Protein 4PSM (pd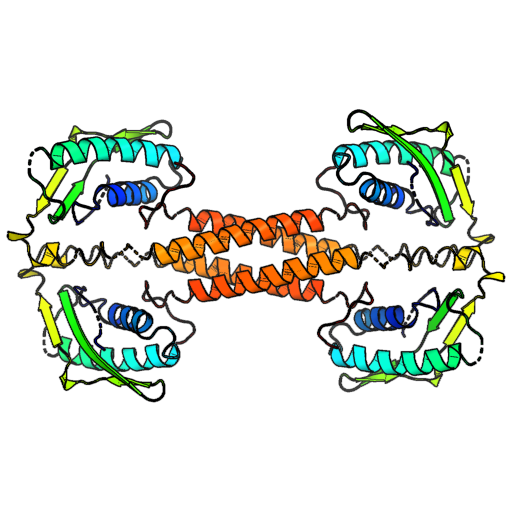b70)

Solvent-accessible surface area: 29986 Å² total

Radius of gyration: 34.51 Å; Cα contacts (8 Å, |Δi|>4): 812; chains: 4; bounding box: 62×103×25 Å

Sequence (562 aa):
PKLTGFVRASGYANKVRRVLFAITRGKVFPEEVVKAAGELNKIIFEKLQEGVKKEDVVRISVDFNIEDGKIVWNLDSLEIETYKKEEEEEKLALAEEVEHEKFEETVKELEALSDKLREISKEISELVERKQEYTGLKLRSEKLTGFVRASGYANKVRRVLFAITRGKVFPEEVVKAAGELNKIIFEKLQEGVKKEDVVRISVDFNIEDGKIVWNLDSLEIETYKKEEEEKLALAEEVEHEKFEETVKELEALSDKLREISKEISELVERKQEYTGLKLRSEKLTGFVRASGYANKVRRVLFAITRGKVFPEEVVKAAGELNKIIFEKLQEGVKKEDVVRISVDFNIEDGKIVWNLDSLEIETYKKEEEEKLALAEEVEHEKFEETVKELEALSDKLREISKEISELVERKQEYTGLKLRSEPKLTGFVRASGYANKVRRVLFAITRGKVFPEEVVKAAGELNKIIFEKLQEGVKKEDVVRISVDFNIEDGKIVWNLDSLEIETYKKEEEEEKLALAEEVEHEKFEETVKELEALSDKLREISKEISELVERKQEYTGLKLRSE

Organism: Pyrococcus furiosus (strain ATCC 43587 / DSM 3638 / JCM 8422 / Vc1) (NCBI:txid186497)

Nearest PDB structures (foldseek):
  4psm-assembly1_A  TM=9.996E-01  e=1.615E-20  Pyrococcus furiosus DSM 3638
  4pso-assembly1_A  TM=7.708E-01  e=9.814E-07  Aeropyrum pernix K1
  4pso-assembly2_G  TM=7.472E-01  e=1.257E-06  Aeropyrum pernix K1
  5knc-assembly1_G  TM=1.730E-01  e=6.160E+00  Enterococcus hirae ATCC 9790
  4psm-assembly1_A  TM=9.996E-01  e=2.393E-20  Pyrococcus furiosus DSM 3638

InterPro domains:
  IPR017140 ThermoDBP-related, archaea [PF10015] (4-74)
  IPR017140 ThermoDBP-related, archaea [PIRSF037214] (1-140)

B-factor: mean 61.26, std 29.29, range [13.56, 290.32]

Secondary structure (DSSP, 8-state):
-B---EEEGGGHHHHHHHHHHHHSTTTS-HHHHHHHHHHHHHHHHHHHH----TTSEEEEE-BEEEETTEEEE-GGG-EEEEE-GGG-HHHHH--TTT----HHHHHHHHHHHHHHHHHHHHHHHHHH--TTT--PPPTT-/----EEEGGGHHHHHHHHHHHHSTTTS-HHHHHHHHHHHHHHHHHHHH----TTSEEEEE--EEEETTEEEE-GGG-EEEEE-GGG-HHHHH--TTT----HHHHHHHHHHHHHHHHHHHHHHHHHH--TTT--PPPTT-/----EEEGGGHHHHHHHHHHHHSTTTS-HHHHHHHHHHHHHHHHHHHH----TTSEEEEE--EEEETTEEEE-GGG-EEEEE-TTT-HHHHH--TTT----HHHHHHHHHHHHHHHHHHHHHHHHHH--TTT--PPPTT-/-B---EEEGGGHHHHHHHHHHHHSTTTS-HHHHHHHHHHHHHHHHHHHH----TTSEEEEE-BEEEETTEEEE-GGG-EEEEE-TTT-HHHHH--TTT----HHHHHHHHHHHHHHHHHHHHHHHHHH--TTT--PPPTT-

Foldseek 3Di:
DKFAPKDQQLCPLVRRLVRLCVVCPPVADSVQSVVVSVVVVVVVVVVCVCPPDSLKIKDWMWDWDQDPRHTGTDVVRIDIGIGDCVRPVPSSVVVVVVCVCVVVVVVVVVVVVVVVVVVVVVVVVVVLVCVPPHPDDHPVD/DFAPKDQQLCPLVRRLVRLCVVCPPVADSVQSVVVSVVVVVVVVVVCVCPPDSLKIKDWDWDWDQDPRHTGTDVVRIDIGIGDCVRPVPSSVVVVVVCVCVVVVVVVVVVVVVVVVVVVVVVVVVVLVCVPPHPDDHPVD/DFAPKDQQLCPLVRRLVRLCVVCPPVADSVQSVVVSVVVVVVVVVVCVCPPDSLKIKDWDWDWDQDPRHTGTDVVRIDIGIGGCVNPVPSSVVVVVVCVCVVVVVVVVVVVVVVVVVVVVVVVVVVLVCVPPHPDDHPVD/DKFAPKDQQLCPLVRRLVRLCVVCPPVADSVQSVVVSVVVVVVVVVVCVCPPDSLKIKDWMWDWDQDPRHTGTDVVRIDIGIGDCVRPVPSSVVVVVVCVCVVVVVVVVVVVVVVVVVVVVVVVVVVLVCVPPHPDDHPVD

Structure (mmCIF, N/CA/C/O backbone):
data_4PSM
#
_entry.id   4PSM
#
_cell.length_a   61.251
_cell.length_b   199.303
_cell.length_c   114.859
_cell.angle_alpha   90.00
_cell.angle_beta   90.00
_cell.angle_gamma   90.00
#
_symmetry.space_group_name_H-M   'C 2 2 21'
#
loop_
_entity.id
_entity.type
_entity.pdbx_description
1 polymer 'ssDNA binding protein'
2 non-polymer 'SULFATE ION'
3 water water
#
loop_
_atom_site.group_PDB
_atom_site.id
_atom_site.type_symbol
_atom_site.label_atom_id
_atom_site.label_alt_id
_atom_site.label_comp_id
_atom_site.label_asym_id
_atom_site.label_entity_id
_atom_site.label_seq_id
_atom_site.pdbx_PDB_ins_code
_atom_site.Cartn_x
_atom_site.Cartn_y
_atom_site.Cartn_z
_atom_site.occupancy
_atom_site.B_iso_or_equiv
_atom_site.auth_seq_id
_atom_site.auth_comp_id
_atom_site.auth_asym_id
_atom_site.auth_atom_id
_atom_site.pdbx_PDB_model_num
ATOM 1 N N . PRO A 1 3 ? 30.197 19.937 0.545 1.00 86.35 2 PRO A N 1
ATOM 2 C CA . PRO A 1 3 ? 29.449 20.527 -0.571 1.00 101.54 2 PRO A CA 1
ATOM 3 C C . PRO A 1 3 ? 29.377 19.553 -1.731 1.00 87.56 2 PRO A C 1
ATOM 4 O O . PRO A 1 3 ? 30.411 19.169 -2.275 1.00 76.54 2 PRO A O 1
ATOM 8 N N . LYS A 1 4 ? 28.171 19.153 -2.109 1.00 71.18 3 LYS A N 1
ATOM 9 C CA . LYS A 1 4 ? 28.026 18.192 -3.190 1.00 56.89 3 LYS A CA 1
ATOM 10 C C . LYS A 1 4 ? 27.032 18.670 -4.230 1.00 60.68 3 LYS A C 1
ATOM 11 O O . LYS A 1 4 ? 25.969 19.195 -3.901 1.00 57.72 3 LYS A O 1
ATOM 17 N N . LEU A 1 5 ? 27.392 18.494 -5.494 1.00 41.36 4 LEU A N 1
ATOM 18 C CA . LEU A 1 5 ? 26.492 18.810 -6.590 1.00 36.06 4 LEU A CA 1
ATOM 19 C C . LEU A 1 5 ? 25.794 17.532 -7.034 1.00 70.93 4 LEU A C 1
ATOM 20 O O . LEU A 1 5 ? 26.434 16.513 -7.273 1.00 63.35 4 LEU A O 1
ATOM 33 N N . THR A 1 7 ? 22.546 16.189 -9.644 1.00 35.97 6 THR A N 1
ATOM 34 C CA . THR A 1 7 ? 21.564 16.511 -10.663 1.00 39.34 6 THR A CA 1
ATOM 35 C C . THR A 1 7 ? 20.220 15.837 -10.399 1.00 35.59 6 THR A C 1
ATOM 36 O O . THR A 1 7 ? 19.173 16.349 -10.798 1.00 37.44 6 THR A O 1
ATOM 40 N N . GLY A 1 8 ? 20.250 14.695 -9.720 1.00 45.09 7 GLY A N 1
ATOM 41 C CA . GLY A 1 8 ? 19.089 13.827 -9.666 1.00 27.41 7 GLY A CA 1
ATOM 42 C C . GLY A 1 8 ? 18.944 13.252 -11.056 1.00 34.92 7 GLY A C 1
ATOM 43 O O . GLY A 1 8 ? 19.858 13.384 -11.880 1.00 35.14 7 GLY A O 1
ATOM 44 N N . PHE A 1 9 ? 17.812 12.618 -11.337 1.00 45.26 8 PHE A N 1
ATOM 45 C CA . PHE A 1 9 ? 17.620 12.026 -12.660 1.00 29.90 8 PHE A CA 1
ATOM 46 C C . PHE A 1 9 ? 17.529 13.100 -13.733 1.00 28.32 8 PHE A C 1
ATOM 47 O O . PHE A 1 9 ? 16.817 14.090 -13.584 1.00 39.43 8 PHE A O 1
ATOM 55 N N . VAL A 1 10 ? 18.250 12.895 -14.822 1.00 40.09 9 VAL A N 1
ATOM 56 C CA . VAL A 1 10 ? 18.176 13.805 -15.945 1.00 18.02 9 VAL A CA 1
ATOM 57 C C . VAL A 1 10 ? 18.512 13.086 -17.249 1.00 42.68 9 VAL A C 1
ATOM 58 O O . VAL A 1 10 ? 19.461 12.303 -17.320 1.00 31.22 9 VAL A O 1
ATOM 62 N N . ARG A 1 11 ? 17.707 13.343 -18.273 1.00 31.80 10 ARG A N 1
ATOM 63 C CA . ARG A 1 11 ? 17.998 12.850 -19.604 1.00 49.09 10 ARG A CA 1
ATOM 64 C C . ARG A 1 11 ? 19.386 13.339 -19.988 1.00 29.52 10 ARG A C 1
ATOM 65 O O . ARG A 1 11 ? 19.724 14.496 -19.763 1.00 47.70 10 ARG A O 1
ATOM 73 N N . ALA A 1 12 ? 20.189 12.443 -20.543 1.00 39.25 11 ALA A N 1
ATOM 74 C CA . ALA A 1 12 ? 21.576 12.741 -20.858 1.00 52.39 11 ALA A CA 1
ATOM 75 C C . ALA A 1 12 ? 21.688 13.978 -21.741 1.00 48.84 11 ALA A C 1
ATOM 76 O O . ALA A 1 12 ? 22.559 14.819 -21.522 1.00 31.52 11 ALA A O 1
ATOM 78 N N . SER A 1 13 ? 20.798 14.072 -22.727 1.00 32.98 12 SER A N 1
ATOM 79 C CA . SER A 1 13 ? 20.754 15.194 -23.665 1.00 37.22 12 SER A CA 1
ATOM 80 C C . SER A 1 13 ? 20.848 16.551 -22.961 1.00 45.51 12 SER A C 1
ATOM 81 O O . SER A 1 13 ? 21.450 17.481 -23.478 1.00 42.87 12 SER A O 1
ATOM 84 N N . GLY A 1 14 ? 20.248 16.656 -21.782 1.00 28.49 13 GLY A N 1
ATOM 85 C CA . GLY A 1 14 ? 20.258 17.895 -21.039 1.00 16.14 13 GLY A CA 1
ATOM 86 C C . GLY A 1 14 ? 20.992 17.845 -19.714 1.00 47.89 13 GLY A C 1
ATOM 87 O O . GLY A 1 14 ? 20.597 18.511 -18.759 1.00 27.88 13 GLY A O 1
ATOM 88 N N . TYR A 1 15 ? 22.066 17.067 -19.643 1.00 28.37 14 TYR A N 1
ATOM 89 C CA . TYR A 1 15 ? 22.819 16.966 -18.395 1.00 36.85 14 TYR A CA 1
ATOM 90 C C . TYR A 1 15 ? 23.544 18.287 -18.133 1.00 38.39 14 TYR A C 1
ATOM 91 O O . TYR A 1 15 ? 23.587 18.779 -17.012 1.00 22.93 14 TYR A O 1
ATOM 100 N N . ALA A 1 16 ? 24.118 18.863 -19.180 1.00 19.19 15 ALA A N 1
ATOM 101 C CA . ALA A 1 16 ? 25.010 19.998 -19.003 1.00 34.61 15 ALA A CA 1
ATOM 102 C C . ALA A 1 16 ? 24.259 21.227 -18.461 1.00 40.50 15 ALA A C 1
ATOM 103 O O . ALA A 1 16 ? 24.720 21.883 -17.528 1.00 31.92 15 ALA A O 1
ATOM 105 N N . ASN A 1 17 ? 23.088 21.519 -19.018 1.00 32.17 16 ASN A N 1
ATOM 106 C CA . ASN A 1 17 ? 22.249 22.579 -18.466 1.00 15.67 16 ASN A CA 1
ATOM 107 C C . ASN A 1 17 ? 21.862 22.311 -17.011 1.00 38.05 16 ASN A C 1
ATOM 108 O O . ASN A 1 17 ? 21.820 23.227 -16.188 1.00 36.27 16 ASN A O 1
ATOM 113 N N . LYS A 1 18 ? 21.576 21.053 -16.691 1.00 24.86 17 LYS A N 1
ATOM 114 C CA . LYS A 1 18 ? 21.133 20.721 -15.347 1.00 22.21 17 LYS A CA 1
ATOM 115 C C . LYS A 1 18 ? 22.255 20.931 -14.340 1.00 41.13 17 LYS A C 1
ATOM 116 O O . LYS A 1 18 ? 22.034 21.431 -13.233 1.00 25.72 17 LYS A O 1
ATOM 122 N N . VAL A 1 19 ? 23.461 20.538 -14.728 1.00 27.40 18 VAL A N 1
ATOM 123 C CA . VAL A 1 19 ? 24.620 20.741 -13.885 1.00 42.78 18 VAL A CA 1
ATOM 124 C C . VAL A 1 19 ? 24.744 22.230 -13.560 1.00 28.60 18 VAL A C 1
ATOM 125 O O . VAL A 1 19 ? 24.835 22.618 -12.396 1.00 27.22 18 VAL A O 1
ATOM 129 N N . ARG A 1 20 ? 24.719 23.059 -14.597 1.00 14.65 19 ARG A N 1
ATOM 130 C CA . ARG A 1 20 ? 24.906 24.491 -14.423 1.00 32.79 19 ARG A CA 1
ATOM 131 C C . ARG A 1 20 ? 23.814 25.089 -13.538 1.00 44.94 19 ARG A C 1
ATOM 132 O O . ARG A 1 20 ? 24.084 25.929 -12.682 1.00 24.78 19 ARG A O 1
ATOM 140 N N . ARG A 1 21 ? 22.581 24.635 -13.735 1.00 21.95 20 ARG A N 1
ATOM 141 C CA . ARG A 1 21 ? 21.459 25.121 -12.944 1.00 15.92 20 ARG A CA 1
ATOM 142 C C . ARG A 1 21 ? 21.635 24.825 -11.467 1.00 26.09 20 ARG A C 1
ATOM 143 O O . ARG A 1 21 ? 21.459 25.707 -10.624 1.00 29.20 20 ARG A O 1
ATOM 151 N N . VAL A 1 22 ? 22.004 23.585 -11.161 1.00 43.44 21 VAL A N 1
ATOM 152 C CA . VAL A 1 22 ? 22.200 23.165 -9.780 1.00 40.60 21 VAL A CA 1
ATOM 153 C C . VAL A 1 22 ? 23.356 23.936 -9.164 1.00 44.10 21 VAL A C 1
ATOM 154 O O . VAL A 1 22 ? 23.276 24.402 -8.028 1.00 36.84 21 VAL A O 1
ATOM 158 N N . LEU A 1 23 ? 24.433 24.063 -9.928 1.00 30.62 22 LEU A N 1
ATOM 159 C CA . LEU A 1 23 ? 25.595 24.820 -9.493 1.00 39.37 22 LEU A CA 1
ATOM 160 C C . LEU A 1 23 ? 25.242 26.282 -9.142 1.00 45.13 22 LEU A C 1
ATOM 161 O O . LEU A 1 23 ? 25.643 26.790 -8.092 1.00 23.13 22 LEU A O 1
ATOM 166 N N . PHE A 1 24 ? 24.480 26.949 -10.006 1.00 16.02 23 PHE A N 1
ATOM 167 C CA . PHE A 1 24 ? 24.036 28.316 -9.709 1.00 45.90 23 PHE A CA 1
ATOM 168 C C . PHE A 1 24 ? 23.270 28.392 -8.397 1.00 47.17 23 PHE A C 1
ATOM 169 O O . PHE A 1 24 ? 23.451 29.324 -7.614 1.00 37.88 23 PHE A O 1
ATOM 177 N N . ALA A 1 25 ? 22.410 27.406 -8.165 1.00 54.53 24 ALA A N 1
ATOM 178 C CA . ALA A 1 25 ? 21.541 27.419 -6.997 1.00 62.26 24 ALA A CA 1
ATOM 179 C C . ALA A 1 25 ? 22.306 27.222 -5.687 1.00 62.32 24 ALA A C 1
ATOM 180 O O . ALA A 1 25 ? 22.012 27.877 -4.686 1.00 60.13 24 ALA A O 1
ATOM 182 N N . ILE A 1 26 ? 23.297 26.334 -5.696 1.00 38.63 25 ILE A N 1
ATOM 183 C CA . ILE A 1 26 ? 24.005 25.991 -4.465 1.00 45.59 25 ILE A CA 1
ATOM 184 C C . ILE A 1 26 ? 25.196 26.901 -4.149 1.00 57.31 25 ILE A C 1
ATOM 185 O O . ILE A 1 26 ? 25.652 26.952 -3.009 1.00 49.37 25 ILE A O 1
ATOM 190 N N . THR A 1 27 ? 25.697 27.619 -5.149 1.00 28.37 26 THR A N 1
ATOM 191 C CA . THR A 1 27 ? 26.795 28.557 -4.922 1.00 55.62 26 THR A CA 1
ATOM 192 C C . THR A 1 27 ? 26.277 29.986 -4.782 1.00 61.94 26 THR A C 1
ATOM 193 O O . THR A 1 27 ? 27.052 30.920 -4.610 1.00 38.33 26 THR A O 1
ATOM 197 N N . ARG A 1 28 ? 24.959 30.136 -4.863 1.00 50.09 27 ARG A N 1
ATOM 198 C CA . ARG A 1 28 ? 24.298 31.432 -4.773 1.00 64.06 27 ARG A CA 1
ATOM 199 C C . ARG A 1 28 ? 24.918 32.317 -3.692 1.00 83.42 27 ARG A C 1
ATOM 200 O O . ARG A 1 28 ? 25.006 31.927 -2.526 1.00 54.57 27 ARG A O 1
ATOM 208 N N . GLY A 1 29 ? 25.368 33.503 -4.091 1.00 51.82 28 GLY A N 1
ATOM 209 C CA . GLY A 1 29 ? 25.929 34.451 -3.150 1.00 42.99 28 GLY A CA 1
ATOM 210 C C . GLY A 1 29 ? 27.383 34.180 -2.822 1.00 80.44 28 GLY A C 1
ATOM 211 O O . GLY A 1 29 ? 28.135 35.091 -2.467 1.00 72.80 28 GLY A O 1
ATOM 212 N N . LYS A 1 30 ? 27.783 32.919 -2.941 1.00 71.23 29 LYS A N 1
ATOM 213 C CA . LYS A 1 30 ? 29.148 32.519 -2.621 1.00 48.92 29 LYS A CA 1
ATOM 214 C C . LYS A 1 30 ? 30.104 32.738 -3.797 1.00 44.84 29 LYS A C 1
ATOM 215 O O . LYS A 1 30 ? 31.319 32.741 -3.624 1.00 40.75 29 LYS A O 1
ATOM 221 N N . VAL A 1 31 ? 29.559 32.933 -4.991 1.00 54.30 30 VAL A N 1
ATOM 222 C CA . VAL A 1 31 ? 30.387 32.984 -6.190 1.00 41.53 30 VAL A CA 1
ATOM 223 C C . VAL A 1 31 ? 29.770 33.860 -7.283 1.00 58.14 30 VAL A C 1
ATOM 224 O O . VAL A 1 31 ? 28.548 33.948 -7.411 1.00 71.44 30 VAL A O 1
ATOM 228 N N . PHE A 1 32 ? 30.626 34.507 -8.069 1.00 37.19 31 PHE A N 1
ATOM 229 C CA . PHE A 1 32 ? 30.175 35.284 -9.217 1.00 49.37 31 PHE A CA 1
ATOM 230 C C . PHE A 1 32 ? 29.716 34.372 -10.349 1.00 56.47 31 PHE A C 1
ATOM 231 O O . PHE A 1 32 ? 30.325 33.336 -10.604 1.00 45.91 31 PHE A O 1
ATOM 239 N N . PRO A 1 33 ? 28.639 34.764 -11.039 1.00 52.69 32 PRO A N 1
ATOM 240 C CA . PRO A 1 33 ? 28.044 33.964 -12.116 1.00 52.28 32 PRO A CA 1
ATOM 241 C C . PRO A 1 33 ? 29.072 33.493 -13.139 1.00 52.74 32 PRO A C 1
ATOM 242 O O . PRO A 1 33 ? 29.040 32.329 -13.541 1.00 64.34 32 PRO A O 1
ATOM 246 N N . GLU A 1 34 ? 29.972 34.383 -13.553 1.00 32.71 33 GLU A N 1
ATOM 247 C CA . GLU A 1 34 ? 30.976 34.026 -14.550 1.00 56.42 33 GLU A CA 1
ATOM 248 C C . GLU A 1 34 ? 31.812 32.835 -14.091 1.00 56.15 33 GLU A C 1
ATOM 249 O O . GLU A 1 34 ? 32.258 32.031 -14.904 1.00 40.06 33 GLU A O 1
ATOM 255 N N . GLU A 1 35 ? 32.028 32.722 -12.786 1.00 33.19 34 GLU A N 1
ATOM 256 C CA . GLU A 1 35 ? 32.772 31.583 -12.249 1.00 32.49 34 GLU A CA 1
ATOM 257 C C . GLU A 1 35 ? 31.951 30.301 -12.348 1.00 49.58 34 GLU A C 1
ATOM 258 O O . GLU A 1 35 ? 32.478 29.251 -12.705 1.00 37.21 34 GLU A O 1
ATOM 264 N N . VAL A 1 36 ? 30.662 30.400 -12.027 1.00 35.50 35 VAL A N 1
ATOM 265 C CA . VAL A 1 36 ? 29.746 29.280 -12.150 1.00 37.84 35 VAL A CA 1
ATOM 266 C C . VAL A 1 36 ? 29.728 28.778 -13.587 1.00 58.99 35 VAL A C 1
ATOM 267 O O . VAL A 1 36 ? 29.843 27.578 -13.846 1.00 31.09 35 VAL A O 1
ATOM 271 N N . VAL A 1 37 ? 29.591 29.705 -14.525 1.00 50.76 36 VAL A N 1
ATOM 272 C CA . VAL A 1 37 ? 29.569 29.347 -15.935 1.00 55.56 36 VAL A CA 1
ATOM 273 C C . VAL A 1 37 ? 30.871 28.662 -16.319 1.00 47.85 36 VAL A C 1
ATOM 274 O O . VAL A 1 37 ? 30.881 27.675 -17.050 1.00 53.78 36 VAL A O 1
ATOM 278 N N . LYS A 1 38 ? 31.969 29.194 -15.804 1.00 39.14 37 LYS A N 1
ATOM 279 C CA . LYS A 1 38 ? 33.293 28.696 -16.127 1.00 34.15 37 LYS A CA 1
ATOM 280 C C . LYS A 1 38 ? 33.512 27.310 -15.507 1.00 45.37 37 LYS A C 1
ATOM 281 O O . LYS A 1 38 ? 33.983 26.393 -16.167 1.00 30.78 37 LYS A O 1
ATOM 287 N N . ALA A 1 39 ? 33.154 27.158 -14.238 1.00 29.50 38 ALA A N 1
ATOM 288 C CA . ALA A 1 39 ? 33.327 25.891 -13.540 1.00 27.16 38 ALA A CA 1
ATOM 289 C C . ALA A 1 39 ? 32.462 24.786 -14.152 1.00 56.39 38 ALA A C 1
ATOM 290 O O . ALA A 1 39 ? 32.912 23.662 -14.345 1.00 39.32 38 ALA A O 1
ATOM 292 N N . ALA A 1 40 ? 31.215 25.116 -14.454 1.00 42.94 39 ALA A N 1
ATOM 293 C CA . ALA A 1 40 ? 30.285 24.151 -15.010 1.00 43.56 39 ALA A CA 1
ATOM 294 C C . ALA A 1 40 ? 30.744 23.729 -16.395 1.00 38.08 39 ALA A C 1
ATOM 295 O O . ALA A 1 40 ? 30.679 22.557 -16.751 1.00 53.49 39 ALA A O 1
ATOM 297 N N . GLY A 1 41 ? 31.206 24.693 -17.179 1.00 36.30 40 GLY A N 1
ATOM 298 C CA . GLY A 1 41 ? 31.680 24.409 -18.522 1.00 34.04 40 GLY A CA 1
ATOM 299 C C . GLY A 1 41 ? 32.777 23.363 -18.485 1.00 43.15 40 GLY A C 1
ATOM 300 O O . GLY A 1 41 ? 32.803 22.449 -19.300 1.00 46.13 40 GLY A O 1
ATOM 301 N N . GLU A 1 42 ? 33.678 23.496 -17.518 1.00 38.44 41 GLU A N 1
ATOM 302 C CA . GLU A 1 42 ? 34.785 22.563 -17.369 1.00 46.29 41 GLU A CA 1
ATOM 303 C C . GLU A 1 42 ? 34.279 21.162 -17.025 1.00 58.42 41 GLU A C 1
ATOM 304 O O . GLU A 1 42 ? 34.605 20.196 -17.702 1.00 35.95 41 GLU A O 1
ATOM 310 N N . LEU A 1 43 ? 33.476 21.062 -15.974 1.00 28.43 42 LEU A N 1
ATOM 311 C CA . LEU A 1 43 ? 32.922 19.790 -15.546 1.00 36.06 42 LEU A CA 1
ATOM 312 C C . LEU A 1 43 ? 32.147 19.106 -16.673 1.00 46.52 42 LEU A C 1
ATOM 313 O O . LEU A 1 43 ? 32.324 17.918 -16.939 1.00 43.03 42 LEU A O 1
ATOM 318 N N . ASN A 1 44 ? 31.296 19.867 -17.342 1.00 18.87 43 ASN A N 1
ATOM 319 C CA . ASN A 1 44 ? 30.478 19.334 -18.422 1.00 41.78 43 ASN A CA 1
ATOM 320 C C . ASN A 1 44 ? 31.329 18.833 -19.576 1.00 24.17 43 ASN A C 1
ATOM 321 O O . ASN A 1 44 ? 30.932 17.922 -20.304 1.00 36.82 43 ASN A O 1
ATOM 326 N N . LYS A 1 45 ? 32.494 19.447 -19.752 1.00 40.41 44 LYS A N 1
ATOM 327 C CA . LYS A 1 45 ? 33.446 18.997 -20.759 1.00 42.90 44 LYS A CA 1
ATOM 328 C C . LYS A 1 45 ? 33.910 17.583 -20.402 1.00 70.66 44 LYS A C 1
ATOM 329 O O . LYS A 1 45 ? 33.897 16.680 -21.230 1.00 35.07 44 LYS A O 1
ATOM 335 N N . ILE A 1 46 ? 34.302 17.407 -19.146 1.00 26.57 45 ILE A N 1
ATOM 336 C CA . ILE A 1 46 ? 34.766 16.138 -18.632 1.00 34.94 45 ILE A CA 1
ATOM 337 C C . ILE A 1 46 ? 33.651 15.099 -18.671 1.00 56.29 45 ILE A C 1
ATOM 338 O O . ILE A 1 46 ? 33.839 13.984 -19.155 1.00 38.38 45 ILE A O 1
ATOM 343 N N . ILE A 1 47 ? 32.483 15.479 -18.172 1.00 52.82 46 ILE A N 1
ATOM 344 C CA . ILE A 1 47 ? 31.345 14.576 -18.135 1.00 41.90 46 ILE A CA 1
ATOM 345 C C . ILE A 1 47 ? 31.037 14.044 -19.531 1.00 58.64 46 ILE A C 1
ATOM 346 O O . ILE A 1 47 ? 30.840 12.846 -19.729 1.00 38.87 46 ILE A O 1
ATOM 351 N N . PHE A 1 48 ? 31.026 14.940 -20.507 1.00 37.21 47 PHE A N 1
ATOM 352 C CA . PHE A 1 48 ? 30.671 14.566 -21.864 1.00 39.24 47 PHE A CA 1
ATOM 353 C C . PHE A 1 48 ? 31.657 13.582 -22.466 1.00 44.84 47 PHE A C 1
ATOM 354 O O . PHE A 1 48 ? 31.274 12.738 -23.271 1.00 30.13 47 PHE A O 1
ATOM 362 N N . GLU A 1 49 ? 32.928 13.712 -22.098 1.00 27.58 48 GLU A N 1
ATOM 363 C CA . GLU A 1 49 ? 33.937 12.763 -22.544 1.00 66.83 48 GLU A CA 1
ATOM 364 C C . GLU A 1 49 ? 33.614 11.382 -21.981 1.00 64.62 48 GLU A C 1
ATOM 365 O O . GLU A 1 49 ? 33.605 10.402 -22.709 1.00 31.41 48 GLU A O 1
ATOM 371 N N . LYS A 1 50 ? 33.325 11.327 -20.686 1.00 30.36 49 LYS A N 1
ATOM 372 C CA . LYS A 1 50 ? 32.973 10.088 -20.020 1.00 40.88 49 LYS A CA 1
ATOM 373 C C . LYS A 1 50 ? 31.683 9.484 -20.565 1.00 51.37 49 LYS A C 1
ATOM 374 O O . LYS A 1 50 ? 31.609 8.278 -20.777 1.00 51.92 49 LYS A O 1
ATOM 380 N N . LEU A 1 51 ? 30.672 10.314 -20.805 1.00 51.91 50 LEU A N 1
ATOM 381 C CA . LEU A 1 51 ? 29.431 9.820 -21.401 1.00 37.76 50 LEU A CA 1
ATOM 382 C C . LEU A 1 51 ? 29.690 9.198 -22.768 1.00 60.69 50 LEU A C 1
ATOM 383 O O . LEU A 1 51 ? 29.050 8.217 -23.134 1.00 39.80 50 LEU A O 1
ATOM 388 N N . GLN A 1 52 ? 30.621 9.779 -23.521 1.00 26.29 51 GLN A N 1
ATOM 389 C CA . GLN A 1 52 ? 31.022 9.227 -24.811 1.00 47.52 51 GLN A CA 1
ATOM 390 C C . GLN A 1 52 ? 31.660 7.853 -24.617 1.00 72.87 51 GLN A C 1
ATOM 391 O O . GLN A 1 52 ? 31.297 6.886 -25.279 1.00 38.84 51 GLN A O 1
ATOM 397 N N . GLU A 1 53 ? 32.614 7.782 -23.698 1.00 32.42 52 GLU A N 1
ATOM 398 C CA . GLU A 1 53 ? 33.340 6.560 -23.421 1.00 61.60 52 GLU A CA 1
ATOM 399 C C . GLU A 1 53 ? 32.388 5.476 -22.924 1.00 73.64 52 GLU A C 1
ATOM 400 O O . GLU A 1 53 ? 32.591 4.298 -23.189 1.00 48.54 52 GLU A O 1
ATOM 414 N N . GLY A 1 55 ? 29.359 4.938 -23.782 1.00 49.19 54 GLY A N 1
ATOM 415 C CA . GLY A 1 55 ? 28.343 4.568 -24.752 1.00 31.41 54 GLY A CA 1
ATOM 416 C C . GLY A 1 55 ? 26.960 5.080 -24.378 1.00 64.84 54 GLY A C 1
ATOM 417 O O . GLY A 1 55 ? 25.941 4.478 -24.729 1.00 32.41 54 GLY A O 1
ATOM 418 N N . VAL A 1 56 ? 26.913 6.200 -23.663 1.00 46.59 55 VAL A N 1
ATOM 419 C CA . VAL A 1 56 ? 25.635 6.789 -23.277 1.00 47.04 55 VAL A CA 1
ATOM 420 C C . VAL A 1 56 ? 25.003 7.550 -24.434 1.00 26.77 55 VAL A C 1
ATOM 421 O O . VAL A 1 56 ? 25.646 8.380 -25.071 1.00 50.72 55 VAL A O 1
ATOM 425 N N . LYS A 1 57 ? 23.750 7.226 -24.728 1.00 39.37 56 LYS A N 1
ATOM 426 C CA . LYS A 1 57 ? 22.979 7.942 -25.738 1.00 63.42 56 LYS A CA 1
ATOM 427 C C . LYS A 1 57 ? 22.264 9.122 -25.083 1.00 66.72 56 LYS A C 1
ATOM 428 O O . LYS A 1 57 ? 22.192 9.211 -23.857 1.00 35.91 56 LYS A O 1
ATOM 434 N N . LYS A 1 58 ? 21.719 10.031 -25.881 1.00 37.75 57 LYS A N 1
ATOM 435 C CA . LYS A 1 58 ? 21.049 11.185 -25.283 1.00 64.01 57 LYS A CA 1
ATOM 436 C C . LYS A 1 58 ? 19.652 10.835 -24.762 1.00 51.76 57 LYS A C 1
ATOM 437 O O . LYS A 1 58 ? 19.059 11.605 -24.010 1.00 52.74 57 LYS A O 1
ATOM 443 N N . GLU A 1 59 ? 19.148 9.664 -25.159 1.00 53.28 58 GLU A N 1
ATOM 444 C CA . GLU A 1 59 ? 17.863 9.142 -24.678 1.00 66.67 58 GLU A CA 1
ATOM 445 C C . GLU A 1 59 ? 18.012 8.499 -23.304 1.00 36.41 58 GLU A C 1
ATOM 446 O O . GLU A 1 59 ? 17.047 8.365 -22.558 1.00 44.90 58 GLU A O 1
ATOM 452 N N . ASP A 1 60 ? 19.228 8.087 -22.982 1.00 32.67 59 ASP A N 1
ATOM 453 C CA . ASP A 1 60 ? 19.497 7.499 -21.684 1.00 43.33 59 ASP A CA 1
ATOM 454 C C . ASP A 1 60 ? 19.319 8.530 -20.583 1.00 53.41 59 ASP A C 1
ATOM 455 O O . ASP A 1 60 ? 19.317 9.736 -20.828 1.00 30.14 59 ASP A O 1
ATOM 460 N N . VAL A 1 61 ? 19.172 8.039 -19.364 1.00 31.73 60 VAL A N 1
ATOM 461 C CA . VAL A 1 61 ? 19.050 8.896 -18.208 1.00 43.61 60 VAL A CA 1
ATOM 462 C C . VAL A 1 61 ? 20.264 8.705 -17.315 1.00 38.43 60 VAL A C 1
ATOM 463 O O . VAL A 1 61 ? 20.721 7.591 -17.096 1.00 37.67 60 VAL A O 1
ATOM 467 N N . VAL A 1 62 ? 20.788 9.811 -16.812 1.00 44.58 61 VAL A N 1
ATOM 468 C CA . VAL A 1 62 ? 21.947 9.771 -15.945 1.00 30.63 61 VAL A CA 1
ATOM 469 C C . VAL A 1 62 ? 21.638 10.452 -14.617 1.00 47.40 61 VAL A C 1
ATOM 470 O O . VAL A 1 62 ? 20.675 11.209 -14.500 1.00 40.76 61 VAL A O 1
ATOM 474 N N . ARG A 1 63 ? 22.449 10.147 -13.613 1.00 35.78 62 ARG A N 1
ATOM 475 C CA . ARG A 1 63 ? 22.510 10.934 -12.394 1.00 35.34 62 ARG A CA 1
ATOM 476 C C . ARG A 1 63 ? 23.959 11.324 -12.195 1.00 34.46 62 ARG A C 1
ATOM 477 O O . ARG A 1 63 ? 24.849 10.486 -12.300 1.00 39.68 62 ARG A O 1
ATOM 485 N N . ILE A 1 64 ? 24.194 12.597 -11.905 1.00 34.95 63 ILE A N 1
ATOM 486 C CA . ILE A 1 64 ? 25.550 13.089 -11.718 1.00 21.91 63 ILE A CA 1
ATOM 487 C C . ILE A 1 64 ? 25.749 13.645 -10.315 1.00 37.14 63 ILE A C 1
ATOM 488 O O . ILE A 1 64 ? 24.937 14.421 -9.811 1.00 49.41 63 ILE A O 1
ATOM 493 N N . SER A 1 65 ? 26.837 13.227 -9.690 1.00 28.40 64 SER A N 1
ATOM 494 C CA . SER A 1 65 ? 27.207 13.706 -8.374 1.00 47.37 64 SER A CA 1
ATOM 495 C C . SER A 1 65 ? 28.675 14.104 -8.405 1.00 47.55 64 SER A C 1
ATOM 496 O O . SER A 1 65 ? 29.491 13.490 -9.088 1.00 40.98 64 SER A O 1
ATOM 499 N N . VAL A 1 66 ? 29.014 15.144 -7.668 1.00 40.41 65 VAL A N 1
ATOM 500 C CA . VAL A 1 66 ? 30.398 15.566 -7.595 1.00 52.81 65 VAL A CA 1
ATOM 501 C C . VAL A 1 66 ? 30.576 16.542 -6.450 1.00 38.76 65 VAL A C 1
ATOM 502 O O . VAL A 1 66 ? 29.809 17.494 -6.301 1.00 49.09 65 VAL A O 1
ATOM 506 N N . ASP A 1 67 ? 31.576 16.274 -5.623 1.00 54.64 66 ASP A N 1
ATOM 507 C CA . ASP A 1 67 ? 31.940 17.187 -4.559 1.00 62.84 66 ASP A CA 1
ATOM 508 C C . ASP A 1 67 ? 32.864 18.246 -5.127 1.00 54.75 66 ASP A C 1
ATOM 509 O O . ASP A 1 67 ? 33.592 18.006 -6.100 1.00 33.26 66 ASP A O 1
ATOM 514 N N . PHE A 1 68 ? 32.808 19.429 -4.531 1.00 45.06 67 PHE A N 1
ATOM 515 C CA . PHE A 1 68 ? 33.637 20.539 -4.960 1.00 54.18 67 PHE A CA 1
ATOM 516 C C . PHE A 1 68 ? 33.838 21.459 -3.773 1.00 73.08 67 PHE A C 1
ATOM 517 O O . PHE A 1 68 ? 33.127 21.369 -2.772 1.00 48.87 67 PHE A O 1
ATOM 525 N N . ASN A 1 69 ? 34.818 22.339 -3.880 1.00 78.80 68 ASN A N 1
ATOM 526 C CA . ASN A 1 69 ? 35.045 23.311 -2.835 1.00 72.53 68 ASN A CA 1
ATOM 527 C C . ASN A 1 69 ? 35.120 24.707 -3.414 1.00 77.88 68 ASN A C 1
ATOM 528 O O . ASN A 1 69 ? 35.523 24.895 -4.565 1.00 55.43 68 ASN A O 1
ATOM 533 N N . ILE A 1 70 ? 34.707 25.681 -2.615 1.00 52.98 69 ILE A N 1
ATOM 534 C CA . ILE A 1 70 ? 34.838 27.072 -3.002 1.00 63.28 69 ILE A CA 1
ATOM 535 C C . ILE A 1 70 ? 36.047 27.643 -2.276 1.00 60.41 69 ILE A C 1
ATOM 536 O O . ILE A 1 70 ? 36.087 27.694 -1.049 1.00 43.93 69 ILE A O 1
ATOM 541 N N . GLU A 1 71 ? 37.055 28.033 -3.043 1.00 63.08 70 GLU A N 1
ATOM 542 C CA . GLU A 1 71 ? 38.262 28.595 -2.467 1.00 41.19 70 GLU A CA 1
ATOM 543 C C . GLU A 1 71 ? 38.591 29.905 -3.163 1.00 56.60 70 GLU A C 1
ATOM 544 O O . GLU A 1 71 ? 38.840 29.925 -4.368 1.00 34.05 70 GLU A O 1
ATOM 550 N N . ASP A 1 72 ? 38.573 30.995 -2.401 1.00 74.90 71 ASP A N 1
ATOM 551 C CA . ASP A 1 72 ? 38.825 32.318 -2.954 1.00 58.33 71 ASP A CA 1
ATOM 552 C C . ASP A 1 72 ? 37.813 32.602 -4.051 1.00 30.81 71 ASP A C 1
ATOM 553 O O . ASP A 1 72 ? 38.166 33.073 -5.130 1.00 75.05 71 ASP A O 1
ATOM 558 N N . GLY A 1 73 ? 36.553 32.279 -3.773 1.00 58.95 72 GLY A N 1
ATOM 559 C CA . GLY A 1 73 ? 35.470 32.530 -4.706 1.00 44.11 72 GLY A CA 1
ATOM 560 C C . GLY A 1 73 ? 35.601 31.759 -6.006 1.00 52.78 72 GLY A C 1
ATOM 561 O O . GLY A 1 73 ? 34.989 32.116 -7.010 1.00 50.28 72 GLY A O 1
ATOM 562 N N . LYS A 1 74 ? 36.405 30.700 -5.988 1.00 46.04 73 LYS A N 1
ATOM 563 C CA . LYS A 1 74 ? 36.594 29.862 -7.172 1.00 68.46 73 LYS A CA 1
ATOM 564 C C . LYS A 1 74 ? 36.125 28.441 -6.908 1.00 40.03 73 LYS A C 1
ATOM 565 O O . LYS A 1 74 ? 36.444 27.855 -5.879 1.00 46.17 73 LYS A O 1
ATOM 571 N N . ILE A 1 75 ? 35.360 27.887 -7.838 1.00 65.87 74 ILE A N 1
ATOM 572 C CA . ILE A 1 75 ? 34.896 26.512 -7.699 1.00 46.76 74 ILE A CA 1
ATOM 573 C C . ILE A 1 75 ? 35.999 25.540 -8.113 1.00 51.71 74 ILE A C 1
ATOM 574 O O . ILE A 1 75 ? 36.439 25.531 -9.265 1.00 38.63 74 ILE A O 1
ATOM 579 N N . VAL A 1 76 ? 36.459 24.737 -7.162 1.00 36.49 75 VAL A N 1
ATOM 580 C CA . VAL A 1 76 ? 37.461 23.721 -7.461 1.00 51.28 75 VAL A CA 1
ATOM 581 C C . VAL A 1 76 ? 36.828 22.333 -7.385 1.00 56.54 75 VAL A C 1
ATOM 582 O O . VAL A 1 76 ? 36.414 21.863 -6.323 1.00 46.69 75 VAL A O 1
ATOM 586 N N . TRP A 1 77 ? 36.709 21.693 -8.538 1.00 42.46 76 TRP A N 1
ATOM 587 C CA . TRP A 1 77 ? 36.091 20.385 -8.589 1.00 61.46 76 TRP A CA 1
ATOM 588 C C . TRP A 1 77 ? 37.026 19.364 -7.969 1.00 62.05 76 TRP A C 1
ATOM 589 O O . TRP A 1 77 ? 38.245 19.518 -8.011 1.00 67.94 76 TRP A O 1
ATOM 600 N N . ASN A 1 78 ? 36.441 18.338 -7.366 1.00 57.88 77 ASN A N 1
ATOM 601 C CA . ASN A 1 78 ? 37.180 17.154 -6.959 1.00 42.27 77 ASN A CA 1
ATOM 602 C C . ASN A 1 78 ? 36.803 16.020 -7.902 1.00 72.84 77 ASN A C 1
ATOM 603 O O . ASN A 1 78 ? 35.863 15.266 -7.643 1.00 38.76 77 ASN A O 1
ATOM 608 N N . LEU A 1 79 ? 37.526 15.926 -9.011 1.00 51.08 78 LEU A N 1
ATOM 609 C CA . LEU A 1 79 ? 37.197 14.986 -10.073 1.00 51.88 78 LEU A CA 1
ATOM 610 C C . LEU A 1 79 ? 37.128 13.542 -9.581 1.00 57.24 78 LEU A C 1
ATOM 611 O O . LEU A 1 79 ? 36.452 12.702 -10.177 1.00 79.09 78 LEU A O 1
ATOM 616 N N . ASP A 1 80 ? 37.826 13.261 -8.489 1.00 58.23 79 ASP A N 1
ATOM 617 C CA . ASP A 1 80 ? 37.813 11.931 -7.899 1.00 71.54 79 ASP A CA 1
ATOM 618 C C . ASP A 1 80 ? 36.407 11.563 -7.437 1.00 65.29 79 ASP A C 1
ATOM 619 O O . ASP A 1 80 ? 35.971 10.426 -7.595 1.00 60.69 79 ASP A O 1
ATOM 624 N N . SER A 1 81 ? 35.701 12.538 -6.873 1.00 59.29 80 SER A N 1
ATOM 625 C CA . SER A 1 81 ? 34.375 12.313 -6.296 1.00 39.78 80 SER A CA 1
ATOM 626 C C . SER A 1 81 ? 33.256 12.182 -7.336 1.00 48.46 80 SER A C 1
ATOM 627 O O . SER A 1 81 ? 32.120 11.868 -6.986 1.00 37.53 80 SER A O 1
ATOM 630 N N . LEU A 1 82 ? 33.571 12.423 -8.606 1.00 47.65 81 LEU A N 1
ATOM 631 C CA . LEU A 1 82 ? 32.554 12.414 -9.655 1.00 47.20 81 LEU A CA 1
ATOM 632 C C . LEU A 1 82 ? 31.965 11.033 -9.891 1.00 64.93 81 LEU A C 1
ATOM 633 O O . LEU A 1 82 ? 32.685 10.072 -10.167 1.00 44.19 81 LEU A O 1
ATOM 638 N N . GLU A 1 83 ? 30.645 10.951 -9.792 1.00 77.42 82 GLU A N 1
ATOM 639 C CA . GLU A 1 83 ? 29.925 9.721 -10.069 1.00 42.46 82 GLU A CA 1
ATOM 640 C C . GLU A 1 83 ? 28.896 9.964 -11.163 1.00 47.64 82 GLU A C 1
ATOM 641 O O . GLU A 1 83 ? 28.143 10.934 -11.125 1.00 50.73 82 GLU A O 1
ATOM 647 N N . ILE A 1 84 ? 28.888 9.087 -12.154 1.00 49.77 83 ILE A N 1
ATOM 648 C CA . ILE A 1 84 ? 27.900 9.148 -13.213 1.00 45.61 83 ILE A CA 1
ATOM 649 C C . ILE A 1 84 ? 27.116 7.836 -13.261 1.00 68.53 83 ILE A C 1
ATOM 650 O O . ILE A 1 84 ? 27.569 6.855 -13.847 1.00 61.85 83 ILE A O 1
ATOM 655 N N . GLU A 1 85 ? 25.952 7.821 -12.622 1.00 41.74 84 GLU A N 1
ATOM 656 C CA . GLU A 1 85 ? 25.031 6.704 -12.740 1.00 37.30 84 GLU A CA 1
ATOM 657 C C . GLU A 1 85 ? 24.295 6.810 -14.062 1.00 50.54 84 GLU A C 1
ATOM 658 O O . GLU A 1 85 ? 23.820 7.880 -14.437 1.00 44.56 84 GLU A O 1
ATOM 664 N N . THR A 1 86 ? 24.209 5.697 -14.776 1.00 35.31 85 THR A N 1
ATOM 665 C CA . THR A 1 86 ? 23.563 5.689 -16.082 1.00 47.46 85 THR A CA 1
ATOM 666 C C . THR A 1 86 ? 22.355 4.758 -16.097 1.00 26.79 85 THR A C 1
ATOM 667 O O . THR A 1 86 ? 22.317 3.765 -15.382 1.00 52.13 85 THR A O 1
ATOM 671 N N . TYR A 1 87 ? 21.365 5.092 -16.911 1.00 54.92 86 TYR A N 1
ATOM 672 C CA . TYR A 1 87 ? 20.159 4.285 -17.010 1.00 39.81 86 TYR A CA 1
ATOM 673 C C . TYR A 1 87 ? 19.712 4.204 -18.457 1.00 67.80 86 TYR A C 1
ATOM 674 O O . TYR A 1 87 ? 19.182 5.171 -18.997 1.00 30.63 86 TYR A O 1
ATOM 683 N N . LYS A 1 88 ? 19.938 3.049 -19.079 1.00 46.38 87 LYS A N 1
ATOM 684 C CA . LYS A 1 88 ? 19.641 2.873 -20.494 1.00 37.46 87 LYS A CA 1
ATOM 685 C C . LYS A 1 88 ? 18.145 2.929 -20.748 1.00 51.17 87 LYS A C 1
ATOM 686 O O . LYS A 1 88 ? 17.363 2.322 -20.018 1.00 47.31 87 LYS A O 1
ATOM 692 N N . LYS A 1 89 ? 17.754 3.676 -21.776 1.00 45.36 88 LYS A N 1
ATOM 693 C CA . LYS A 1 89 ? 16.351 3.816 -22.137 1.00 47.71 88 LYS A CA 1
ATOM 694 C C . LYS A 1 89 ? 15.651 2.456 -22.222 1.00 46.79 88 LYS A C 1
ATOM 695 O O . LYS A 1 89 ? 14.556 2.276 -21.691 1.00 59.69 88 LYS A O 1
ATOM 701 N N . GLU A 1 90 ? 16.295 1.503 -22.892 1.00 44.33 89 GLU A N 1
ATOM 702 C CA . GLU A 1 90 ? 15.704 0.185 -23.128 1.00 68.99 89 GLU A CA 1
ATOM 703 C C . GLU A 1 90 ? 15.488 -0.614 -21.841 1.00 36.10 89 GLU A C 1
ATOM 704 O O . GLU A 1 90 ? 14.639 -1.501 -21.788 1.00 46.66 89 GLU A O 1
ATOM 710 N N . GLU A 1 91 ? 16.263 -0.295 -20.810 1.00 31.49 90 GLU A N 1
ATOM 711 C CA . GLU A 1 91 ? 16.139 -0.964 -19.520 1.00 44.63 90 GLU A CA 1
ATOM 712 C C . GLU A 1 91 ? 15.247 -0.180 -18.574 1.00 49.34 90 GLU A C 1
ATOM 713 O O . GLU A 1 91 ? 14.804 -0.695 -17.552 1.00 40.49 90 GLU A O 1
ATOM 719 N N . GLU A 1 92 ? 14.986 1.073 -18.927 1.00 64.08 91 GLU A N 1
ATOM 720 C CA . GLU A 1 92 ? 14.210 1.967 -18.082 1.00 35.31 91 GLU A CA 1
ATOM 721 C C . GLU A 1 92 ? 13.287 2.810 -18.941 1.00 48.71 91 GLU A C 1
ATOM 722 O O . GLU A 1 92 ? 13.408 4.035 -18.974 1.00 66.87 91 GLU A O 1
ATOM 728 N N . GLU A 1 93 ? 12.361 2.149 -19.634 1.00 60.10 92 GLU A N 1
ATOM 729 C CA A GLU A 1 93 ? 11.439 2.796 -20.576 0.0000 52.66 92 GLU A CA 1
ATOM 730 C CA B GLU A 1 93 ? 11.537 2.870 -20.592 1.00 43.38 92 GLU A CA 1
ATOM 731 C C . GLU A 1 93 ? 10.677 3.958 -19.961 1.00 65.35 92 GLU A C 1
ATOM 732 O O . GLU A 1 93 ? 10.537 5.026 -20.549 1.00 44.03 92 GLU A O 1
ATOM 743 N N . LYS A 1 94 ? 10.141 3.714 -18.772 1.00 66.04 93 LYS A N 1
ATOM 744 C CA . LYS A 1 94 ? 9.281 4.699 -18.122 1.00 44.81 93 LYS A CA 1
ATOM 745 C C . LYS A 1 94 ? 10.049 5.899 -17.577 1.00 44.33 93 LYS A C 1
ATOM 746 O O . LYS A 1 94 ? 9.610 7.035 -17.734 1.00 45.58 93 LYS A O 1
ATOM 752 N N . LEU A 1 95 ? 11.194 5.640 -16.951 1.00 54.81 94 LEU A N 1
ATOM 753 C CA . LEU A 1 95 ? 12.060 6.702 -16.453 1.00 44.03 94 LEU A CA 1
ATOM 754 C C . LEU A 1 95 ? 12.515 7.582 -17.609 1.00 55.68 94 LEU A C 1
ATOM 755 O O . LEU A 1 95 ? 12.486 8.814 -17.531 1.00 48.10 94 LEU A O 1
ATOM 760 N N . ALA A 1 96 ? 12.931 6.937 -18.690 1.00 38.64 95 ALA A N 1
ATOM 761 C CA . ALA A 1 96 ? 13.402 7.651 -19.867 1.00 43.56 95 ALA A CA 1
ATOM 762 C C . ALA A 1 96 ? 12.286 8.513 -20.431 1.00 44.46 95 ALA A C 1
ATOM 763 O O . ALA A 1 96 ? 12.514 9.648 -20.836 1.00 44.02 95 ALA A O 1
ATOM 765 N N . LEU A 1 97 ? 11.079 7.957 -20.464 1.00 46.45 96 LEU A N 1
ATOM 766 C CA . LEU A 1 97 ? 9.933 8.682 -20.982 1.00 55.48 96 LEU A CA 1
ATOM 767 C C . LEU A 1 97 ? 9.661 9.905 -20.125 1.00 50.61 96 LEU A C 1
ATOM 768 O O . LEU A 1 97 ? 9.430 10.984 -20.645 1.00 38.05 96 LEU A O 1
ATOM 773 N N . ALA A 1 98 ? 9.704 9.718 -18.810 1.00 44.05 97 ALA A N 1
ATOM 774 C CA . ALA A 1 98 ? 9.428 10.786 -17.865 1.00 40.32 97 ALA A CA 1
ATOM 775 C C . ALA A 1 98 ? 10.440 11.930 -17.992 1.00 49.71 97 ALA A C 1
ATOM 776 O O . ALA A 1 98 ? 10.070 13.098 -17.922 1.00 46.08 97 ALA A O 1
ATOM 786 N N . GLU A 1 100 ? 12.258 12.662 -20.642 1.00 23.56 99 GLU A N 1
ATOM 787 C CA . GLU A 1 100 ? 12.024 13.331 -21.910 1.00 49.78 99 GLU A CA 1
ATOM 788 C C . GLU A 1 100 ? 10.853 14.314 -21.775 1.00 54.26 99 GLU A C 1
ATOM 789 O O . GLU A 1 100 ? 10.868 15.398 -22.356 1.00 47.41 99 GLU A O 1
ATOM 795 N N . GLU A 1 101 ? 9.846 13.931 -20.995 1.00 43.89 100 GLU A N 1
ATOM 796 C CA . GLU A 1 101 ? 8.721 14.813 -20.715 1.00 37.17 100 GLU A CA 1
ATOM 797 C C . GLU A 1 101 ? 9.194 16.038 -19.934 1.00 56.56 100 GLU A C 1
ATOM 798 O O . GLU A 1 101 ? 8.805 17.158 -20.237 1.00 42.41 100 GLU A O 1
ATOM 804 N N . VAL A 1 102 ? 10.034 15.821 -18.928 1.00 43.09 101 VAL A N 1
ATOM 805 C CA . VAL A 1 102 ? 10.597 16.921 -18.162 1.00 47.20 101 VAL A CA 1
ATOM 806 C C . VAL A 1 102 ? 11.356 17.872 -19.072 1.00 51.30 101 VAL A C 1
ATOM 807 O O . VAL A 1 102 ? 11.135 19.082 -19.048 1.00 49.92 101 VAL A O 1
ATOM 811 N N . GLU A 1 103 ? 12.247 17.307 -19.877 1.00 42.20 102 GLU A N 1
ATOM 812 C CA . GLU A 1 103 ? 13.047 18.083 -20.809 1.00 50.72 102 GLU A CA 1
ATOM 813 C C . GLU A 1 103 ? 12.154 18.957 -21.687 1.00 47.27 102 GLU A C 1
ATOM 814 O O . GLU A 1 103 ? 12.475 20.109 -21.973 1.00 72.20 102 GLU A O 1
ATOM 820 N N . HIS A 1 104 ? 11.028 18.399 -22.107 1.00 48.63 103 HIS A N 1
ATOM 821 C CA . HIS A 1 104 ? 10.106 19.097 -22.993 1.00 41.01 103 HIS A CA 1
ATOM 822 C C . HIS A 1 104 ? 9.387 20.231 -22.271 1.00 45.60 103 HIS A C 1
ATOM 823 O O . HIS A 1 104 ? 9.260 21.331 -22.807 1.00 52.61 103 HIS A O 1
ATOM 838 N N . GLU A 1 106 ? 10.463 21.869 -19.970 1.00 41.70 105 GLU A N 1
ATOM 839 C CA . GLU A 1 106 ? 11.477 22.885 -19.727 1.00 50.07 105 GLU A CA 1
ATOM 840 C C . GLU A 1 106 ? 11.743 23.741 -20.950 1.00 41.91 105 GLU A C 1
ATOM 841 O O . GLU A 1 106 ? 12.018 24.927 -20.821 1.00 34.06 105 GLU A O 1
ATOM 847 N N . LYS A 1 107 ? 11.678 23.141 -22.133 1.00 38.85 106 LYS A N 1
ATOM 848 C CA . LYS A 1 107 ? 11.883 23.910 -23.349 1.00 45.62 106 LYS A CA 1
ATOM 849 C C . LYS A 1 107 ? 10.743 24.926 -23.500 1.00 76.41 106 LYS A C 1
ATOM 850 O O . LYS A 1 107 ? 10.959 26.077 -23.894 1.00 64.80 106 LYS A O 1
ATOM 864 N N . PHE A 1 109 ? 8.908 26.132 -20.980 1.00 41.58 108 PHE A N 1
ATOM 865 C CA . PHE A 1 109 ? 9.001 27.105 -19.906 1.00 38.91 108 PHE A CA 1
ATOM 866 C C . PHE A 1 109 ? 9.991 28.207 -20.247 1.00 49.02 108 PHE A C 1
ATOM 867 O O . PHE A 1 109 ? 9.854 29.349 -19.802 1.00 46.51 108 PHE A O 1
ATOM 875 N N . GLU A 1 110 ? 10.987 27.861 -21.049 1.00 47.15 109 GLU A N 1
ATOM 876 C CA . GLU A 1 110 ? 11.986 28.834 -21.475 1.00 50.23 109 GLU A CA 1
ATOM 877 C C . GLU A 1 110 ? 11.421 29.916 -22.385 1.00 40.76 109 GLU A C 1
ATOM 878 O O . GLU A 1 110 ? 11.895 31.050 -22.359 1.00 56.67 109 GLU A O 1
ATOM 884 N N . GLU A 1 111 ? 10.428 29.563 -23.198 1.00 26.21 110 GLU A N 1
ATOM 885 C CA . GLU A 1 111 ? 9.727 30.548 -24.003 1.00 50.71 110 GLU A CA 1
ATOM 886 C C . GLU A 1 111 ? 9.086 31.584 -23.088 1.00 42.55 110 GLU A C 1
ATOM 887 O O . GLU A 1 111 ? 9.116 32.780 -23.368 1.00 49.60 110 GLU A O 1
ATOM 893 N N . THR A 1 112 ? 8.523 31.112 -21.982 1.00 33.38 111 THR A N 1
ATOM 894 C CA . THR A 1 112 ? 7.934 31.986 -20.975 1.00 43.39 111 THR A CA 1
ATOM 895 C C . THR A 1 112 ? 8.966 32.902 -20.327 1.00 32.41 111 THR A C 1
ATOM 896 O O . THR A 1 112 ? 8.727 34.097 -20.143 1.00 55.02 111 THR A O 1
ATOM 900 N N . VAL A 1 113 ? 10.115 32.342 -19.983 1.00 46.62 112 VAL A N 1
ATOM 901 C CA . VAL A 1 113 ? 11.178 33.115 -19.367 1.00 32.25 112 VAL A CA 1
ATOM 902 C C . VAL A 1 113 ? 11.708 34.190 -20.312 1.00 56.34 112 VAL A C 1
ATOM 903 O O . VAL A 1 113 ? 12.006 35.305 -19.891 1.00 39.40 112 VAL A O 1
ATOM 907 N N . LYS A 1 114 ? 11.831 33.850 -21.590 1.00 39.52 113 LYS A N 1
ATOM 908 C CA . LYS A 1 114 ? 12.289 34.810 -22.588 1.00 39.04 113 LYS A CA 1
ATOM 909 C C . LYS A 1 114 ? 11.286 35.952 -22.753 1.00 62.07 113 LYS A C 1
ATOM 910 O O . LYS A 1 114 ? 11.673 37.107 -22.935 1.00 45.71 113 LYS A O 1
ATOM 916 N N . GLU A 1 115 ? 9.999 35.619 -22.692 1.00 35.20 114 GLU A N 1
ATOM 917 C CA . GLU A 1 115 ? 8.936 36.615 -22.720 1.00 38.25 114 GLU A CA 1
ATOM 918 C C . GLU A 1 115 ? 9.110 37.545 -21.524 1.00 53.70 114 GLU A C 1
ATOM 919 O O . GLU A 1 115 ? 9.062 38.768 -21.647 1.00 45.91 114 GLU A O 1
ATOM 925 N N . LEU A 1 116 ? 9.337 36.945 -20.365 1.00 35.11 115 LEU A N 1
ATOM 926 C CA . LEU A 1 116 ? 9.548 37.690 -19.135 1.00 40.51 115 LEU A CA 1
ATOM 927 C C . LEU A 1 116 ? 10.789 38.586 -19.223 1.00 53.78 115 LEU A C 1
ATOM 928 O O . LEU A 1 116 ? 10.771 39.744 -18.817 1.00 34.79 115 LEU A O 1
ATOM 933 N N . GLU A 1 117 ? 11.873 38.040 -19.752 1.00 38.55 116 GLU A N 1
ATOM 934 C CA . GLU A 1 117 ? 13.107 38.793 -19.877 1.00 40.04 116 GLU A CA 1
ATOM 935 C C . GLU A 1 117 ? 12.925 40.016 -20.766 1.00 45.65 116 GLU A C 1
ATOM 936 O O . GLU A 1 117 ? 13.473 41.081 -20.497 1.00 50.37 116 GLU A O 1
ATOM 942 N N . ALA A 1 118 ? 12.156 39.852 -21.833 1.00 26.70 117 ALA A N 1
ATOM 943 C CA . ALA A 1 118 ? 11.943 40.916 -22.783 1.00 35.11 117 ALA A CA 1
ATOM 944 C C . ALA A 1 118 ? 11.204 42.037 -22.063 1.00 69.35 117 ALA A C 1
ATOM 945 O O . ALA A 1 118 ? 11.547 43.214 -22.172 1.00 42.45 117 ALA A O 1
ATOM 947 N N . LEU A 1 119 ? 10.192 41.644 -21.307 1.00 36.22 118 LEU A N 1
ATOM 948 C CA . LEU A 1 119 ? 9.400 42.570 -20.531 1.00 29.89 118 LEU A CA 1
ATOM 949 C C . LEU A 1 119 ? 10.265 43.339 -19.534 1.00 31.64 118 LEU A C 1
ATOM 950 O O . LEU A 1 119 ? 10.145 44.557 -19.406 1.00 50.89 118 LEU A O 1
ATOM 955 N N . SER A 1 120 ? 11.148 42.632 -18.842 1.00 28.89 119 SER A N 1
ATOM 956 C CA . SER A 1 120 ? 11.962 43.253 -17.805 1.00 39.57 119 SER A CA 1
ATOM 957 C C . SER A 1 120 ? 12.982 44.185 -18.434 1.00 48.49 119 SER A C 1
ATOM 958 O O . SER A 1 120 ? 13.366 45.186 -17.835 1.00 27.86 119 SER A O 1
ATOM 961 N N . ASP A 1 121 ? 13.426 43.842 -19.638 1.00 31.82 120 ASP A N 1
ATOM 962 C CA . ASP A 1 121 ? 14.342 44.695 -20.387 1.00 46.81 120 ASP A CA 1
ATOM 963 C C . ASP A 1 121 ? 13.661 46.013 -20.759 1.00 63.37 120 ASP A C 1
ATOM 964 O O . ASP A 1 121 ? 14.193 47.092 -20.495 1.00 35.22 120 ASP A O 1
ATOM 969 N N . LYS A 1 122 ? 12.488 45.914 -21.377 1.00 42.52 121 LYS A N 1
ATOM 970 C CA . LYS A 1 122 ? 11.681 47.078 -21.685 1.00 44.81 121 LYS A CA 1
ATOM 971 C C . LYS A 1 122 ? 11.506 47.896 -20.409 1.00 63.70 121 LYS A C 1
ATOM 972 O O . LYS A 1 122 ? 11.696 49.113 -20.401 1.00 34.43 121 LYS A O 1
ATOM 978 N N . LEU A 1 123 ? 11.158 47.210 -19.325 1.00 40.28 122 LEU A N 1
ATOM 979 C CA . LEU A 1 123 ? 10.928 47.868 -18.051 1.00 38.26 122 LEU A CA 1
ATOM 980 C C . LEU A 1 123 ? 12.165 48.620 -17.599 1.00 54.55 122 LEU A C 1
ATOM 981 O O . LEU A 1 123 ? 12.064 49.746 -17.123 1.00 31.92 122 LEU A O 1
ATOM 986 N N . ARG A 1 124 ? 13.332 47.996 -17.736 1.00 31.05 123 ARG A N 1
ATOM 987 C CA . ARG A 1 124 ? 14.552 48.624 -17.258 1.00 32.31 123 ARG A CA 1
ATOM 988 C C . ARG A 1 124 ? 14.784 49.894 -18.056 1.00 49.19 123 ARG A C 1
ATOM 989 O O . ARG A 1 124 ? 15.158 50.927 -17.507 1.00 40.49 123 ARG A O 1
ATOM 997 N N . GLU A 1 125 ? 14.537 49.803 -19.356 1.00 27.38 124 GLU A N 1
ATOM 998 C CA . GLU A 1 125 ? 14.766 50.900 -20.273 1.00 35.46 124 GLU A CA 1
ATOM 999 C C . GLU A 1 125 ? 13.852 52.067 -19.902 1.00 67.60 124 GLU A C 1
ATOM 1000 O O . GLU A 1 125 ? 14.312 53.189 -19.710 1.00 45.07 124 GLU A O 1
ATOM 1006 N N . ILE A 1 126 ? 12.557 51.787 -19.790 1.00 37.33 125 ILE A N 1
ATOM 1007 C CA . ILE A 1 126 ? 11.578 52.792 -19.407 1.00 39.69 125 ILE A CA 1
ATOM 1008 C C . ILE A 1 126 ? 11.911 53.434 -18.067 1.00 54.70 125 ILE A C 1
ATOM 1009 O O . ILE A 1 126 ? 11.770 54.642 -17.892 1.00 45.18 125 ILE A O 1
ATOM 1014 N N . SER A 1 127 ? 12.366 52.621 -17.126 1.00 23.92 126 SER A N 1
ATOM 1015 C CA . SER A 1 127 ? 12.677 53.104 -15.789 1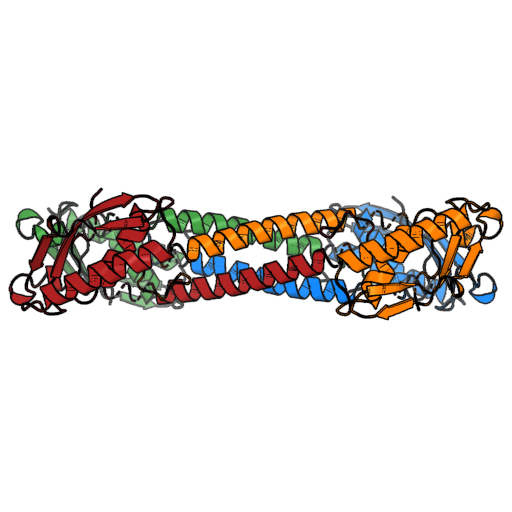.00 33.64 126 SER A CA 1
ATOM 1016 C C . SER A 1 127 ? 13.838 54.079 -15.854 1.00 39.73 126 SER A C 1
ATOM 1017 O O . SER A 1 127 ? 13.849 55.103 -15.171 1.00 46.15 126 SER A O 1
ATOM 1020 N N . LYS A 1 128 ? 14.814 53.758 -16.691 1.00 39.67 127 LYS A N 1
ATOM 1021 C CA . LYS A 1 128 ? 15.977 54.612 -16.857 1.00 47.03 127 LYS A CA 1
ATOM 1022 C C . LYS A 1 128 ? 15.566 55.935 -17.490 1.00 53.09 127 LYS A C 1
ATOM 1023 O O . LYS A 1 128 ? 16.007 57.000 -17.064 1.00 49.03 127 LYS A O 1
ATOM 1029 N N . GLU A 1 129 ? 14.711 55.859 -18.502 1.00 33.34 128 GLU A N 1
ATOM 1030 C CA . GLU A 1 129 ? 14.216 57.047 -19.179 1.00 46.69 128 GLU A CA 1
ATOM 1031 C C . GLU A 1 129 ? 13.493 57.952 -18.195 1.00 58.85 128 GLU A C 1
ATOM 1032 O O . GLU A 1 129 ? 13.710 59.163 -18.168 1.00 42.88 128 GLU A O 1
ATOM 1038 N N . ILE A 1 130 ? 12.634 57.351 -17.384 1.00 43.36 129 ILE A N 1
ATOM 1039 C CA . ILE A 1 130 ? 11.887 58.099 -16.390 1.00 25.20 129 ILE A CA 1
ATOM 1040 C C . ILE A 1 130 ? 12.824 58.807 -15.417 1.00 42.46 129 ILE A C 1
ATOM 1041 O O . ILE A 1 130 ? 12.635 59.988 -15.118 1.00 46.50 129 ILE A O 1
ATOM 1046 N N . SER A 1 131 ? 13.844 58.093 -14.952 1.00 27.82 130 SER A N 1
ATOM 1047 C CA . SER A 1 131 ? 14.822 58.658 -14.029 1.00 36.70 130 SER A CA 1
ATOM 1048 C C . SER A 1 131 ? 15.569 59.822 -14.660 1.00 49.64 130 SER A C 1
ATOM 1049 O O . SER A 1 131 ? 15.887 60.805 -13.988 1.00 49.30 130 SER A O 1
ATOM 1052 N N . GLU A 1 132 ? 15.843 59.702 -15.955 1.00 42.21 131 GLU A N 1
ATOM 1053 C CA . GLU A 1 132 ? 16.561 60.736 -16.699 1.00 44.97 131 GLU A CA 1
ATOM 1054 C C . GLU A 1 132 ? 15.690 61.977 -16.813 1.00 48.70 131 GLU A C 1
ATOM 1055 O O . GLU A 1 132 ? 16.117 63.088 -16.512 1.00 39.26 131 GLU A O 1
ATOM 1061 N N . LEU A 1 133 ? 14.458 61.769 -17.255 1.00 35.09 132 LEU A N 1
ATOM 1062 C CA . LEU A 1 133 ? 13.506 62.846 -17.435 1.00 49.59 132 LEU A CA 1
ATOM 1063 C C . LEU A 1 133 ? 13.251 63.579 -16.128 1.00 64.98 132 LEU A C 1
ATOM 1064 O O . LEU A 1 133 ? 13.273 64.813 -16.072 1.00 52.48 132 LEU A O 1
ATOM 1069 N N . VAL A 1 134 ? 13.009 62.815 -15.074 1.00 42.12 133 VAL A N 1
ATOM 1070 C CA . VAL A 1 134 ? 12.779 63.401 -13.765 1.00 40.02 133 VAL A CA 1
ATOM 1071 C C . VAL A 1 134 ? 13.938 64.307 -13.348 1.00 58.96 133 VAL A C 1
ATOM 1072 O O . VAL A 1 134 ? 13.720 65.443 -12.927 1.00 37.44 133 VAL A O 1
ATOM 1076 N N . GLU A 1 135 ? 15.165 63.810 -13.481 1.00 26.64 134 GLU A N 1
ATOM 1077 C CA . GLU A 1 135 ? 16.330 64.587 -13.099 1.00 39.57 134 GLU A CA 1
ATOM 1078 C C . GLU A 1 135 ? 16.415 65.851 -13.941 1.00 40.94 134 GLU A C 1
ATOM 1079 O O . GLU A 1 135 ? 16.791 66.911 -13.450 1.00 44.70 134 GLU A O 1
ATOM 1085 N N . ARG A 1 136 ? 16.055 65.724 -15.211 1.00 51.82 135 ARG A N 1
ATOM 1086 C CA . ARG A 1 136 ? 16.086 66.843 -16.146 1.00 43.92 135 ARG A CA 1
ATOM 1087 C C . ARG A 1 136 ? 15.098 67.936 -15.714 1.00 53.37 135 ARG A C 1
ATOM 1088 O O . ARG A 1 136 ? 15.379 69.129 -15.823 1.00 54.56 135 ARG A O 1
ATOM 1104 N N . LYS A 1 138 ? 14.175 68.431 -12.621 1.00 23.00 137 LYS A N 1
ATOM 1105 C CA . LYS A 1 138 ? 14.793 69.034 -11.461 1.00 32.50 137 LYS A CA 1
ATOM 1106 C C . LYS A 1 138 ? 15.721 70.148 -11.937 1.00 46.96 137 LYS A C 1
ATOM 1107 O O . LYS A 1 138 ? 15.705 71.255 -11.401 1.00 46.63 137 LYS A O 1
ATOM 1113 N N . GLN A 1 139 ? 16.500 69.850 -12.972 1.00 45.46 138 GLN A N 1
ATOM 1114 C CA . GLN A 1 139 ? 17.490 70.775 -13.502 1.00 44.13 138 GLN A CA 1
ATOM 1115 C C . GLN A 1 139 ? 16.859 72.016 -14.107 1.00 58.78 138 GLN A C 1
ATOM 1116 O O . GLN A 1 139 ? 17.374 73.129 -13.961 1.00 61.16 138 GLN A O 1
ATOM 1122 N N . GLU A 1 140 ? 15.741 71.820 -14.791 1.00 32.25 139 GLU A N 1
ATOM 1123 C CA . GLU A 1 140 ? 15.193 72.863 -15.646 1.00 52.55 139 GLU A CA 1
ATOM 1124 C C . GLU A 1 140 ? 14.044 73.652 -15.023 1.00 56.64 139 GLU A C 1
ATOM 1125 O O . GLU A 1 140 ? 13.769 74.785 -15.427 1.00 38.34 139 GLU A O 1
ATOM 1131 N N . TYR A 1 141 ? 13.391 73.072 -14.025 1.00 29.16 140 TYR A N 1
ATOM 1132 C CA . TYR A 1 141 ? 12.162 73.658 -13.504 1.00 48.97 140 TYR A CA 1
ATOM 1133 C C . TYR A 1 141 ? 12.145 73.791 -11.990 1.00 36.62 140 TYR A C 1
ATOM 1134 O O . TYR A 1 141 ? 11.109 74.116 -11.414 1.00 58.03 140 TYR A O 1
ATOM 1143 N N . THR A 1 142 ? 13.275 73.531 -11.340 1.00 39.35 141 THR A N 1
ATOM 1144 C CA . THR A 1 142 ? 13.327 73.599 -9.881 1.00 58.77 141 THR A CA 1
ATOM 1145 C C . THR A 1 142 ? 14.684 74.070 -9.357 1.00 43.54 141 THR A C 1
ATOM 1146 O O . THR A 1 142 ? 15.665 74.141 -10.103 1.00 61.75 141 THR A O 1
ATOM 1150 N N . GLY A 1 143 ? 14.728 74.378 -8.063 1.00 40.75 142 GLY A N 1
ATOM 1151 C CA . GLY A 1 143 ? 15.979 74.625 -7.366 1.00 47.37 142 GLY A CA 1
ATOM 1152 C C . GLY A 1 143 ? 16.401 73.440 -6.505 1.00 57.20 142 GLY A C 1
ATOM 1153 O O . GLY A 1 143 ? 17.255 73.574 -5.631 1.00 71.42 142 GLY A O 1
ATOM 1154 N N . LEU A 1 144 ? 15.812 72.276 -6.759 1.00 37.99 143 LEU A N 1
ATOM 1155 C CA . LEU A 1 144 ? 16.079 71.084 -5.959 1.00 47.49 143 LEU A CA 1
ATOM 1156 C C . LEU A 1 144 ? 17.539 70.638 -6.046 1.00 45.41 143 LEU A C 1
ATOM 1157 O O . LEU A 1 144 ? 18.186 70.828 -7.075 1.00 29.90 143 LEU A O 1
ATOM 1162 N N . LYS A 1 145 ? 18.054 70.063 -4.960 1.00 52.65 144 LYS A N 1
ATOM 1163 C CA . LYS A 1 145 ? 19.390 69.478 -4.970 1.00 40.46 144 LYS A CA 1
ATOM 1164 C C . LYS A 1 145 ? 19.480 68.474 -6.113 1.00 56.54 144 LYS A C 1
ATOM 1165 O O . LYS A 1 145 ? 18.622 67.602 -6.245 1.00 72.69 144 LYS A O 1
ATOM 1171 N N . LEU A 1 146 ? 20.506 68.608 -6.948 1.00 48.31 145 LEU A N 1
ATOM 1172 C CA . LEU A 1 146 ? 20.700 67.700 -8.075 1.00 60.35 145 LEU A CA 1
ATOM 1173 C C . LEU A 1 146 ? 21.669 66.564 -7.747 1.00 47.26 145 LEU A C 1
ATOM 1174 O O . LEU A 1 146 ? 22.517 66.690 -6.859 1.00 57.67 145 LEU A O 1
ATOM 1179 N N . ARG A 1 147 ? 21.537 65.459 -8.477 1.00 43.67 146 ARG A N 1
ATOM 1180 C CA . ARG A 1 147 ? 22.459 64.330 -8.352 1.00 43.36 146 ARG A CA 1
ATOM 1181 C C . ARG A 1 147 ? 23.875 64.744 -8.741 1.00 68.19 146 ARG A C 1
ATOM 1182 O O . ARG A 1 147 ? 24.857 64.229 -8.205 1.00 74.31 146 ARG A O 1
ATOM 1190 N N . SER A 1 148 ? 23.968 65.684 -9.678 1.00 71.43 147 SER A N 1
ATOM 1191 C CA . SER A 1 148 ? 25.253 66.134 -10.199 1.00 67.24 147 SER A CA 1
ATOM 1192 C C . SER A 1 148 ? 25.907 67.159 -9.286 1.00 72.81 147 SER A C 1
ATOM 1193 O O . SER A 1 148 ? 26.910 67.777 -9.649 1.00 91.40 147 SER A O 1
ATOM 1196 N N . GLU A 1 149 ? 25.334 67.338 -8.102 1.00 69.02 148 GLU A N 1
ATOM 1197 C CA . GLU A 1 149 ? 25.891 68.249 -7.110 1.00 71.77 148 GLU A CA 1
ATOM 1198 C C . GLU A 1 149 ? 26.589 67.484 -5.995 1.00 91.16 148 GLU A C 1
ATOM 1199 O O . GLU A 1 149 ? 25.966 67.124 -4.998 1.00 108.55 148 GLU A O 1
ATOM 1205 N N . LYS B 1 4 ? -7.322 16.770 -26.126 1.00 61.91 3 LYS B N 1
ATOM 1206 C CA . LYS B 1 4 ? -7.085 15.811 -25.053 1.00 88.00 3 LYS B CA 1
ATOM 1207 C C . LYS B 1 4 ? -6.190 16.428 -23.986 1.00 85.51 3 LYS B C 1
ATOM 1208 O O . LYS B 1 4 ? -5.236 17.136 -24.296 1.00 60.38 3 LYS B O 1
ATOM 1214 N N . LEU B 1 5 ? -6.522 16.168 -22.728 1.00 82.51 4 LEU B N 1
ATOM 1215 C CA . LEU B 1 5 ? -5.700 16.588 -21.608 1.00 50.60 4 LEU B CA 1
ATOM 1216 C C . LEU B 1 5 ? -4.801 15.428 -21.192 1.00 73.68 4 LEU B C 1
ATOM 1217 O O . LEU B 1 5 ? -5.274 14.309 -20.977 1.00 73.01 4 LEU B O 1
ATOM 1230 N N . THR B 1 7 ? -1.414 14.569 -18.553 1.00 38.33 6 THR B N 1
ATOM 1231 C CA . THR B 1 7 ? -0.484 15.019 -17.533 1.00 39.85 6 THR B CA 1
ATOM 1232 C C . THR B 1 7 ? 0.947 14.546 -17.808 1.00 40.27 6 THR B C 1
ATOM 1233 O O . THR B 1 7 ? 1.918 15.206 -17.427 1.00 52.42 6 THR B O 1
ATOM 1237 N N . GLY B 1 8 ? 1.073 13.403 -18.476 1.00 67.37 7 GLY B N 1
ATOM 1238 C CA . GLY B 1 8 ? 2.337 12.691 -18.523 1.00 47.14 7 GLY B CA 1
ATOM 1239 C C . GLY B 1 8 ? 2.566 12.137 -17.133 1.00 42.63 7 GLY B C 1
ATOM 1240 O O . GLY B 1 8 ? 1.643 12.128 -16.319 1.00 51.86 7 GLY B O 1
ATOM 1241 N N . PHE B 1 9 ? 3.781 11.684 -16.843 1.00 34.11 8 PHE B N 1
ATOM 1242 C CA . PHE B 1 9 ? 4.055 11.118 -15.532 1.00 32.35 8 PHE B CA 1
ATOM 1243 C C . PHE B 1 9 ? 3.985 12.184 -14.453 1.00 34.19 8 PHE B C 1
ATOM 1244 O O . PHE B 1 9 ? 4.546 13.266 -14.599 1.00 42.93 8 PHE B O 1
ATOM 1252 N N . VAL B 1 10 ? 3.297 11.865 -13.365 1.00 34.29 9 VAL B N 1
ATOM 1253 C CA . VAL B 1 10 ? 3.218 12.760 -12.228 1.00 46.78 9 VAL B CA 1
ATOM 1254 C C . VAL B 1 10 ? 2.994 11.968 -10.947 1.00 42.85 9 VAL B C 1
ATOM 1255 O O . VAL B 1 10 ? 2.166 11.056 -10.902 1.00 56.50 9 VAL B O 1
ATOM 1259 N N . ARG B 1 11 ? 3.750 12.314 -9.913 1.00 37.82 10 ARG B N 1
ATOM 1260 C CA . ARG B 1 11 ? 3.506 11.784 -8.583 1.00 40.03 10 ARG B CA 1
ATOM 1261 C C . ARG B 1 11 ? 2.056 12.068 -8.208 1.00 56.06 10 ARG B C 1
ATOM 1262 O O . ARG B 1 11 ? 1.545 13.165 -8.436 1.00 68.45 10 ARG B O 1
ATOM 1270 N N . ALA B 1 12 ? 1.391 11.072 -7.641 1.00 54.97 11 ALA B N 1
ATOM 1271 C CA . ALA B 1 12 ? -0.028 11.177 -7.350 1.00 47.27 11 ALA B CA 1
ATOM 1272 C C . ALA B 1 12 ? -0.326 12.372 -6.452 1.00 57.43 11 ALA B C 1
ATOM 1273 O O . ALA B 1 12 ? -1.309 13.095 -6.655 1.00 57.05 11 ALA B O 1
ATOM 1275 N N . SER B 1 13 ? 0.537 12.576 -5.463 1.00 59.81 12 SER B N 1
ATOM 1276 C CA . SER B 1 13 ? 0.402 13.680 -4.520 1.00 56.87 12 SER B CA 1
ATOM 1277 C C . SER B 1 13 ? 0.121 15.013 -5.220 1.00 57.47 12 SER B C 1
ATOM 1278 O O . SER B 1 13 ? -0.593 15.864 -4.693 1.00 56.42 12 SER B O 1
ATOM 1281 N N . GLY B 1 14 ? 0.698 15.194 -6.402 1.00 43.46 13 GLY B N 1
ATOM 1282 C CA . GLY B 1 14 ? 0.551 16.435 -7.132 1.00 35.51 13 GLY B CA 1
ATOM 1283 C C . GLY B 1 14 ? -0.169 16.301 -8.459 1.00 60.01 13 GLY B C 1
ATOM 1284 O O . GLY B 1 14 ? 0.122 17.041 -9.397 1.00 44.76 13 GLY B O 1
ATOM 1285 N N . TYR B 1 15 ? -1.120 15.375 -8.541 1.00 42.62 14 TYR B N 1
ATOM 1286 C CA . TYR B 1 15 ? -1.851 15.165 -9.784 1.00 36.83 14 TYR B CA 1
ATOM 1287 C C . TYR B 1 15 ? -2.782 16.352 -10.047 1.00 46.47 14 TYR B C 1
ATOM 1288 O O . TYR B 1 15 ? -2.889 16.833 -11.181 1.00 43.83 14 TYR B O 1
ATOM 1297 N N . ALA B 1 16 ? -3.449 16.823 -8.997 1.00 39.74 15 ALA B N 1
ATOM 1298 C CA . ALA B 1 16 ? -4.482 17.845 -9.171 1.00 58.90 15 ALA B CA 1
ATOM 1299 C C . ALA B 1 16 ? -3.912 19.167 -9.687 1.00 46.31 15 ALA B C 1
ATOM 1300 O O . ALA B 1 16 ? -4.487 19.783 -10.589 1.00 58.47 15 ALA B O 1
ATOM 1302 N N . ASN B 1 17 ? -2.778 19.592 -9.136 1.00 42.51 16 ASN B N 1
ATOM 1303 C CA . ASN B 1 17 ? -2.109 20.792 -9.654 1.00 44.61 16 ASN B CA 1
ATOM 1304 C C . ASN B 1 17 ? -1.680 20.620 -11.112 1.00 41.49 16 ASN B C 1
ATOM 1305 O O . ASN B 1 17 ? -1.756 21.558 -11.913 1.00 43.99 16 ASN B O 1
ATOM 1310 N N . LYS B 1 18 ? -1.237 19.413 -11.454 1.00 33.55 17 LYS B N 1
ATOM 1311 C CA . LYS B 1 18 ? -0.727 19.161 -12.794 1.00 37.94 17 LYS B CA 1
ATOM 1312 C C . LYS B 1 18 ? -1.854 19.213 -13.807 1.00 49.65 17 LYS B C 1
ATOM 1313 O O . LYS B 1 18 ? -1.688 19.763 -14.897 1.00 40.05 17 LYS B O 1
ATOM 1319 N N . VAL B 1 19 ? -2.996 18.627 -13.444 1.00 35.74 18 VAL B N 1
ATOM 1320 C CA . VAL B 1 19 ? -4.177 18.683 -14.287 1.00 36.17 18 VAL B CA 1
ATOM 1321 C C . VAL B 1 19 ? -4.525 20.136 -14.599 1.00 38.51 18 VAL B C 1
ATOM 1322 O O . VAL B 1 19 ? -4.686 20.511 -15.763 1.00 54.10 18 VAL B O 1
ATOM 1326 N N . ARG B 1 20 ? -4.619 20.954 -13.555 1.00 34.90 19 ARG B N 1
ATOM 1327 C CA . ARG B 1 20 ? -4.999 22.350 -13.715 1.00 41.95 19 ARG B CA 1
ATOM 1328 C C . ARG B 1 20 ? -3.994 23.089 -14.593 1.00 47.79 19 ARG B C 1
ATOM 1329 O O . ARG B 1 20 ? -4.372 23.884 -15.446 1.00 32.44 19 ARG B O 1
ATOM 1337 N N . ARG B 1 21 ? -2.711 22.800 -14.397 1.00 39.88 20 ARG B N 1
ATOM 1338 C CA . ARG B 1 21 ? -1.669 23.474 -15.160 1.00 38.22 20 ARG B CA 1
ATOM 1339 C C . ARG B 1 21 ? -1.767 23.178 -16.647 1.00 37.50 20 ARG B C 1
ATOM 1340 O O . ARG B 1 21 ? -1.695 24.080 -17.485 1.00 52.98 20 ARG B O 1
ATOM 1348 N N . VAL B 1 22 ? -1.958 21.908 -16.970 1.00 50.75 21 VAL B N 1
ATOM 1349 C CA . VAL B 1 22 ? -2.082 21.492 -18.355 1.00 43.84 21 VAL B CA 1
ATOM 1350 C C . VAL B 1 22 ? -3.325 22.108 -18.971 1.00 41.04 21 VAL B C 1
ATOM 1351 O O . VAL B 1 22 ? -3.293 22.597 -20.096 1.00 48.28 21 VAL B O 1
ATOM 1355 N N . LEU B 1 23 ? -4.416 22.083 -18.215 1.00 52.45 22 LEU B N 1
ATOM 1356 C CA . LEU B 1 23 ? -5.682 22.648 -18.656 1.00 38.81 22 LEU B CA 1
ATOM 1357 C C . LEU B 1 23 ? -5.553 24.144 -18.978 1.00 51.34 22 LEU B C 1
ATOM 1358 O O . LEU B 1 23 ? -6.052 24.610 -20.008 1.00 43.45 22 LEU B O 1
ATOM 1363 N N . PHE B 1 24 ? -4.876 24.895 -18.111 1.00 39.45 23 PHE B N 1
ATOM 1364 C CA . PHE B 1 24 ? -4.638 26.319 -18.373 1.00 38.22 23 PHE B CA 1
ATOM 1365 C C . PHE B 1 24 ? -3.891 26.529 -19.676 1.00 41.12 23 PHE B C 1
ATOM 1366 O O . PHE B 1 24 ? -4.219 27.427 -20.451 1.00 51.04 23 PHE B O 1
ATOM 1374 N N . ALA B 1 25 ? -2.883 25.693 -19.912 1.00 49.59 24 ALA B N 1
ATOM 1375 C CA . ALA B 1 25 ? -2.036 25.834 -21.091 1.00 51.40 24 ALA B CA 1
ATOM 1376 C C . ALA B 1 25 ? -2.768 25.535 -22.402 1.00 60.18 24 ALA B C 1
ATOM 1377 O O . ALA B 1 25 ? -2.559 26.211 -23.406 1.00 50.08 24 ALA B O 1
ATOM 1379 N N . ILE B 1 26 ? -3.643 24.539 -22.395 1.00 43.24 25 ILE B N 1
ATOM 1380 C CA . ILE B 1 26 ? -4.253 24.099 -23.643 1.00 54.98 25 ILE B CA 1
ATOM 1381 C C . ILE B 1 26 ? -5.541 24.836 -23.972 1.00 64.50 25 ILE B C 1
ATOM 1382 O O . ILE B 1 26 ? -5.975 24.849 -25.124 1.00 80.75 25 ILE B O 1
ATOM 1387 N N . THR B 1 27 ? -6.144 25.466 -22.970 1.00 41.88 26 THR B N 1
ATOM 1388 C CA . THR B 1 27 ? -7.378 26.219 -23.194 1.00 53.45 26 THR B CA 1
ATOM 1389 C C . THR B 1 27 ? -7.083 27.711 -23.301 1.00 73.17 26 THR B C 1
ATOM 1390 O O . THR B 1 27 ? -7.992 28.524 -23.455 1.00 64.99 26 THR B O 1
ATOM 1394 N N . ARG B 1 28 ? -5.803 28.055 -23.207 1.00 58.12 27 ARG B N 1
ATOM 1395 C CA . ARG B 1 28 ? -5.337 29.435 -23.279 1.00 52.33 27 ARG B CA 1
ATOM 1396 C C . ARG B 1 28 ? -6.049 30.236 -24.365 1.00 70.46 27 ARG B C 1
ATOM 1397 O O . ARG B 1 28 ? -6.057 29.852 -25.536 1.00 74.04 27 ARG B O 1
ATOM 1405 N N . GLY B 1 29 ? -6.655 31.350 -23.965 1.00 69.27 28 GLY B N 1
ATOM 1406 C CA . GLY B 1 29 ? -7.365 32.210 -24.894 1.00 57.52 28 GLY B CA 1
ATOM 1407 C C . GLY B 1 29 ? -8.760 31.722 -25.237 1.00 72.57 28 GLY B C 1
ATOM 1408 O O . GLY B 1 29 ? -9.628 32.517 -25.586 1.00 78.35 28 GLY B O 1
ATOM 1409 N N . LYS B 1 30 ? -8.974 30.414 -25.136 1.00 73.60 29 LYS B N 1
ATOM 1410 C CA . LYS B 1 30 ? -10.259 29.814 -25.476 1.00 71.06 29 LYS B CA 1
ATOM 1411 C C . LYS B 1 30 ? -11.255 29.880 -24.317 1.00 65.93 29 LYS B C 1
ATOM 1412 O O . LYS B 1 30 ? -12.455 29.702 -24.515 1.00 77.27 29 LYS B O 1
ATOM 1418 N N . VAL B 1 31 ? -10.757 30.136 -23.111 1.00 69.62 30 VAL B N 1
ATOM 1419 C CA . VAL B 1 31 ? -11.589 30.047 -21.915 1.00 57.23 30 VAL B CA 1
ATOM 1420 C C . VAL B 1 31 ? -11.120 30.996 -20.813 1.00 46.92 30 VAL B C 1
ATOM 1421 O O . VAL B 1 31 ? -9.928 31.263 -20.683 1.00 84.34 30 VAL B O 1
ATOM 1425 N N . PHE B 1 32 ? -12.066 31.503 -20.026 1.00 48.73 31 PHE B N 1
ATOM 1426 C CA . PHE B 1 32 ? -11.753 32.318 -18.857 1.00 51.21 31 PHE B CA 1
ATOM 1427 C C . PHE B 1 32 ? -11.181 31.475 -17.723 1.00 52.45 31 PHE B C 1
ATOM 1428 O O . PHE B 1 32 ? -11.636 30.358 -17.484 1.00 76.01 31 PHE B O 1
ATOM 1436 N N . PRO B 1 33 ? -10.177 32.015 -17.015 1.00 52.22 32 PRO B N 1
ATOM 1437 C CA . PRO B 1 33 ? -9.468 31.301 -15.946 1.00 59.58 32 PRO B CA 1
ATOM 1438 C C . PRO B 1 33 ? -10.414 30.668 -14.933 1.00 64.12 32 PRO B C 1
ATOM 1439 O O . PRO B 1 33 ? -10.230 29.510 -14.555 1.00 72.77 32 PRO B O 1
ATOM 1443 N N . GLU B 1 34 ? -11.410 31.425 -14.493 1.00 44.60 33 GLU B N 1
ATOM 1444 C CA . GLU B 1 34 ? -12.372 30.908 -13.534 1.00 51.61 33 GLU B CA 1
ATOM 1445 C C . GLU B 1 34 ? -13.001 29.609 -14.021 1.00 47.49 33 GLU B C 1
ATOM 1446 O O . GLU B 1 34 ? -13.298 28.726 -13.215 1.00 69.48 33 GLU B O 1
ATOM 1452 N N . GLU B 1 35 ? -13.200 29.486 -15.334 1.00 47.58 34 GLU B N 1
ATOM 1453 C CA . GLU B 1 35 ? -13.780 28.261 -15.894 1.00 74.72 34 GLU B CA 1
ATOM 1454 C C . GLU B 1 35 ? -12.788 27.108 -15.796 1.00 58.62 34 GLU B C 1
ATOM 1455 O O . GLU B 1 35 ? -13.157 25.979 -15.467 1.00 63.27 34 GLU B O 1
ATOM 1461 N N . VAL B 1 36 ? -11.526 27.407 -16.082 1.00 60.84 35 VAL B N 1
ATOM 1462 C CA . VAL B 1 36 ? -10.461 26.420 -15.975 1.00 51.29 35 VAL B CA 1
ATOM 1463 C C . VAL B 1 36 ? -10.388 25.895 -14.549 1.00 57.78 35 VAL B C 1
ATOM 1464 O O . VAL B 1 36 ? -10.324 24.682 -14.310 1.00 59.43 35 VAL B O 1
ATOM 1468 N N . VAL B 1 37 ? -10.408 26.821 -13.599 1.00 45.68 36 VAL B N 1
ATOM 1469 C CA . VAL B 1 37 ? -10.319 26.453 -12.196 1.00 53.00 36 VAL B CA 1
ATOM 1470 C C . VAL B 1 37 ? -11.504 25.584 -11.835 1.00 60.89 36 VAL B C 1
ATOM 1471 O O . VAL B 1 37 ? -11.356 24.570 -11.152 1.00 75.90 36 VAL B O 1
ATOM 1475 N N . LYS B 1 38 ? -12.677 25.985 -12.325 1.00 42.90 37 LYS B N 1
ATOM 1476 C CA . LYS B 1 38 ? -13.923 25.290 -12.045 1.00 43.81 37 LYS B CA 1
ATOM 1477 C C . LYS B 1 38 ? -13.926 23.895 -12.679 1.00 64.19 37 LYS B C 1
ATOM 1478 O O . LYS B 1 38 ? -14.267 22.910 -12.023 1.00 56.95 37 LYS B O 1
ATOM 1484 N N . ALA B 1 39 ? -13.536 23.818 -13.949 1.00 44.97 38 ALA B N 1
ATOM 1485 C CA . ALA B 1 39 ? -13.516 22.553 -14.671 1.00 52.23 38 ALA B CA 1
ATOM 1486 C C . ALA B 1 39 ? -12.514 21.576 -14.064 1.00 68.85 38 ALA B C 1
ATOM 1487 O O . ALA B 1 39 ? -12.821 20.397 -13.881 1.00 63.46 38 ALA B O 1
ATOM 1489 N N . ALA B 1 40 ? -11.323 22.075 -13.745 1.00 53.73 39 ALA B N 1
ATOM 1490 C CA . ALA B 1 40 ? -10.266 21.238 -13.184 1.00 44.86 39 ALA B CA 1
ATOM 1491 C C . ALA B 1 40 ? -10.659 20.733 -11.802 1.00 52.03 39 ALA B C 1
ATOM 1492 O O . ALA B 1 40 ? -10.432 19.566 -11.466 1.00 65.57 39 ALA B O 1
ATOM 1494 N N . GLY B 1 41 ? -11.258 21.614 -11.006 1.00 51.71 40 GLY B N 1
ATOM 1495 C CA . GLY B 1 41 ? -11.705 21.242 -9.676 1.00 56.49 40 GLY B CA 1
ATOM 1496 C C . GLY B 1 41 ? -12.629 20.040 -9.732 1.00 72.92 40 GLY B C 1
ATOM 1497 O O . GLY B 1 41 ? -12.511 19.109 -8.931 1.00 71.46 40 GLY B O 1
ATOM 1498 N N . GLU B 1 42 ? -13.549 20.066 -10.694 1.00 59.35 41 GLU B N 1
ATOM 1499 C CA . GLU B 1 42 ? -14.504 18.983 -10.881 1.00 69.65 41 GLU B CA 1
ATOM 1500 C C . GLU B 1 42 ? -13.802 17.669 -11.240 1.00 80.39 41 GLU B C 1
ATOM 1501 O O . GLU B 1 42 ? -14.008 16.643 -10.590 1.00 58.65 41 GLU B O 1
ATOM 1507 N N . LEU B 1 43 ? -12.977 17.710 -12.279 1.00 58.72 42 LEU B N 1
ATOM 1508 C CA . LEU B 1 43 ? -12.254 16.529 -12.717 1.00 70.16 42 LEU B CA 1
ATOM 1509 C C . LEU B 1 43 ? -11.394 15.958 -11.584 1.00 70.95 42 LEU B C 1
ATOM 1510 O O . LEU B 1 43 ? -11.403 14.749 -11.330 1.00 65.07 42 LEU B O 1
ATOM 1515 N N . ASN B 1 44 ? -10.669 16.834 -10.895 1.00 49.59 43 ASN B N 1
ATOM 1516 C CA . ASN B 1 44 ? -9.787 16.401 -9.815 1.00 47.85 43 ASN B CA 1
ATOM 1517 C C . ASN B 1 44 ? -10.570 15.766 -8.670 1.00 53.25 43 ASN B C 1
ATOM 1518 O O . ASN B 1 44 ? -10.062 14.905 -7.960 1.00 49.74 43 ASN B O 1
ATOM 1523 N N . LYS B 1 45 ? -11.813 16.199 -8.496 1.00 50.13 44 LYS B N 1
ATOM 1524 C CA . LYS B 1 45 ? -12.695 15.593 -7.507 1.00 52.47 44 LYS B CA 1
ATOM 1525 C C . LYS B 1 45 ? -12.940 14.139 -7.890 1.00 90.82 44 LYS B C 1
ATOM 1526 O O . LYS B 1 45 ? -12.834 13.232 -7.063 1.00 80.55 44 LYS B O 1
ATOM 1532 N N . ILE B 1 46 ? -13.271 13.936 -9.159 1.00 54.82 45 ILE B N 1
ATOM 1533 C CA . ILE B 1 46 ? -13.556 12.619 -9.691 1.00 75.91 45 ILE B CA 1
ATOM 1534 C C . ILE B 1 46 ? -12.310 11.748 -9.659 1.00 75.88 45 ILE B C 1
ATOM 1535 O O . ILE B 1 46 ? -12.350 10.600 -9.218 1.00 72.15 45 ILE B O 1
ATOM 1540 N N . ILE B 1 47 ? -11.199 12.306 -10.121 1.00 73.94 46 ILE B N 1
ATOM 1541 C CA . ILE B 1 47 ? -9.942 11.572 -10.161 1.00 59.13 46 ILE B CA 1
ATOM 1542 C C . ILE B 1 47 ? -9.578 11.071 -8.770 1.00 66.87 46 ILE B C 1
ATOM 1543 O O . ILE B 1 47 ? -9.190 9.913 -8.595 1.00 80.32 46 ILE B O 1
ATOM 1548 N N . PHE B 1 48 ? -9.735 11.941 -7.778 1.00 56.85 47 PHE B N 1
ATOM 1549 C CA . PHE B 1 48 ? -9.320 11.621 -6.417 1.00 75.38 47 PHE B CA 1
ATOM 1550 C C . PHE B 1 48 ? -10.140 10.485 -5.835 1.00 69.24 47 PHE B C 1
ATOM 1551 O O . PHE B 1 48 ? -9.637 9.681 -5.049 1.00 81.51 47 PHE B O 1
ATOM 1559 N N . GLU B 1 49 ? -11.411 10.432 -6.213 1.00 69.79 48 GLU B N 1
ATOM 1560 C CA . GLU B 1 49 ? -12.278 9.344 -5.786 1.00 72.03 48 GLU B CA 1
ATOM 1561 C C . GLU B 1 49 ? -11.760 8.033 -6.363 1.00 84.79 48 GLU B C 1
ATOM 1562 O O . GLU B 1 49 ? -11.631 7.036 -5.651 1.00 81.66 48 GLU B O 1
ATOM 1568 N N . LYS B 1 50 ? -11.447 8.045 -7.656 1.00 84.66 49 LYS B N 1
ATOM 1569 C CA . LYS B 1 50 ? -10.922 6.862 -8.326 1.00 76.38 49 LYS B CA 1
ATOM 1570 C C . LYS B 1 50 ? -9.564 6.455 -7.760 1.00 88.13 49 LYS B C 1
ATOM 1571 O O . LYS B 1 50 ? -9.312 5.268 -7.543 1.00 79.82 49 LYS B O 1
ATOM 1577 N N . LEU B 1 51 ? -8.695 7.434 -7.507 1.00 70.09 50 LEU B N 1
ATOM 1578 C CA . LEU B 1 51 ? -7.392 7.130 -6.908 1.00 73.37 50 LEU B CA 1
ATOM 1579 C C . LEU B 1 51 ? -7.558 6.445 -5.554 1.00 78.88 50 LEU B C 1
ATOM 1580 O O . LEU B 1 51 ? -6.793 5.550 -5.206 1.00 69.58 50 LEU B O 1
ATOM 1585 N N . GLN B 1 52 ? -8.558 6.884 -4.793 1.00 84.63 51 GLN B N 1
ATOM 1586 C CA . GLN B 1 52 ? -8.884 6.257 -3.520 1.00 71.39 51 GLN B CA 1
ATOM 1587 C C . GLN B 1 52 ? -9.311 4.813 -3.741 1.00 95.47 51 GLN B C 1
ATOM 1588 O O . GLN B 1 52 ? -8.813 3.893 -3.086 1.00 101.09 51 GLN B O 1
ATOM 1594 N N . GLU B 1 53 ? -10.240 4.625 -4.673 1.00 83.00 52 GLU B N 1
ATOM 1595 C CA . GLU B 1 53 ? -10.783 3.305 -4.966 1.00 80.83 52 GLU B CA 1
ATOM 1596 C C . GLU B 1 53 ? -9.685 2.369 -5.462 1.00 89.63 52 GLU B C 1
ATOM 1597 O O . GLU B 1 53 ? -9.721 1.172 -5.200 1.00 102.25 52 GLU B O 1
ATOM 1611 N N . GLY B 1 55 ? -6.605 2.298 -4.581 1.00 87.13 54 GLY B N 1
ATOM 1612 C CA . GLY B 1 55 ? -5.566 2.063 -3.593 1.00 71.88 54 GLY B CA 1
ATOM 1613 C C . GLY B 1 55 ? -4.266 2.755 -3.947 1.00 75.11 54 GLY B C 1
ATOM 1614 O O . GLY B 1 55 ? -3.182 2.286 -3.603 1.00 64.80 54 GLY B O 1
ATOM 1615 N N . VAL B 1 56 ? -4.373 3.882 -4.642 1.00 78.62 55 VAL B N 1
ATOM 1616 C CA . VAL B 1 56 ? -3.190 4.643 -5.024 1.00 78.56 55 VAL B CA 1
ATOM 1617 C C . VAL B 1 56 ? -2.690 5.499 -3.864 1.00 79.22 55 VAL B C 1
ATOM 1618 O O . VAL B 1 56 ? -3.453 6.250 -3.257 1.00 72.40 55 VAL B O 1
ATOM 1622 N N . LYS B 1 57 ? -1.408 5.358 -3.549 1.00 78.43 56 LYS B N 1
ATOM 1623 C CA . LYS B 1 57 ? -0.770 6.168 -2.523 1.00 66.56 56 LYS B CA 1
ATOM 1624 C C . LYS B 1 57 ? -0.242 7.442 -3.175 1.00 84.66 56 LYS B C 1
ATOM 1625 O O . LYS B 1 57 ? -0.184 7.535 -4.402 1.00 86.72 56 LYS B O 1
ATOM 1631 N N . LYS B 1 58 ? 0.156 8.423 -2.372 1.00 54.63 57 LYS B N 1
ATOM 1632 C CA . LYS B 1 58 ? 0.671 9.655 -2.953 1.00 59.45 57 LYS B CA 1
ATOM 1633 C C . LYS B 1 58 ? 2.107 9.515 -3.460 1.00 69.87 57 LYS B C 1
ATOM 1634 O O . LYS B 1 58 ? 2.594 10.380 -4.187 1.00 67.12 57 LYS B O 1
ATOM 1640 N N . GLU B 1 59 ? 2.770 8.422 -3.083 1.00 64.28 58 GLU B N 1
ATOM 1641 C CA . GLU B 1 59 ? 4.130 8.127 -3.546 1.00 70.22 58 GLU B CA 1
ATOM 1642 C C . GLU B 1 59 ? 4.083 7.495 -4.930 1.00 46.91 58 GLU B C 1
ATOM 1643 O O . GLU B 1 59 ? 5.064 7.511 -5.676 1.00 54.07 58 GLU B O 1
ATOM 1649 N N . ASP B 1 60 ? 2.937 6.919 -5.261 1.00 49.81 59 ASP B N 1
ATOM 1650 C CA . ASP B 1 60 ? 2.769 6.278 -6.552 1.00 58.98 59 ASP B CA 1
ATOM 1651 C C . ASP B 1 60 ? 2.814 7.319 -7.656 1.00 65.15 59 ASP B C 1
ATOM 1652 O O . ASP B 1 60 ? 2.652 8.518 -7.413 1.00 54.23 59 ASP B O 1
ATOM 1657 N N . VAL B 1 61 ? 3.038 6.851 -8.874 1.00 54.12 60 VAL B N 1
ATOM 1658 C CA . VAL B 1 61 ? 3.049 7.734 -10.020 1.00 40.97 60 VAL B CA 1
ATOM 1659 C C . VAL B 1 61 ? 1.885 7.389 -10.922 1.00 60.25 60 VAL B C 1
ATOM 1660 O O . VAL B 1 61 ? 1.580 6.212 -11.140 1.00 70.37 60 VAL B O 1
ATOM 1664 N N . VAL B 1 62 ? 1.223 8.424 -11.428 1.00 60.54 61 VAL B N 1
ATOM 1665 C CA . VAL B 1 62 ? 0.079 8.239 -12.301 1.00 54.00 61 VAL B CA 1
ATOM 1666 C C . VAL B 1 62 ? 0.275 8.975 -13.616 1.00 56.23 61 VAL B C 1
ATOM 1667 O O . VAL B 1 62 ? 1.105 9.880 -13.721 1.00 56.29 61 VAL B O 1
ATOM 1671 N N . ARG B 1 63 ? -0.480 8.555 -14.623 1.00 51.69 62 ARG B N 1
ATOM 1672 C CA . ARG B 1 63 ? -0.634 9.322 -15.847 1.00 61.68 62 ARG B CA 1
ATOM 1673 C C . ARG B 1 63 ? -2.126 9.498 -16.067 1.00 65.22 62 ARG B C 1
ATOM 1674 O O . ARG B 1 63 ? -2.893 8.536 -15.986 1.00 66.97 62 ARG B O 1
ATOM 1682 N N . ILE B 1 64 ? -2.537 10.729 -16.337 1.00 55.50 63 ILE B N 1
ATOM 1683 C CA . ILE B 1 64 ? -3.945 11.024 -16.534 1.00 54.73 63 ILE B CA 1
ATOM 1684 C C . ILE B 1 64 ? -4.217 11.564 -17.929 1.00 56.08 63 ILE B C 1
ATOM 1685 O O . ILE B 1 64 ? -3.531 12.462 -18.416 1.00 64.72 63 ILE B O 1
ATOM 1690 N N . SER B 1 65 ? -5.223 10.989 -18.571 1.00 79.25 64 SER B N 1
ATOM 1691 C CA . SER B 1 65 ? -5.644 11.424 -19.887 1.00 68.09 64 SER B CA 1
ATOM 1692 C C . SER B 1 65 ? -7.152 11.610 -19.858 1.00 68.83 64 SER B C 1
ATOM 1693 O O . SER B 1 65 ? -7.879 10.883 -19.175 1.00 73.40 64 SER B O 1
ATOM 1696 N N . VAL B 1 66 ? -7.632 12.588 -20.600 1.00 47.67 65 VAL B N 1
ATOM 1697 C CA . VAL B 1 66 ? -9.063 12.799 -20.677 1.00 66.56 65 VAL B CA 1
ATOM 1698 C C . VAL B 1 66 ? -9.390 13.757 -21.805 1.00 75.37 65 VAL B C 1
ATOM 1699 O O . VAL B 1 66 ? -8.789 14.827 -21.929 1.00 64.29 65 VAL B O 1
ATOM 1703 N N . ASP B 1 67 ? -10.336 13.357 -22.642 1.00 78.13 66 ASP B N 1
ATOM 1704 C CA . ASP B 1 67 ? -10.809 14.223 -23.706 1.00 63.35 66 ASP B CA 1
ATOM 1705 C C . ASP B 1 67 ? -11.873 15.135 -23.139 1.00 68.48 66 ASP B C 1
ATOM 1706 O O . ASP B 1 67 ? -12.568 14.787 -22.185 1.00 90.11 66 ASP B O 1
ATOM 1711 N N . PHE B 1 68 ? -11.983 16.318 -23.720 1.00 74.20 67 PHE B N 1
ATOM 1712 C CA . PHE B 1 68 ? -12.980 17.280 -23.298 1.00 73.96 67 PHE B CA 1
ATOM 1713 C C . PHE B 1 68 ? -13.297 18.184 -24.472 1.00 91.78 67 PHE B C 1
ATOM 1714 O O . PHE B 1 68 ? -12.567 18.220 -25.463 1.00 80.96 67 PHE B O 1
ATOM 1722 N N . ASN B 1 69 ? -14.387 18.924 -24.358 1.00 70.31 68 ASN B N 1
ATOM 1723 C CA . ASN B 1 69 ? -14.761 19.849 -25.404 1.00 85.23 68 ASN B CA 1
ATOM 1724 C C . ASN B 1 69 ? -15.043 21.218 -24.819 1.00 87.58 68 ASN B C 1
ATOM 1725 O O . ASN B 1 69 ? -15.476 21.347 -23.674 1.00 80.78 68 ASN B O 1
ATOM 1730 N N . ILE B 1 70 ? -14.772 22.245 -25.605 1.00 57.41 69 ILE B N 1
ATOM 1731 C CA . ILE B 1 70 ? -15.104 23.598 -25.199 1.00 71.68 69 ILE B CA 1
ATOM 1732 C C . ILE B 1 70 ? -16.373 24.015 -25.927 1.00 82.09 69 ILE B C 1
ATOM 1733 O O . ILE B 1 70 ? -16.396 24.113 -27.153 1.00 78.12 69 ILE B O 1
ATOM 1738 N N . GLU B 1 71 ? -17.437 24.228 -25.164 1.00 85.87 70 GLU B N 1
ATOM 1739 C CA . GLU B 1 71 ? -18.719 24.600 -25.739 1.00 82.71 70 GLU B CA 1
ATOM 1740 C C . GLU B 1 71 ? -19.259 25.842 -25.044 1.00 80.25 70 GLU B C 1
ATOM 1741 O O . GLU B 1 71 ? -19.559 25.817 -23.849 1.00 72.20 70 GLU B O 1
ATOM 1747 N N . ASP B 1 72 ? -19.371 26.929 -25.799 1.00 86.23 71 ASP B N 1
ATOM 1748 C CA . ASP B 1 72 ? -19.821 28.196 -25.243 1.00 68.32 71 ASP B CA 1
ATOM 1749 C C . ASP B 1 72 ? -18.875 28.617 -24.130 1.00 77.63 71 ASP B C 1
ATOM 1750 O O . ASP B 1 72 ? -19.307 29.029 -23.055 1.00 102.24 71 ASP B O 1
ATOM 1755 N N . GLY B 1 73 ? -17.577 28.489 -24.392 1.00 92.76 72 GLY B N 1
ATOM 1756 C CA . GLY B 1 73 ? -16.557 28.895 -23.442 1.00 77.35 72 GLY B CA 1
ATOM 1757 C C . GLY B 1 73 ? -16.561 28.093 -22.153 1.00 82.18 72 GLY B C 1
ATOM 1758 O O . GLY B 1 73 ? -16.005 28.524 -21.139 1.00 50.38 72 GLY B O 1
ATOM 1759 N N . LYS B 1 74 ? -17.189 26.924 -22.188 1.00 79.16 73 LYS B N 1
ATOM 1760 C CA . LYS B 1 74 ? -17.264 26.061 -21.017 1.00 64.80 73 LYS B CA 1
ATOM 1761 C C . LYS B 1 74 ? -16.589 24.735 -21.306 1.00 66.33 73 LYS B C 1
ATOM 1762 O O . LYS B 1 74 ? -16.826 24.129 -22.350 1.00 97.00 73 LYS B O 1
ATOM 1768 N N . ILE B 1 75 ? -15.755 24.277 -20.379 1.00 72.98 74 ILE B N 1
ATOM 1769 C CA . ILE B 1 75 ? -15.107 22.976 -20.523 1.00 54.83 74 ILE B CA 1
ATOM 1770 C C . ILE B 1 75 ? -16.055 21.857 -20.121 1.00 70.13 74 ILE B C 1
ATOM 1771 O O . ILE B 1 75 ? -16.476 21.773 -18.967 1.00 92.79 74 ILE B O 1
ATOM 1776 N N . VAL B 1 76 ? -16.409 21.008 -21.079 1.00 82.64 75 VAL B N 1
ATOM 1777 C CA . VAL B 1 76 ? -17.249 19.856 -20.783 1.00 55.64 75 VAL B CA 1
ATOM 1778 C C . VAL B 1 76 ? -16.419 18.580 -20.874 1.00 72.02 75 VAL B C 1
ATOM 1779 O O . VAL B 1 76 ? -15.942 18.201 -21.943 1.00 86.77 75 VAL B O 1
ATOM 1783 N N . TRP B 1 77 ? -16.220 17.936 -19.731 1.00 77.84 76 TRP B N 1
ATOM 1784 C CA . TRP B 1 77 ? -15.413 16.730 -19.694 1.00 78.13 76 TRP B CA 1
ATOM 1785 C C . TRP B 1 77 ? -16.188 15.606 -20.336 1.00 78.31 76 TRP B C 1
ATOM 1786 O O . TRP B 1 77 ? -17.419 15.613 -20.327 1.00 68.94 76 TRP B O 1
ATOM 1797 N N . ASN B 1 78 ? -15.454 14.669 -20.926 1.00 84.77 77 ASN B N 1
ATOM 1798 C CA . ASN B 1 78 ? -16.009 13.396 -21.355 1.00 72.36 77 ASN B CA 1
ATOM 1799 C C . ASN B 1 78 ? -15.468 12.327 -20.416 1.00 91.43 77 ASN B C 1
ATOM 1800 O O . ASN B 1 78 ? -14.407 11.749 -20.664 1.00 70.58 77 ASN B O 1
ATOM 1805 N N . LEU B 1 79 ? -16.188 12.094 -19.320 1.00 78.81 78 LEU B N 1
ATOM 1806 C CA . LEU B 1 79 ? -15.715 11.195 -18.265 1.00 78.31 78 LEU B CA 1
ATOM 1807 C C . LEU B 1 79 ? -15.440 9.791 -18.774 1.00 77.43 78 LEU B C 1
ATOM 1808 O O . LEU B 1 79 ? -14.658 9.051 -18.177 1.00 105.62 78 LEU B O 1
ATOM 1813 N N . ASP B 1 80 ? -16.087 9.426 -19.876 1.00 87.47 79 ASP B N 1
ATOM 1814 C CA . ASP B 1 80 ? -15.877 8.117 -20.483 1.00 79.41 79 ASP B CA 1
ATOM 1815 C C . ASP B 1 80 ? -14.422 7.972 -20.934 1.00 93.41 79 ASP B C 1
ATOM 1816 O O . ASP B 1 80 ? -13.807 6.919 -20.766 1.00 75.07 79 ASP B O 1
ATOM 1821 N N . SER B 1 81 ? -13.871 9.051 -21.482 1.00 90.34 80 SER B N 1
ATOM 1822 C CA . SER B 1 81 ? -12.517 9.039 -22.036 1.00 89.24 80 SER B CA 1
ATOM 1823 C C . SER B 1 81 ? -11.403 9.099 -20.988 1.00 73.43 80 SER B C 1
ATOM 1824 O O . SER B 1 81 ? -10.225 8.993 -21.330 1.00 86.83 80 SER B O 1
ATOM 1827 N N . LEU B 1 82 ? -11.765 9.273 -19.722 1.00 71.66 81 LEU B N 1
ATOM 1828 C CA . LEU B 1 82 ? -10.765 9.365 -18.661 1.00 72.90 81 LEU B CA 1
ATOM 1829 C C . LEU B 1 82 ? -9.979 8.068 -18.443 1.00 92.27 81 LEU B C 1
ATOM 1830 O O . LEU B 1 82 ? -10.553 6.999 -18.191 1.00 82.51 81 LEU B O 1
ATOM 1835 N N . GLU B 1 83 ? -8.659 8.185 -18.529 1.00 69.50 82 GLU B N 1
ATOM 1836 C CA . GLU B 1 83 ? -7.767 7.076 -18.259 1.00 57.92 82 GLU B CA 1
ATOM 1837 C C . GLU B 1 83 ? -6.794 7.456 -17.154 1.00 67.59 82 GLU B C 1
ATOM 1838 O O . GLU B 1 83 ? -6.205 8.540 -17.173 1.00 59.56 82 GLU B O 1
ATOM 1844 N N . ILE B 1 84 ? -6.639 6.563 -16.185 1.00 81.04 83 ILE B N 1
ATOM 1845 C CA . ILE B 1 84 ? -5.688 6.765 -15.104 1.00 63.99 83 ILE B CA 1
ATOM 1846 C C . ILE B 1 84 ? -4.732 5.582 -15.050 1.00 73.65 83 ILE B C 1
ATOM 1847 O O . ILE B 1 84 ? -5.040 4.543 -14.461 1.00 83.99 83 ILE B O 1
ATOM 1852 N N . GLU B 1 85 ? -3.581 5.735 -15.690 1.00 64.90 84 GLU B N 1
ATOM 1853 C CA . GLU B 1 85 ? -2.512 4.761 -15.564 1.00 49.59 84 GLU B CA 1
ATOM 1854 C C . GLU B 1 85 ? -1.820 4.970 -14.224 1.00 63.48 84 GLU B C 1
ATOM 1855 O O . GLU B 1 85 ? -1.525 6.102 -13.836 1.00 74.53 84 GLU B O 1
ATOM 1861 N N . THR B 1 86 ? -1.575 3.880 -13.513 1.00 60.82 85 THR B N 1
ATOM 1862 C CA . THR B 1 86 ? -0.941 3.956 -12.206 1.00 64.79 85 THR B CA 1
ATOM 1863 C C . THR B 1 86 ? 0.378 3.198 -12.183 1.00 53.27 85 THR B C 1
ATOM 1864 O O . THR B 1 86 ? 0.553 2.217 -12.901 1.00 69.29 85 THR B O 1
ATOM 1868 N N . TYR B 1 87 ? 1.311 3.669 -11.363 1.00 83.89 86 TYR B N 1
ATOM 1869 C CA . TYR B 1 87 ? 2.621 3.037 -11.254 1.00 72.37 86 TYR B CA 1
ATOM 1870 C C . TYR B 1 87 ? 3.069 3.025 -9.803 1.00 91.84 86 TYR B C 1
ATOM 1871 O O . TYR B 1 87 ? 3.468 4.055 -9.252 1.00 65.52 86 TYR B O 1
ATOM 1880 N N . LYS B 1 88 ? 2.984 1.850 -9.188 1.00 81.60 87 LYS B N 1
ATOM 1881 C CA . LYS B 1 88 ? 3.314 1.689 -7.779 1.00 63.67 87 LYS B CA 1
ATOM 1882 C C . LYS B 1 88 ? 4.791 1.976 -7.530 1.00 61.60 87 LYS B C 1
ATOM 1883 O O . LYS B 1 88 ? 5.661 1.513 -8.272 1.00 77.03 87 LYS B O 1
ATOM 1889 N N . LYS B 1 89 ? 5.064 2.747 -6.482 1.00 49.28 88 LYS B N 1
ATOM 1890 C CA . LYS B 1 89 ? 6.437 3.081 -6.114 1.00 69.32 88 LYS B CA 1
ATOM 1891 C C . LYS B 1 89 ? 7.329 1.836 -6.040 1.00 59.89 88 LYS B C 1
ATOM 1892 O O . LYS B 1 89 ? 8.441 1.821 -6.573 1.00 74.80 88 LYS B O 1
ATOM 1898 N N . GLU B 1 90 ? 6.829 0.793 -5.382 1.00 61.73 89 GLU B N 1
ATOM 1899 C CA . GLU B 1 90 ? 7.606 -0.423 -5.148 1.00 67.92 89 GLU B CA 1
ATOM 1900 C C . GLU B 1 90 ? 7.924 -1.179 -6.437 1.00 43.76 89 GLU B C 1
ATOM 1901 O O . GLU B 1 90 ? 8.894 -1.936 -6.502 1.00 77.13 89 GLU B O 1
ATOM 1907 N N . GLU B 1 91 ? 7.108 -0.964 -7.463 1.00 62.16 90 GLU B N 1
ATOM 1908 C CA . GLU B 1 91 ? 7.338 -1.581 -8.765 1.00 60.22 90 GLU B CA 1
ATOM 1909 C C . GLU B 1 91 ? 8.109 -0.664 -9.700 1.00 63.41 90 GLU B C 1
ATOM 1910 O O . GLU B 1 91 ? 8.636 -1.104 -10.722 1.00 69.25 90 GLU B O 1
ATOM 1916 N N . GLU B 1 92 ? 8.174 0.612 -9.336 1.00 61.46 91 GLU B N 1
ATOM 1917 C CA . GLU B 1 92 ? 8.835 1.614 -10.157 1.00 36.00 91 GLU B CA 1
ATOM 1918 C C . GLU B 1 92 ? 9.630 2.579 -9.283 1.00 73.61 91 GLU B C 1
ATOM 1919 O O . GLU B 1 92 ? 9.346 3.779 -9.224 1.00 73.07 91 GLU B O 1
ATOM 1925 N N . GLU B 1 93 ? 10.628 2.030 -8.600 1.00 71.74 92 GLU B N 1
ATOM 1926 C CA . GLU B 1 93 ? 11.431 2.764 -7.636 1.00 90.23 92 GLU B CA 1
ATOM 1927 C C . GLU B 1 93 ? 12.034 4.037 -8.228 1.00 76.92 92 GLU B C 1
ATOM 1928 O O . GLU B 1 93 ? 11.976 5.108 -7.621 1.00 53.41 92 GLU B O 1
ATOM 1934 N N . LYS B 1 94 ? 12.605 3.909 -9.420 1.00 60.93 93 LYS B N 1
ATOM 1935 C CA . LYS B 1 94 ? 13.312 5.009 -10.053 1.00 49.27 93 LYS B CA 1
ATOM 1936 C C . LYS B 1 94 ? 12.369 6.098 -10.590 1.00 57.48 93 LYS B C 1
ATOM 1937 O O . LYS B 1 94 ? 12.605 7.292 -10.399 1.00 40.73 93 LYS B O 1
ATOM 1943 N N . LEU B 1 95 ? 11.293 5.678 -11.243 1.00 53.03 94 LEU B N 1
ATOM 1944 C CA . LEU B 1 95 ? 10.291 6.611 -11.737 1.00 64.57 94 LEU B CA 1
ATOM 1945 C C . LEU B 1 95 ? 9.698 7.400 -10.582 1.00 61.43 94 LEU B C 1
ATOM 1946 O O . LEU B 1 95 ? 9.539 8.611 -10.660 1.00 50.07 94 LEU B O 1
ATOM 1951 N N . ALA B 1 96 ? 9.366 6.696 -9.507 1.00 63.96 95 ALA B N 1
ATOM 1952 C CA . ALA B 1 96 ? 8.803 7.331 -8.323 1.00 49.06 95 ALA B CA 1
ATOM 1953 C C . ALA B 1 96 ? 9.779 8.344 -7.743 1.00 53.94 95 ALA B C 1
ATOM 1954 O O . ALA B 1 96 ? 9.381 9.432 -7.335 1.00 60.13 95 ALA B O 1
ATOM 1956 N N . LEU B 1 97 ? 11.058 7.978 -7.706 1.00 48.64 96 LEU B N 1
ATOM 1957 C CA . LEU B 1 97 ? 12.081 8.853 -7.160 1.00 42.79 96 LEU B CA 1
ATOM 1958 C C . LEU B 1 97 ? 12.177 10.116 -8.007 1.00 54.49 96 LEU B C 1
ATOM 1959 O O . LEU B 1 97 ? 12.240 11.224 -7.478 1.00 42.01 96 LEU B O 1
ATOM 1964 N N . ALA B 1 98 ? 12.160 9.938 -9.323 1.00 28.50 97 ALA B N 1
ATOM 1965 C CA . ALA B 1 98 ? 12.305 11.043 -10.253 1.00 45.14 97 ALA B CA 1
ATOM 1966 C C . ALA B 1 98 ? 11.133 12.011 -10.140 1.00 47.16 97 ALA B C 1
ATOM 1967 O O . ALA B 1 98 ? 11.323 13.215 -10.219 1.00 39.84 97 ALA B O 1
ATOM 1977 N N . GLU B 1 100 ? 9.223 12.446 -7.500 1.00 44.06 99 GLU B N 1
ATOM 1978 C CA . GLU B 1 100 ? 9.335 13.122 -6.218 1.00 59.44 99 GLU B CA 1
ATOM 1979 C C . GLU B 1 100 ? 10.342 14.261 -6.336 1.00 39.68 99 GLU B C 1
ATOM 1980 O O . GLU B 1 100 ? 10.158 15.332 -5.759 1.00 65.12 99 GLU B O 1
ATOM 1986 N N . GLU B 1 101 ? 11.401 14.027 -7.102 1.00 39.33 100 GLU B N 1
ATOM 1987 C CA . GLU B 1 101 ? 12.382 15.069 -7.372 1.00 42.15 100 GLU B CA 1
ATOM 1988 C C . GLU B 1 101 ? 11.746 16.229 -8.134 1.00 50.84 100 GLU B C 1
ATOM 1989 O O . GLU B 1 101 ? 11.973 17.388 -7.801 1.00 44.33 100 GLU B O 1
ATOM 1995 N N . VAL B 1 102 ? 10.949 15.908 -9.149 1.00 36.35 101 VAL B N 1
ATOM 1996 C CA . VAL B 1 102 ? 10.241 16.923 -9.919 1.00 39.38 101 VAL B CA 1
ATOM 1997 C C . VAL B 1 102 ? 9.346 17.745 -9.008 1.00 40.29 101 VAL B C 1
ATOM 1998 O O . VAL B 1 102 ? 9.393 18.973 -9.018 1.00 49.04 101 VAL B O 1
ATOM 2002 N N . GLU B 1 103 ? 8.540 17.049 -8.213 1.00 36.99 102 GLU B N 1
ATOM 2003 C CA . GLU B 1 103 ? 7.624 17.680 -7.273 1.00 48.54 102 GLU B CA 1
ATOM 2004 C C . GLU B 1 103 ? 8.378 18.649 -6.365 1.00 44.81 102 GLU B C 1
ATOM 2005 O O . GLU B 1 103 ? 7.890 19.740 -6.062 1.00 59.30 102 GLU B O 1
ATOM 2011 N N . HIS B 1 104 ? 9.583 18.252 -5.956 1.00 44.28 103 HIS B N 1
ATOM 2012 C CA . HIS B 1 104 ? 10.404 19.068 -5.069 1.00 34.05 103 HIS B CA 1
ATOM 2013 C C . HIS B 1 104 ? 10.965 20.309 -5.761 1.00 46.11 103 HIS B C 1
ATOM 2014 O O . HIS B 1 104 ? 10.938 21.411 -5.205 1.00 43.84 103 HIS B O 1
ATOM 2034 N N . GLU B 1 106 ? 9.639 21.820 -8.027 1.00 39.82 105 GLU B N 1
ATOM 2035 C CA . GLU B 1 106 ? 8.496 22.687 -8.283 1.00 55.15 105 GLU B CA 1
ATOM 2036 C C . GLU B 1 106 ? 8.115 23.497 -7.054 1.00 61.33 105 GLU B C 1
ATOM 2037 O O . GLU B 1 106 ? 7.721 24.660 -7.167 1.00 45.81 105 GLU B O 1
ATOM 2043 N N . LYS B 1 107 ? 8.234 22.887 -5.879 1.00 41.92 106 LYS B N 1
ATOM 2044 C CA . LYS B 1 107 ? 7.928 23.598 -4.649 1.00 37.34 106 LYS B CA 1
ATOM 2045 C C . LYS B 1 107 ? 8.897 24.765 -4.474 1.00 63.47 106 LYS B C 1
ATOM 2046 O O . LYS B 1 107 ? 8.507 25.862 -4.072 1.00 73.78 106 LYS B O 1
ATOM 2060 N N . PHE B 1 109 ? 10.593 26.256 -6.997 1.00 31.54 108 PHE B N 1
ATOM 2061 C CA . PHE B 1 109 ? 10.358 27.227 -8.059 1.00 31.08 108 PHE B CA 1
ATOM 2062 C C . PHE B 1 109 ? 9.213 28.181 -7.691 1.00 34.39 108 PHE B C 1
ATOM 2063 O O . PHE B 1 109 ? 9.205 29.338 -8.098 1.00 40.43 108 PHE B O 1
ATOM 2071 N N . GLU B 1 110 ? 8.267 27.687 -6.900 1.00 32.53 109 GLU B N 1
ATOM 2072 C CA . GLU B 1 110 ? 7.115 28.470 -6.490 1.00 46.95 109 GLU B CA 1
ATOM 2073 C C . GLU B 1 110 ? 7.510 29.622 -5.571 1.00 61.07 109 GLU B C 1
ATOM 2074 O O . GLU B 1 110 ? 6.893 30.694 -5.585 1.00 37.51 109 GLU B O 1
ATOM 2080 N N . GLU B 1 111 ? 8.542 29.399 -4.769 1.00 22.24 110 GLU B N 1
ATOM 2081 C CA . GLU B 1 111 ? 9.074 30.469 -3.935 1.00 56.30 110 GLU B CA 1
ATOM 2082 C C . GLU B 1 111 ? 9.581 31.598 -4.814 1.00 48.55 110 GLU B C 1
ATOM 2083 O O . GLU B 1 111 ? 9.403 32.770 -4.501 1.00 41.65 110 GLU B O 1
ATOM 2089 N N . THR B 1 112 ? 10.210 31.228 -5.922 1.00 28.47 111 THR B N 1
ATOM 2090 C CA . THR B 1 112 ? 10.659 32.194 -6.916 1.00 36.21 111 THR B CA 1
ATOM 2091 C C . THR B 1 112 ? 9.502 32.956 -7.563 1.00 35.03 111 THR B C 1
ATOM 2092 O O . THR B 1 112 ? 9.577 34.172 -7.757 1.00 46.14 111 THR B O 1
ATOM 2096 N N . VAL B 1 113 ? 8.441 32.235 -7.899 1.00 36.73 112 VAL B N 1
ATOM 2097 C CA . VAL B 1 113 ? 7.292 32.841 -8.541 1.00 28.08 112 VAL B CA 1
ATOM 2098 C C . VAL B 1 113 ? 6.623 33.834 -7.595 1.00 61.33 112 VAL B C 1
ATOM 2099 O O . VAL B 1 113 ? 6.211 34.926 -8.000 1.00 34.25 112 VAL B O 1
ATOM 2103 N N . LYS B 1 114 ? 6.543 33.459 -6.326 1.00 30.14 113 LYS B N 1
ATOM 2104 C CA . LYS B 1 114 ? 5.934 34.321 -5.325 1.00 32.34 113 LYS B CA 1
ATOM 2105 C C . LYS B 1 114 ? 6.749 35.596 -5.145 1.00 53.87 113 LYS B C 1
ATOM 2106 O O . LYS B 1 114 ? 6.201 36.676 -4.948 1.00 46.84 113 LYS B O 1
ATOM 2112 N N . GLU B 1 115 ? 8.065 35.456 -5.216 1.00 44.26 114 GLU B N 1
ATOM 2113 C CA . GLU B 1 115 ? 8.966 36.589 -5.152 1.00 36.34 114 GLU B CA 1
ATOM 2114 C C . GLU B 1 115 ? 8.698 37.507 -6.343 1.00 62.01 114 GLU B C 1
ATOM 2115 O O . GLU B 1 115 ? 8.608 38.729 -6.204 1.00 44.99 114 GLU B O 1
ATOM 2121 N N . LEU B 1 116 ? 8.571 36.893 -7.513 1.00 34.51 115 LEU B N 1
ATOM 2122 C CA . LEU B 1 116 ? 8.254 37.600 -8.739 1.00 41.28 115 LEU B CA 1
ATOM 2123 C C . LEU B 1 116 ? 6.900 38.320 -8.653 1.00 43.50 115 LEU B C 1
ATOM 2124 O O . LEU B 1 116 ? 6.787 39.472 -9.040 1.00 32.25 115 LEU B O 1
ATOM 2129 N N . GLU B 1 117 ? 5.885 37.626 -8.147 1.00 27.84 116 GLU B N 1
ATOM 2130 C CA . GLU B 1 117 ? 4.545 38.175 -8.021 1.00 50.68 116 GLU B CA 1
ATOM 2131 C C . GLU B 1 117 ? 4.537 39.395 -7.115 1.00 44.86 116 GLU B C 1
ATOM 2132 O O . GLU B 1 117 ? 3.841 40.371 -7.379 1.00 44.56 116 GLU B O 1
ATOM 2138 N N . ALA B 1 118 ? 5.311 39.330 -6.039 1.00 33.75 117 ALA B N 1
ATOM 2139 C CA . ALA B 1 118 ? 5.372 40.431 -5.090 1.00 42.03 117 ALA B CA 1
ATOM 2140 C C . ALA B 1 118 ? 5.952 41.648 -5.792 1.00 56.75 117 ALA B C 1
ATOM 2141 O O . ALA B 1 118 ? 5.437 42.755 -5.670 1.00 44.98 117 ALA B O 1
ATOM 2143 N N . LEU B 1 119 ? 7.026 41.423 -6.540 1.00 37.22 118 LEU B N 1
ATOM 2144 C CA . LEU B 1 119 ? 7.659 42.483 -7.304 1.00 42.76 118 LEU B CA 1
ATOM 2145 C C . LEU B 1 119 ? 6.694 43.103 -8.299 1.00 49.80 118 LEU B C 1
ATOM 2146 O O . LEU B 1 119 ? 6.633 44.328 -8.421 1.00 42.76 118 LEU B O 1
ATOM 2151 N N . SER B 1 120 ? 5.942 42.265 -9.010 1.00 29.08 119 SER B N 1
ATOM 2152 C CA . SER B 1 120 ? 5.047 42.768 -10.043 1.00 42.92 119 SER B CA 1
ATOM 2153 C C . SER B 1 120 ? 3.916 43.548 -9.401 1.00 46.47 119 SER B C 1
ATOM 2154 O O . SER B 1 120 ? 3.418 44.517 -9.978 1.00 29.36 119 SER B O 1
ATOM 2157 N N . ASP B 1 121 ? 3.517 43.121 -8.205 1.00 18.84 120 ASP B N 1
ATOM 2158 C CA . ASP B 1 121 ? 2.475 43.812 -7.458 1.00 50.77 120 ASP B CA 1
ATOM 2159 C C . ASP B 1 121 ? 2.946 45.212 -7.083 1.00 46.89 120 ASP B C 1
ATOM 2160 O O . ASP B 1 121 ? 2.264 46.196 -7.362 1.00 39.46 120 ASP B O 1
ATOM 2165 N N . LYS B 1 122 ? 4.122 45.287 -6.466 1.00 30.37 121 LYS B N 1
ATOM 2166 C CA . LYS B 1 122 ? 4.744 46.557 -6.138 1.00 50.39 121 LYS B CA 1
ATOM 2167 C C . LYS B 1 122 ? 4.805 47.412 -7.390 1.00 49.82 121 LYS B C 1
ATOM 2168 O O . LYS B 1 122 ? 4.407 48.580 -7.384 1.00 24.03 121 LYS B O 1
ATOM 2174 N N . LEU B 1 123 ? 5.285 46.810 -8.470 1.00 28.39 122 LEU B N 1
ATOM 2175 C CA . LEU B 1 123 ? 5.391 47.497 -9.746 1.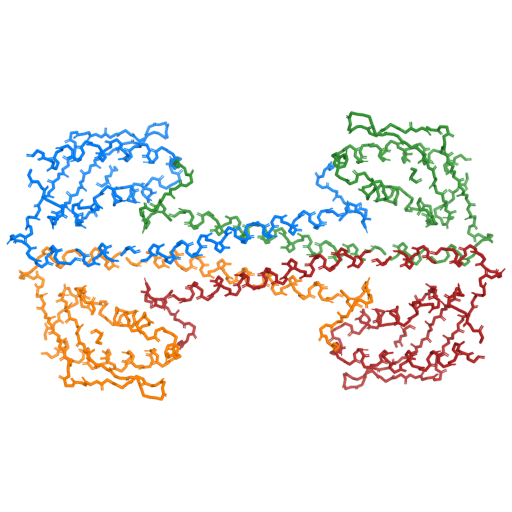00 27.89 122 LEU B CA 1
ATOM 2176 C C . LEU B 1 123 ? 4.051 48.049 -10.213 1.00 47.58 122 LEU B C 1
ATOM 2177 O O . LEU B 1 123 ? 3.986 49.172 -10.702 1.00 29.49 122 LEU B O 1
ATOM 2182 N N . ARG B 1 124 ? 2.988 47.260 -10.083 1.00 29.61 123 ARG B N 1
ATOM 2183 C CA . ARG B 1 124 ? 1.688 47.702 -10.562 1.00 47.39 123 ARG B CA 1
ATOM 2184 C C . ARG B 1 124 ? 1.254 48.910 -9.744 1.00 44.28 123 ARG B C 1
ATOM 2185 O O . ARG B 1 124 ? 0.739 49.885 -10.281 1.00 44.11 123 ARG B O 1
ATOM 2193 N N . GLU B 1 125 ? 1.498 48.834 -8.438 1.00 29.54 124 GLU B N 1
ATOM 2194 C CA . GLU B 1 125 ? 1.127 49.892 -7.517 1.00 41.12 124 GLU B CA 1
ATOM 2195 C C . GLU B 1 125 ? 1.846 51.188 -7.884 1.00 54.31 124 GLU B C 1
ATOM 2196 O O . GLU B 1 125 ? 1.214 52.225 -8.071 1.00 48.25 124 GLU B O 1
ATOM 2202 N N . ILE B 1 126 ? 3.169 51.107 -7.995 1.00 33.04 125 ILE B N 1
ATOM 2203 C CA . ILE B 1 126 ? 4.002 52.246 -8.348 1.00 43.67 125 ILE B CA 1
ATOM 2204 C C . ILE B 1 126 ? 3.602 52.844 -9.687 1.00 58.37 125 ILE B C 1
ATOM 2205 O O . ILE B 1 126 ? 3.600 54.060 -9.852 1.00 28.65 125 ILE B O 1
ATOM 2210 N N . SER B 1 127 ? 3.269 51.981 -10.642 1.00 32.44 126 SER B N 1
ATOM 2211 C CA . SER B 1 127 ? 2.897 52.424 -11.978 1.00 40.82 126 SER B CA 1
ATOM 2212 C C . SER B 1 127 ? 1.603 53.227 -11.918 1.00 54.27 126 SER B C 1
ATOM 2213 O O . SER B 1 127 ? 1.461 54.262 -12.574 1.00 33.34 126 SER B O 1
ATOM 2216 N N . LYS B 1 128 ? 0.662 52.736 -11.121 1.00 27.58 127 LYS B N 1
ATOM 2217 C CA . LYS B 1 128 ? -0.606 53.414 -10.921 1.00 53.56 127 LYS B CA 1
ATOM 2218 C C . LYS B 1 128 ? -0.403 54.783 -10.267 1.00 56.66 127 LYS B C 1
ATOM 2219 O O . LYS B 1 128 ? -0.999 55.772 -10.686 1.00 43.41 127 LYS B O 1
ATOM 2225 N N . GLU B 1 129 ? 0.449 54.829 -9.248 1.00 27.99 128 GLU B N 1
ATOM 2226 C CA . GLU B 1 129 ? 0.755 56.072 -8.558 1.00 38.10 128 GLU B CA 1
ATOM 2227 C C . GLU B 1 129 ? 1.361 57.080 -9.521 1.00 48.10 128 GLU B C 1
ATOM 2228 O O . GLU B 1 129 ? 0.996 58.259 -9.523 1.00 41.58 128 GLU B O 1
ATOM 2234 N N . ILE B 1 130 ? 2.288 56.609 -10.345 1.00 27.33 129 ILE B N 1
ATOM 2235 C CA . ILE B 1 130 ? 2.922 57.480 -11.322 1.00 45.21 129 ILE B CA 1
ATOM 2236 C C . ILE B 1 130 ? 1.892 58.065 -12.290 1.00 39.02 129 ILE B C 1
ATOM 2237 O O . ILE B 1 130 ? 1.891 59.262 -12.558 1.00 37.37 129 ILE B O 1
ATOM 2242 N N . SER B 1 131 ? 1.003 57.215 -12.781 1.00 22.29 130 SER B N 1
ATOM 2243 C CA . SER B 1 131 ? -0.049 57.623 -13.701 1.00 47.91 130 SER B CA 1
ATOM 2244 C C . SER B 1 131 ? -0.970 58.658 -13.070 1.00 30.86 130 SER B C 1
ATOM 2245 O O . SER B 1 131 ? -1.422 59.582 -13.736 1.00 46.83 130 SER B O 1
ATOM 2248 N N . GLU B 1 132 ? -1.243 58.481 -11.782 1.00 40.72 131 GLU B N 1
ATOM 2249 C CA . GLU B 1 132 ? -2.088 59.395 -11.026 1.00 42.96 131 GLU B CA 1
ATOM 2250 C C . GLU B 1 132 ? -1.399 60.743 -10.896 1.00 42.48 131 GLU B C 1
ATOM 2251 O O . GLU B 1 132 ? -1.977 61.777 -11.215 1.00 44.47 131 GLU B O 1
ATOM 2257 N N . LEU B 1 133 ? -0.156 60.714 -10.427 1.00 31.20 132 LEU B N 1
ATOM 2258 C CA . LEU B 1 133 ? 0.631 61.920 -10.231 1.00 50.26 132 LEU B CA 1
ATOM 2259 C C . LEU B 1 133 ? 0.770 62.708 -11.533 1.00 43.61 132 LEU B C 1
ATOM 2260 O O . LEU B 1 133 ? 0.554 63.920 -11.569 1.00 46.23 132 LEU B O 1
ATOM 2265 N N . VAL B 1 134 ? 1.122 62.005 -12.602 1.00 28.54 133 VAL B N 1
ATOM 2266 C CA . VAL B 1 134 ? 1.266 62.620 -13.910 1.00 26.45 133 VAL B CA 1
ATOM 2267 C C . VAL B 1 134 ? -0.010 63.334 -14.329 1.00 50.83 133 VAL B C 1
ATOM 2268 O O . VAL B 1 134 ? 0.024 64.494 -14.735 1.00 39.12 133 VAL B O 1
ATOM 2272 N N . GLU B 1 135 ? -1.138 62.646 -14.216 1.00 30.09 134 GLU B N 1
ATOM 2273 C CA . GLU B 1 135 ? -2.408 63.249 -14.586 1.00 51.50 134 GLU B CA 1
ATOM 2274 C C . GLU B 1 135 ? -2.715 64.471 -13.724 1.00 47.65 134 GLU B C 1
ATOM 2275 O O . GLU B 1 135 ? -3.276 65.456 -14.200 1.00 51.59 134 GLU B O 1
ATOM 2281 N N . ARG B 1 136 ? -2.336 64.393 -12.453 1.00 43.27 135 ARG B N 1
ATOM 2282 C CA . ARG B 1 136 ? -2.521 65.491 -11.516 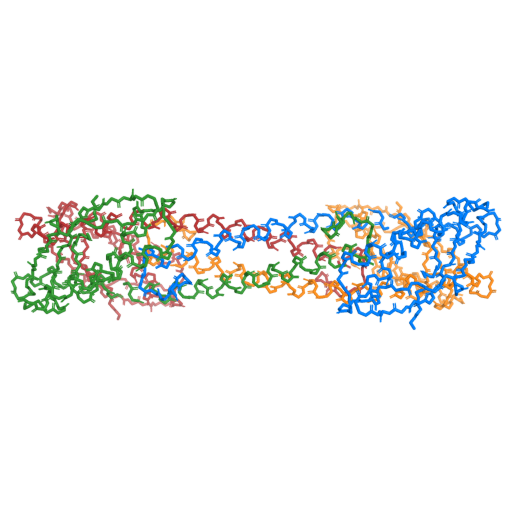1.00 36.38 135 ARG B CA 1
ATOM 2283 C C . ARG B 1 136 ? -1.702 66.718 -11.949 1.00 39.93 135 ARG B C 1
ATOM 2284 O O . ARG B 1 136 ? -2.182 67.849 -11.881 1.00 45.88 135 ARG B O 1
ATOM 2300 N N . LYS B 1 138 ? -0.886 67.378 -14.966 1.00 27.62 137 LYS B N 1
ATOM 2301 C CA . LYS B 1 138 ? -1.541 67.900 -16.153 1.00 48.48 137 LYS B CA 1
ATOM 2302 C C . LYS B 1 138 ? -2.638 68.848 -15.716 1.00 41.01 137 LYS B C 1
ATOM 2303 O O . LYS B 1 138 ? -2.794 69.930 -16.275 1.00 48.70 137 LYS B O 1
ATOM 2309 N N . GLN B 1 139 ? -3.368 68.439 -14.683 1.00 31.59 138 GLN B N 1
ATOM 2310 C CA . GLN B 1 139 ? -4.472 69.221 -14.147 1.00 45.54 138 GLN B CA 1
ATOM 2311 C C . GLN B 1 139 ? -4.029 70.539 -13.516 1.00 61.31 138 GLN B C 1
ATOM 2312 O O . GLN B 1 139 ? -4.695 71.565 -13.664 1.00 51.13 138 GLN B O 1
ATOM 2318 N N . GLU B 1 140 ? -2.908 70.500 -12.807 1.00 38.96 139 GLU B N 1
ATOM 2319 C CA . GLU B 1 140 ? -2.522 71.606 -11.952 1.00 50.53 139 GLU B CA 1
ATOM 2320 C C . GLU B 1 140 ? -1.492 72.556 -12.565 1.00 53.92 139 GLU B C 1
ATOM 2321 O O . GLU B 1 140 ? -1.387 73.710 -12.146 1.00 42.74 139 GLU B O 1
ATOM 2327 N N . TYR B 1 141 ? -0.749 72.082 -13.561 1.00 37.02 140 TYR B N 1
ATOM 2328 C CA . TYR B 1 141 ? 0.395 72.839 -14.064 1.00 59.44 140 TYR B CA 1
ATOM 2329 C C . TYR B 1 141 ? 0.408 73.005 -15.580 1.00 55.13 140 TYR B C 1
ATOM 2330 O O . TYR B 1 141 ? 1.385 73.501 -16.143 1.00 48.85 140 TYR B O 1
ATOM 2339 N N . THR B 1 142 ? -0.665 72.591 -16.246 1.00 37.15 141 THR B N 1
ATOM 2340 C CA . THR B 1 142 ? -0.707 72.673 -17.703 1.00 48.52 141 THR B CA 1
ATOM 2341 C C . THR B 1 142 ? -2.109 72.918 -18.236 1.00 32.46 141 THR B C 1
ATOM 2342 O O . THR B 1 142 ? -3.094 72.806 -17.505 1.00 47.10 141 THR B O 1
ATOM 2346 N N . GLY B 1 143 ? -2.189 73.239 -19.526 1.00 27.33 142 GLY B N 1
ATOM 2347 C CA . GLY B 1 143 ? -3.463 73.284 -20.223 1.00 46.85 142 GLY B CA 1
ATOM 2348 C C . GLY B 1 143 ? -3.717 72.041 -21.073 1.00 49.82 142 GLY B C 1
ATOM 2349 O O . GLY B 1 143 ? -4.589 72.018 -21.934 1.00 39.55 142 GLY B O 1
ATOM 2350 N N . LEU B 1 144 ? -2.952 70.987 -20.831 1.00 52.82 143 LEU B N 1
ATOM 2351 C CA . LEU B 1 144 ? -3.042 69.779 -21.652 1.00 54.82 143 LEU B CA 1
ATOM 2352 C C . LEU B 1 144 ? -4.410 69.084 -21.587 1.00 41.10 143 LEU B C 1
ATOM 2353 O O . LEU B 1 144 ? -5.080 69.076 -20.556 1.00 35.83 143 LEU B O 1
ATOM 2358 N N . LYS B 1 145 ? -4.828 68.499 -22.699 1.00 43.83 144 LYS B N 1
ATOM 2359 C CA . LYS B 1 145 ? -6.069 67.740 -22.710 1.00 44.43 144 LYS B CA 1
ATOM 2360 C C . LYS B 1 145 ? -6.043 66.708 -21.589 1.00 70.43 144 LYS B C 1
ATOM 2361 O O . LYS B 1 145 ? -5.083 65.951 -21.446 1.00 56.47 144 LYS B O 1
ATOM 2367 N N . LEU B 1 146 ? -7.100 66.683 -20.790 1.00 56.35 145 LEU B N 1
ATOM 2368 C CA . LEU B 1 146 ? -7.167 65.787 -19.647 1.00 50.24 145 LEU B CA 1
ATOM 2369 C C . LEU B 1 146 ? -7.939 64.505 -19.974 1.00 70.44 145 LEU B C 1
ATOM 2370 O O . LEU B 1 146 ? -8.795 64.497 -20.859 1.00 52.40 145 LEU B O 1
ATOM 2375 N N . ARG B 1 147 ? -7.634 63.425 -19.256 1.00 52.69 146 ARG B N 1
ATOM 2376 C CA . ARG B 1 147 ? -8.378 62.175 -19.393 1.00 49.59 146 ARG B CA 1
ATOM 2377 C C . ARG B 1 147 ? -9.839 62.371 -19.004 1.00 74.08 146 ARG B C 1
ATOM 2378 O O . ARG B 1 147 ? -10.730 61.719 -19.547 1.00 76.68 146 ARG B O 1
ATOM 2386 N N . SER B 1 148 ? -10.077 63.277 -18.062 1.00 79.02 147 SER B N 1
ATOM 2387 C CA . SER B 1 148 ? -11.421 63.519 -17.550 1.00 65.58 147 SER B CA 1
ATOM 2388 C C . SER B 1 148 ? -12.219 64.446 -18.464 1.00 84.49 147 SER B C 1
ATOM 2389 O O . SER B 1 148 ? -13.309 64.899 -18.105 1.00 83.44 147 SER B O 1
ATOM 2392 N N . GLU B 1 149 ? -11.669 64.730 -19.641 1.00 77.24 148 GLU B N 1
ATOM 2393 C CA . GLU B 1 149 ? -12.343 65.570 -20.626 1.00 67.35 148 GLU B CA 1
ATOM 2394 C C . GLU B 1 149 ? -12.919 64.726 -21.756 1.00 83.99 148 GLU B C 1
ATOM 2395 O O . GLU B 1 149 ? -12.244 64.465 -22.750 1.00 101.37 148 GLU B O 1
ATOM 2401 N N . LYS C 1 4 ? 23.258 83.226 -25.795 1.00 78.53 3 LYS C N 1
ATOM 2402 C CA . LYS C 1 4 ? 22.973 84.153 -24.708 1.00 73.62 3 LYS C CA 1
ATOM 2403 C C . LYS C 1 4 ? 22.061 83.517 -23.660 1.00 84.86 3 LYS C C 1
ATOM 2404 O O . LYS C 1 4 ? 21.107 82.808 -23.986 1.00 53.67 3 LYS C O 1
ATOM 2410 N N . LEU C 1 5 ? 22.372 83.768 -22.395 1.00 76.63 4 LEU C N 1
ATOM 2411 C CA . LEU C 1 5 ? 21.535 83.317 -21.296 1.00 57.62 4 LEU C CA 1
ATOM 2412 C C . LEU C 1 5 ? 20.639 84.471 -20.861 1.00 87.55 4 LEU C C 1
ATOM 2413 O O . LEU C 1 5 ? 21.110 85.589 -20.618 1.00 69.93 4 LEU C O 1
ATOM 2426 N N . THR C 1 7 ? 17.215 85.296 -18.264 1.00 38.99 6 THR C N 1
ATOM 2427 C CA . THR C 1 7 ? 16.288 84.841 -17.244 1.00 37.47 6 THR C CA 1
ATOM 2428 C C . THR C 1 7 ? 14.861 85.318 -17.514 1.00 60.52 6 THR C C 1
ATOM 2429 O O . THR C 1 7 ? 13.894 84.662 -17.120 1.00 66.13 6 THR C O 1
ATOM 2433 N N . GLY C 1 8 ? 14.732 86.451 -18.200 1.00 58.78 7 GLY C N 1
ATOM 2434 C CA . GLY C 1 8 ? 13.463 87.150 -18.258 1.00 37.48 7 GLY C CA 1
ATOM 2435 C C . GLY C 1 8 ? 13.222 87.699 -16.864 1.00 52.33 7 GLY C C 1
ATOM 2436 O O . GLY C 1 8 ? 14.135 87.703 -16.031 1.00 48.51 7 GLY C O 1
ATOM 2437 N N . PHE C 1 9 ? 12.008 88.159 -16.591 1.00 40.29 8 PHE C N 1
ATOM 2438 C CA . PHE C 1 9 ? 11.714 88.699 -15.270 1.00 36.86 8 PHE C CA 1
ATOM 2439 C C . PHE C 1 9 ? 11.780 87.618 -14.202 1.00 38.21 8 PHE C C 1
ATOM 2440 O O . PHE C 1 9 ? 11.239 86.526 -14.376 1.00 38.27 8 PHE C O 1
ATOM 2448 N N . VAL C 1 10 ? 12.448 87.934 -13.101 1.00 36.54 9 VAL C N 1
ATOM 2449 C CA . VAL C 1 10 ? 12.522 87.037 -11.967 1.00 37.91 9 VAL C CA 1
ATOM 2450 C C . VAL C 1 10 ? 12.738 87.813 -10.673 1.00 38.05 9 VAL C C 1
ATOM 2451 O O . VAL C 1 10 ? 13.573 88.717 -10.604 1.00 56.76 9 VAL C O 1
ATOM 2455 N N . ARG C 1 11 ? 11.965 87.467 -9.654 1.00 35.80 10 ARG C N 1
ATOM 2456 C CA . ARG C 1 11 ? 12.193 87.986 -8.319 1.00 44.65 10 ARG C CA 1
ATOM 2457 C C . ARG C 1 11 ? 13.638 87.697 -7.927 1.00 59.05 10 ARG C C 1
ATOM 2458 O O . ARG C 1 11 ? 14.148 86.595 -8.149 1.00 56.93 10 ARG C O 1
ATOM 2466 N N . ALA C 1 12 ? 14.297 88.700 -7.359 1.00 58.33 11 ALA C N 1
ATOM 2467 C CA . ALA C 1 12 ? 15.713 88.607 -7.040 1.00 48.11 11 ALA C CA 1
ATOM 2468 C C . ALA C 1 12 ? 16.006 87.403 -6.149 1.00 56.41 11 ALA C C 1
ATOM 2469 O O . ALA C 1 12 ? 16.999 86.704 -6.340 1.00 53.58 11 ALA C O 1
ATOM 2471 N N . SER C 1 13 ? 15.128 87.174 -5.179 1.00 53.37 12 SER C N 1
ATOM 2472 C CA . SER C 1 13 ? 15.268 86.073 -4.237 1.00 50.67 12 SER C CA 1
ATOM 2473 C C . SER C 1 13 ? 15.577 84.749 -4.933 1.00 61.86 12 SER C C 1
ATOM 2474 O O . SER C 1 13 ? 16.300 83.911 -4.393 1.00 45.26 12 SER C O 1
ATOM 2477 N N . GLY C 1 14 ? 15.026 84.565 -6.129 1.00 44.41 13 GLY C N 1
ATOM 2478 C CA . GLY C 1 14 ? 15.197 83.330 -6.861 1.00 35.17 13 GLY C CA 1
ATOM 2479 C C . GLY C 1 14 ? 15.896 83.496 -8.192 1.00 60.55 13 GLY C C 1
ATOM 2480 O O . GLY C 1 14 ? 15.588 82.785 -9.145 1.00 49.37 13 GLY C O 1
ATOM 2481 N N . TYR C 1 15 ? 16.844 84.423 -8.263 1.00 38.58 14 TYR C N 1
ATOM 2482 C CA . TYR C 1 15 ? 17.592 84.639 -9.498 1.00 46.13 14 TYR C CA 1
ATOM 2483 C C . TYR C 1 15 ? 18.544 83.472 -9.764 1.00 52.08 14 TYR C C 1
ATOM 2484 O O . TYR C 1 15 ? 18.695 83.024 -10.902 1.00 41.87 14 TYR C O 1
ATOM 2493 N N . ALA C 1 16 ? 19.189 82.986 -8.709 1.00 49.01 15 ALA C N 1
ATOM 2494 C CA . ALA C 1 16 ? 20.231 81.974 -8.872 1.00 58.95 15 ALA C CA 1
ATOM 2495 C C . ALA C 1 16 ? 19.680 80.655 -9.418 1.00 40.10 15 ALA C C 1
ATOM 2496 O O . ALA C 1 16 ? 20.258 80.070 -10.337 1.00 44.88 15 ALA C O 1
ATOM 2498 N N . ASN C 1 17 ? 18.556 80.199 -8.870 1.00 47.47 16 ASN C N 1
ATOM 2499 C CA . ASN C 1 17 ? 17.893 79.011 -9.405 1.00 39.34 16 ASN C CA 1
ATOM 2500 C C . ASN C 1 17 ? 17.466 79.206 -10.862 1.00 48.19 16 ASN C C 1
ATOM 2501 O O . ASN C 1 17 ? 17.562 78.283 -11.678 1.00 42.06 16 ASN C O 1
ATOM 2506 N N . LYS C 1 18 ? 17.002 80.410 -11.193 1.00 36.15 17 LYS C N 1
ATOM 2507 C CA . LYS C 1 18 ? 16.506 80.660 -12.541 1.00 41.89 17 LYS C CA 1
ATOM 2508 C C . LYS C 1 18 ? 17.648 80.620 -13.550 1.00 55.40 17 LYS C C 1
ATOM 2509 O O . LYS C 1 18 ? 17.507 80.075 -14.643 1.00 59.35 17 LYS C O 1
ATOM 2515 N N . VAL C 1 19 ? 18.780 81.198 -13.170 1.00 48.91 18 VAL C N 1
ATOM 2516 C CA . VAL C 1 19 ? 19.976 81.155 -13.997 1.00 36.75 18 VAL C CA 1
ATOM 2517 C C . VAL C 1 19 ? 20.347 79.720 -14.322 1.00 35.75 18 VAL C C 1
ATOM 2518 O O . VAL C 1 19 ? 20.525 79.361 -15.484 1.00 43.71 18 VAL C O 1
ATOM 2522 N N . ARG C 1 20 ? 20.453 78.899 -13.285 1.00 49.92 19 ARG C N 1
ATOM 2523 C CA . ARG C 1 20 ? 20.844 77.511 -13.447 1.00 34.07 19 ARG C CA 1
ATOM 2524 C C . ARG C 1 20 ? 19.854 76.758 -14.330 1.00 55.57 19 ARG C C 1
ATOM 2525 O O . ARG C 1 20 ? 20.251 75.953 -15.171 1.00 32.71 19 ARG C O 1
ATOM 2533 N N . ARG C 1 21 ? 18.566 77.037 -14.151 1.00 40.99 20 ARG C N 1
ATOM 2534 C CA . ARG C 1 21 ? 17.537 76.357 -14.929 1.00 40.90 20 ARG C CA 1
ATOM 2535 C C . ARG C 1 21 ? 17.653 76.666 -16.416 1.00 40.21 20 ARG C C 1
ATOM 2536 O O . ARG C 1 21 ? 17.620 75.768 -17.258 1.00 54.75 20 ARG C O 1
ATOM 2544 N N . VAL C 1 22 ? 17.801 77.943 -16.730 1.00 47.92 21 VAL C N 1
ATOM 2545 C CA . VAL C 1 22 ? 17.941 78.376 -18.109 1.00 47.33 21 VAL C CA 1
ATOM 2546 C C . VAL C 1 22 ? 19.197 77.775 -18.717 1.00 57.48 21 VAL C C 1
ATOM 2547 O O . VAL C 1 22 ? 19.177 77.277 -19.841 1.00 59.11 21 VAL C O 1
ATOM 2551 N N . LEU C 1 23 ? 20.285 77.820 -17.958 1.00 53.38 22 LEU C N 1
ATOM 2552 C CA . LEU C 1 23 ? 21.553 77.248 -18.385 1.00 44.25 22 LEU C CA 1
ATOM 2553 C C . LEU C 1 23 ? 21.425 75.753 -18.718 1.00 50.27 22 LEU C C 1
ATOM 2554 O O . LEU C 1 23 ? 21.928 75.296 -19.745 1.00 59.15 22 LEU C O 1
ATOM 2559 N N . PHE C 1 24 ? 20.745 74.992 -17.863 1.00 49.69 23 PHE C N 1
ATOM 2560 C CA . PHE C 1 24 ? 20.535 73.565 -18.138 1.00 54.37 23 PHE C CA 1
ATOM 2561 C C . PHE C 1 24 ? 19.801 73.362 -19.450 1.00 49.03 23 PHE C C 1
ATOM 2562 O O . PHE C 1 24 ? 20.122 72.458 -20.218 1.00 58.36 23 PHE C O 1
ATOM 2570 N N . ALA C 1 25 ? 18.808 74.207 -19.701 1.00 58.49 24 ALA C N 1
ATOM 2571 C CA . ALA C 1 25 ? 17.963 74.048 -20.877 1.00 67.03 24 ALA C CA 1
ATOM 2572 C C . ALA C 1 25 ? 18.697 74.365 -22.179 1.00 65.15 24 ALA C C 1
ATOM 2573 O O . ALA C 1 25 ? 18.509 73.687 -23.183 1.00 64.39 24 ALA C O 1
ATOM 2575 N N . ILE C 1 26 ? 19.544 75.384 -22.162 1.00 51.93 25 ILE C N 1
ATOM 2576 C CA . ILE C 1 26 ? 20.175 75.835 -23.396 1.00 57.45 25 ILE C CA 1
ATOM 2577 C C . ILE C 1 26 ? 21.483 75.111 -23.715 1.00 78.53 25 ILE C C 1
ATOM 2578 O O . ILE C 1 26 ? 21.937 75.130 -24.858 1.00 89.43 25 ILE C O 1
ATOM 2583 N N . THR C 1 27 ? 22.080 74.467 -22.714 1.00 55.20 26 THR C N 1
ATOM 2584 C CA . THR C 1 27 ? 23.323 73.720 -22.926 1.00 67.38 26 THR C CA 1
ATOM 2585 C C . THR C 1 27 ? 23.037 72.230 -23.043 1.00 70.54 26 THR C C 1
ATOM 2586 O O . THR C 1 27 ? 23.948 71.417 -23.177 1.00 66.03 26 THR C O 1
ATOM 2590 N N . ARG C 1 28 ? 21.758 71.886 -22.981 1.00 69.30 27 ARG C N 1
ATOM 2591 C CA . ARG C 1 28 ? 21.309 70.504 -23.063 1.00 61.71 27 ARG C CA 1
ATOM 2592 C C . ARG C 1 28 ? 22.051 69.717 -24.139 1.00 79.71 27 ARG C C 1
ATOM 2593 O O . ARG C 1 28 ? 22.071 70.109 -25.308 1.00 74.44 27 ARG C O 1
ATOM 2601 N N . GLY C 1 29 ? 22.662 68.606 -23.737 1.00 66.19 28 GLY C N 1
ATOM 2602 C CA . GLY C 1 29 ? 23.374 67.751 -24.666 1.00 59.34 28 GLY C CA 1
ATOM 2603 C C . GLY C 1 29 ? 24.766 68.253 -24.996 1.00 72.34 28 GLY C C 1
ATOM 2604 O O . GLY C 1 29 ? 25.652 67.471 -25.337 1.00 75.59 28 GLY C O 1
ATOM 2605 N N . LYS C 1 30 ? 24.961 69.563 -24.890 1.00 68.33 29 LYS C N 1
ATOM 2606 C CA . LYS C 1 30 ? 26.248 70.173 -25.208 1.00 64.53 29 LYS C CA 1
ATOM 2607 C C . LYS C 1 30 ? 27.223 70.120 -24.034 1.00 48.23 29 LYS C C 1
ATOM 2608 O O . LYS C 1 30 ? 28.423 70.313 -24.213 1.00 71.28 29 LYS C O 1
ATOM 2614 N N . VAL C 1 31 ? 26.711 69.854 -22.835 1.00 66.16 30 VAL C N 1
ATOM 2615 C CA . VAL C 1 31 ? 27.534 69.923 -21.631 1.00 61.09 30 VAL C CA 1
ATOM 2616 C C . VAL C 1 31 ? 27.065 68.960 -20.539 1.00 62.37 30 VAL C C 1
ATOM 2617 O O . VAL C 1 31 ? 25.875 68.677 -20.425 1.00 87.96 30 VAL C O 1
ATOM 2621 N N . PHE C 1 32 ? 28.010 68.457 -19.747 1.00 52.01 31 PHE C N 1
ATOM 2622 C CA . PHE C 1 32 ? 27.694 67.623 -18.591 1.00 52.08 31 PHE C CA 1
ATOM 2623 C C . PHE C 1 32 ? 27.111 68.452 -17.452 1.00 66.07 31 PHE C C 1
ATOM 2624 O O . PHE C 1 32 ? 27.554 69.577 -17.207 1.00 67.29 31 PHE C O 1
ATOM 2632 N N . PRO C 1 33 ? 26.118 67.889 -16.744 1.00 50.99 32 PRO C N 1
ATOM 2633 C CA . PRO C 1 33 ? 25.382 68.590 -15.686 1.00 60.11 32 PRO C CA 1
ATOM 2634 C C . PRO C 1 33 ? 26.305 69.228 -14.668 1.00 51.24 32 PRO C C 1
ATOM 2635 O O . PRO C 1 33 ? 26.092 70.377 -14.275 1.00 87.76 32 PRO C O 1
ATOM 2639 N N . GLU C 1 34 ? 27.323 68.491 -14.246 1.00 45.42 33 GLU C N 1
ATOM 2640 C CA . GLU C 1 34 ? 28.266 69.006 -13.263 1.00 51.32 33 GLU C CA 1
ATOM 2641 C C . GLU C 1 34 ? 28.899 70.316 -13.724 1.00 56.84 33 GLU C C 1
ATOM 2642 O O . GLU C 1 34 ? 29.209 71.187 -12.903 1.00 48.83 33 GLU C O 1
ATOM 2648 N N . GLU C 1 35 ? 29.088 70.458 -15.035 1.00 52.90 34 GLU C N 1
ATOM 2649 C CA . GLU C 1 35 ? 29.671 71.687 -15.580 1.00 56.64 34 GLU C CA 1
ATOM 2650 C C . GLU C 1 35 ? 28.672 72.829 -15.486 1.00 56.78 34 GLU C C 1
ATOM 2651 O O . GLU C 1 35 ? 29.031 73.964 -15.153 1.00 72.79 34 GLU C O 1
ATOM 2657 N N . VAL C 1 36 ? 27.413 72.521 -15.783 1.00 65.63 35 VAL C N 1
ATOM 2658 C CA . VAL C 1 36 ? 26.335 73.498 -15.686 1.00 44.46 35 VAL C CA 1
ATOM 2659 C C . VAL C 1 36 ? 26.232 74.010 -14.257 1.00 48.52 35 VAL C C 1
ATOM 2660 O O . VAL C 1 36 ? 26.148 75.217 -14.017 1.00 48.09 35 VAL C O 1
ATOM 2664 N N . VAL C 1 37 ? 26.254 73.081 -13.309 1.00 43.47 36 VAL C N 1
ATOM 2665 C CA . VAL C 1 37 ? 26.160 73.433 -11.901 1.00 42.57 36 VAL C CA 1
ATOM 2666 C C . VAL C 1 37 ? 27.342 74.307 -11.526 1.00 59.24 36 VAL C C 1
ATOM 2667 O O . VAL C 1 37 ? 27.196 75.305 -10.821 1.00 72.36 36 VAL C O 1
ATOM 2671 N N . LYS C 1 38 ? 28.515 73.926 -12.025 1.00 40.30 37 LYS C N 1
ATOM 2672 C CA . LYS C 1 38 ? 29.754 74.619 -11.716 1.00 41.58 37 LYS C CA 1
ATOM 2673 C C . LYS C 1 38 ? 29.751 76.015 -12.340 1.00 63.99 37 LYS C C 1
ATOM 2674 O O . LYS C 1 38 ? 30.060 77.005 -11.670 1.00 56.47 37 LYS C O 1
ATOM 2680 N N . ALA C 1 39 ? 29.385 76.093 -13.618 1.00 41.65 38 ALA C N 1
ATOM 2681 C CA . ALA C 1 39 ? 29.352 77.373 -14.323 1.00 52.12 38 ALA C CA 1
ATOM 2682 C C . ALA C 1 39 ? 28.341 78.341 -13.711 1.00 70.51 38 ALA C C 1
ATOM 2683 O O . ALA C 1 39 ? 28.644 79.518 -13.505 1.00 77.66 38 ALA C O 1
ATOM 2685 N N . ALA C 1 40 ? 27.145 77.838 -13.416 1.00 52.19 39 ALA C N 1
ATOM 2686 C CA . ALA C 1 40 ? 26.081 78.662 -12.854 1.00 51.63 39 ALA C CA 1
ATOM 2687 C C . ALA C 1 40 ? 26.461 79.156 -11.467 1.00 51.08 39 ALA C C 1
ATOM 2688 O O . ALA C 1 40 ? 26.213 80.311 -11.117 1.00 64.94 39 ALA C O 1
ATOM 2690 N N . GLY C 1 41 ? 27.066 78.273 -10.677 1.00 52.76 40 GLY C N 1
ATOM 2691 C CA . GLY C 1 41 ? 27.489 78.634 -9.336 1.00 57.77 40 GLY C CA 1
ATOM 2692 C C . GLY C 1 41 ? 28.404 79.841 -9.371 1.00 69.81 40 GLY C C 1
ATOM 2693 O O . GLY C 1 41 ? 28.271 80.762 -8.561 1.00 64.72 40 GLY C O 1
ATOM 2694 N N . GLU C 1 42 ? 29.333 79.831 -10.323 1.00 69.36 41 GLU C N 1
ATOM 2695 C CA . GLU C 1 42 ? 30.278 80.926 -10.496 1.00 68.76 41 GLU C CA 1
ATOM 2696 C C . GLU C 1 42 ? 29.570 82.235 -10.841 1.00 66.39 41 GLU C C 1
ATOM 2697 O O . GLU C 1 42 ? 29.772 83.251 -10.176 1.00 65.02 41 GLU C O 1
ATOM 2703 N N . LEU C 1 43 ? 28.739 82.202 -11.880 1.00 61.10 42 LEU C N 1
ATOM 2704 C CA . LEU C 1 43 ? 28.007 83.386 -12.322 1.00 62.49 42 LEU C CA 1
ATOM 2705 C C . LEU C 1 43 ? 27.147 83.948 -11.196 1.00 68.33 42 LEU C C 1
ATOM 2706 O O . LEU C 1 43 ? 27.140 85.158 -10.937 1.00 54.23 42 LEU C O 1
ATOM 2711 N N . ASN C 1 44 ? 26.411 83.059 -10.534 1.00 51.45 43 ASN C N 1
ATOM 2712 C CA . ASN C 1 44 ? 25.525 83.469 -9.453 1.00 50.84 43 ASN C CA 1
ATOM 2713 C C . ASN C 1 44 ? 26.295 84.098 -8.295 1.00 56.66 43 ASN C C 1
ATOM 2714 O O . ASN C 1 44 ? 25.766 84.940 -7.577 1.00 47.37 43 ASN C O 1
ATOM 2719 N N . LYS C 1 45 ? 27.546 83.679 -8.119 1.00 47.95 44 LYS C N 1
ATOM 2720 C CA . LYS C 1 45 ? 28.411 84.274 -7.114 1.00 50.03 44 LYS C CA 1
ATOM 2721 C C . LYS C 1 45 ? 28.641 85.732 -7.481 1.00 82.19 44 LYS C C 1
ATOM 2722 O O . LYS C 1 45 ? 28.499 86.629 -6.649 1.00 73.66 44 LYS C O 1
ATOM 2728 N N . ILE C 1 46 ? 28.983 85.953 -8.745 1.00 56.15 45 ILE C N 1
ATOM 2729 C CA . ILE C 1 46 ? 29.271 87.282 -9.258 1.00 73.32 45 ILE C CA 1
ATOM 2730 C C . ILE C 1 46 ? 28.016 88.146 -9.237 1.00 78.41 45 ILE C C 1
ATOM 2731 O O . ILE C 1 46 ? 28.035 89.287 -8.777 1.00 71.94 45 ILE C O 1
ATOM 2736 N N . ILE C 1 47 ? 26.921 87.592 -9.734 1.00 88.91 46 ILE C N 1
ATOM 2737 C CA . ILE C 1 47 ? 25.662 88.316 -9.771 1.00 50.84 46 ILE C CA 1
ATOM 2738 C C . ILE C 1 47 ? 25.275 88.792 -8.376 1.00 61.12 46 ILE C C 1
ATOM 2739 O O . ILE C 1 47 ? 24.870 89.940 -8.192 1.00 71.95 46 ILE C O 1
ATOM 2744 N N . PHE C 1 48 ? 25.422 87.915 -7.390 1.00 51.35 47 PHE C N 1
ATOM 2745 C CA . PHE C 1 48 ? 24.990 88.224 -6.032 1.00 63.10 47 PHE C CA 1
ATOM 2746 C C . PHE C 1 48 ? 25.804 89.351 -5.428 1.00 60.89 47 PHE C C 1
ATOM 2747 O O . PHE C 1 48 ? 25.296 90.133 -4.627 1.00 77.87 47 PHE C O 1
ATOM 2755 N N . GLU C 1 49 ? 27.076 89.420 -5.802 1.00 69.20 48 GLU C N 1
ATOM 2756 C CA . GLU C 1 49 ? 27.932 90.511 -5.356 1.00 75.55 48 GLU C CA 1
ATOM 2757 C C . GLU C 1 49 ? 27.413 91.825 -5.927 1.00 83.11 48 GLU C C 1
ATOM 2758 O O . GLU C 1 49 ? 27.270 92.816 -5.209 1.00 76.41 48 GLU C O 1
ATOM 2764 N N . LYS C 1 50 ? 27.115 91.821 -7.222 1.00 84.73 49 LYS C N 1
ATOM 2765 C CA . LYS C 1 50 ? 26.593 93.012 -7.888 1.00 73.14 49 LYS C CA 1
ATOM 2766 C C . LYS C 1 50 ? 25.223 93.409 -7.331 1.00 80.91 49 LYS C C 1
ATOM 2767 O O . LYS C 1 50 ? 24.955 94.588 -7.102 1.00 72.42 49 LYS C O 1
ATOM 2773 N N . LEU C 1 51 ? 24.361 92.422 -7.108 1.00 69.55 50 LEU C N 1
ATOM 2774 C CA . LEU C 1 51 ? 23.060 92.677 -6.505 1.00 54.14 50 LEU C CA 1
ATOM 2775 C C . LEU C 1 51 ? 23.195 93.353 -5.143 1.00 68.69 50 LEU C C 1
ATOM 2776 O O . LEU C 1 51 ? 22.403 94.229 -4.794 1.00 70.83 50 LEU C O 1
ATOM 2781 N N . GLN C 1 52 ? 24.195 92.931 -4.375 1.00 76.17 51 GLN C N 1
ATOM 2782 C CA . GLN C 1 52 ? 24.507 93.560 -3.093 1.00 58.60 51 GLN C CA 1
ATOM 2783 C C . GLN C 1 52 ? 24.930 95.006 -3.300 1.00 95.08 51 GLN C C 1
ATOM 2784 O O . GLN C 1 52 ? 24.419 95.920 -2.645 1.00 98.10 51 GLN C O 1
ATOM 2790 N N . GLU C 1 53 ? 25.868 95.207 -4.218 1.00 83.05 52 GLU C N 1
ATOM 2791 C CA . GLU C 1 53 ? 26.393 96.537 -4.504 1.00 75.00 52 GLU C CA 1
ATOM 2792 C C . GLU C 1 53 ? 25.290 97.463 -5.002 1.00 91.87 52 GLU C C 1
ATOM 2793 O O . GLU C 1 53 ? 25.315 98.666 -4.736 1.00 94.48 52 GLU C O 1
ATOM 2807 N N . GLY C 1 55 ? 22.201 97.529 -4.146 1.00 90.85 54 GLY C N 1
ATOM 2808 C CA . GLY C 1 55 ? 21.144 97.749 -3.174 1.00 72.81 54 GLY C CA 1
ATOM 2809 C C . GLY C 1 55 ? 19.855 97.026 -3.535 1.00 84.54 54 GLY C C 1
ATOM 2810 O O . GLY C 1 55 ? 18.757 97.471 -3.190 1.00 73.20 54 GLY C O 1
ATOM 2811 N N . VAL C 1 56 ? 19.982 95.904 -4.233 1.00 64.15 55 VAL C N 1
ATOM 2812 C CA . VAL C 1 56 ? 18.809 95.135 -4.634 1.00 75.49 55 VAL C CA 1
ATOM 2813 C C . VAL C 1 56 ? 18.295 94.259 -3.493 1.00 81.74 55 VAL C C 1
ATOM 2814 O O . VAL C 1 56 ? 19.042 93.478 -2.902 1.00 57.40 55 VAL C O 1
ATOM 2818 N N . LYS C 1 57 ? 17.014 94.408 -3.181 1.00 82.32 56 LYS C N 1
ATOM 2819 C CA . LYS C 1 57 ? 16.364 93.582 -2.175 1.00 71.86 56 LYS C CA 1
ATOM 2820 C C . LYS C 1 57 ? 15.855 92.314 -2.847 1.00 75.05 56 LYS C C 1
ATOM 2821 O O . LYS C 1 57 ? 15.812 92.237 -4.073 1.00 85.13 56 LYS C O 1
ATOM 2827 N N . LYS C 1 58 ? 15.459 91.320 -2.060 1.00 55.58 57 LYS C N 1
ATOM 2828 C CA . LYS C 1 58 ? 14.961 90.083 -2.656 1.00 59.48 57 LYS C CA 1
ATOM 2829 C C . LYS C 1 58 ? 13.525 90.216 -3.169 1.00 80.99 57 LYS C C 1
ATOM 2830 O O . LYS C 1 58 ? 13.047 89.352 -3.901 1.00 77.29 57 LYS C O 1
ATOM 2836 N N . GLU C 1 59 ? 12.850 91.300 -2.785 1.00 78.02 58 GLU C N 1
ATOM 2837 C CA . GLU C 1 59 ? 11.496 91.590 -3.259 1.00 69.69 58 GLU C CA 1
ATOM 2838 C C . GLU C 1 59 ? 11.556 92.234 -4.636 1.00 56.45 58 GLU C C 1
ATOM 2839 O O . GLU C 1 59 ? 10.582 92.228 -5.386 1.00 68.24 58 GLU C O 1
ATOM 2845 N N . ASP C 1 60 ? 12.706 92.814 -4.954 1.00 59.57 59 ASP C N 1
ATOM 2846 C CA . ASP C 1 60 ? 12.879 93.469 -6.236 1.00 71.07 59 ASP C CA 1
ATOM 2847 C C . ASP C 1 60 ? 12.848 92.437 -7.346 1.00 57.06 59 ASP C C 1
ATOM 2848 O O . ASP C 1 60 ? 13.008 91.240 -7.103 1.00 59.86 59 ASP C O 1
ATOM 2853 N N . VAL C 1 61 ? 12.630 92.907 -8.565 1.00 62.04 60 VAL C N 1
ATOM 2854 C CA . VAL C 1 61 ? 12.639 92.034 -9.720 1.00 53.36 60 VAL C CA 1
ATOM 2855 C C . VAL C 1 61 ? 13.809 92.399 -10.608 1.00 65.08 60 VAL C C 1
ATOM 2856 O O . VAL C 1 61 ? 14.099 93.582 -10.826 1.00 51.02 60 VAL C O 1
ATOM 2860 N N . VAL C 1 62 ? 14.488 91.374 -11.109 1.00 60.80 61 VAL C N 1
ATOM 2861 C CA . VAL C 1 62 ? 15.633 91.584 -11.975 1.00 61.12 61 VAL C CA 1
ATOM 2862 C C . VAL C 1 62 ? 15.451 90.851 -13.293 1.00 53.21 61 VAL C C 1
ATOM 2863 O O . VAL C 1 62 ? 14.621 89.952 -13.403 1.00 47.75 61 VAL C O 1
ATOM 2867 N N . ARG C 1 63 ? 16.214 91.271 -14.295 1.00 56.38 62 ARG C N 1
ATOM 2868 C CA . ARG C 1 63 ? 16.381 90.506 -15.521 1.00 52.45 62 ARG C CA 1
ATOM 2869 C C . ARG C 1 63 ? 17.873 90.355 -15.723 1.00 64.18 62 ARG C C 1
ATOM 2870 O O . ARG C 1 63 ? 18.621 91.331 -15.625 1.00 74.15 62 ARG C O 1
ATOM 2878 N N . ILE C 1 64 ? 18.307 89.134 -15.999 1.00 66.75 63 ILE C N 1
ATOM 2879 C CA . ILE C 1 64 ? 19.723 88.863 -16.184 1.00 44.79 63 ILE C CA 1
ATOM 2880 C C . ILE C 1 64 ? 20.008 88.346 -17.585 1.00 52.22 63 ILE C C 1
ATOM 2881 O O . ILE C 1 64 ? 19.332 87.449 -18.089 1.00 58.45 63 ILE C O 1
ATOM 2886 N N . SER C 1 65 ? 21.012 88.937 -18.216 1.00 59.74 64 SER C N 1
ATOM 2887 C CA . SER C 1 65 ? 21.450 88.504 -19.530 1.00 77.30 64 SER C CA 1
ATOM 2888 C C . SER C 1 65 ? 22.957 88.321 -19.492 1.00 77.86 64 SER C C 1
ATOM 2889 O O . SER C 1 65 ? 23.664 89.048 -18.794 1.00 83.10 64 SER C O 1
ATOM 2892 N N . VAL C 1 66 ? 23.453 87.347 -20.237 1.00 48.33 65 VAL C N 1
ATOM 2893 C CA . VAL C 1 66 ? 24.883 87.137 -20.301 1.00 54.47 65 VAL C CA 1
ATOM 2894 C C . VAL C 1 66 ? 25.210 86.187 -21.438 1.00 74.60 65 VAL C C 1
ATOM 2895 O O . VAL C 1 66 ? 24.597 85.119 -21.586 1.00 53.42 65 VAL C O 1
ATOM 2899 N N . ASP C 1 67 ? 26.164 86.604 -22.262 1.00 85.98 66 ASP C N 1
ATOM 2900 C CA . ASP C 1 67 ? 26.669 85.755 -23.324 1.00 80.37 66 ASP C CA 1
ATOM 2901 C C . ASP C 1 67 ? 27.741 84.849 -22.753 1.00 78.81 66 ASP C C 1
ATOM 2902 O O . ASP C 1 67 ? 28.441 85.207 -21.803 1.00 90.35 66 ASP C O 1
ATOM 2907 N N . PHE C 1 68 ? 27.851 83.663 -23.328 1.00 64.48 67 PHE C N 1
ATOM 2908 C CA . PHE C 1 68 ? 28.855 82.706 -22.904 1.00 74.90 67 PHE C CA 1
ATOM 2909 C C . PHE C 1 68 ? 29.194 81.819 -24.085 1.00 90.41 67 PHE C C 1
ATOM 2910 O O . PHE C 1 68 ? 28.470 81.784 -25.080 1.00 75.91 67 PHE C O 1
ATOM 2918 N N . ASN C 1 69 ? 30.295 81.094 -23.975 1.00 100.74 68 ASN C N 1
ATOM 2919 C CA . ASN C 1 69 ? 30.674 80.168 -25.021 1.00 79.34 68 ASN C CA 1
ATOM 2920 C C . ASN C 1 69 ? 30.961 78.807 -24.440 1.00 83.17 68 ASN C C 1
ATOM 2921 O O . ASN C 1 69 ? 31.390 78.686 -23.292 1.00 92.75 68 ASN C O 1
ATOM 2926 N N . ILE C 1 70 ? 30.708 77.779 -25.233 1.00 81.45 69 ILE C N 1
ATOM 2927 C CA . ILE C 1 70 ? 31.050 76.429 -24.832 1.00 81.95 69 ILE C CA 1
ATOM 2928 C C . ILE C 1 70 ? 32.327 76.043 -25.554 1.00 87.83 69 ILE C C 1
ATOM 2929 O O . ILE C 1 70 ? 32.362 75.983 -26.784 1.00 89.17 69 ILE C O 1
ATOM 2934 N N . GLU C 1 71 ? 33.384 75.821 -24.782 1.00 92.33 70 GLU C N 1
ATOM 2935 C CA . GLU C 1 71 ? 34.674 75.440 -25.342 1.00 93.35 70 GLU C CA 1
ATOM 2936 C C . GLU C 1 71 ? 35.210 74.184 -24.653 1.00 85.57 70 GLU C C 1
ATOM 2937 O O . GLU C 1 71 ? 35.497 74.185 -23.454 1.00 67.00 70 GLU C O 1
ATOM 2943 N N . ASP C 1 72 ? 35.330 73.107 -25.419 1.00 81.05 71 ASP C N 1
ATOM 2944 C CA . ASP C 1 72 ? 35.793 71.845 -24.869 1.00 75.38 71 ASP C CA 1
ATOM 2945 C C . ASP C 1 72 ? 34.839 71.410 -23.770 1.00 82.44 71 ASP C C 1
ATOM 2946 O O . ASP C 1 72 ? 35.263 70.990 -22.693 1.00 111.25 71 ASP C O 1
ATOM 2951 N N . GLY C 1 73 ? 33.544 71.530 -24.045 1.00 95.77 72 GLY C N 1
ATOM 2952 C CA . GLY C 1 73 ? 32.517 71.108 -23.107 1.00 76.16 72 GLY C CA 1
ATOM 2953 C C . GLY C 1 73 ? 32.502 71.897 -21.810 1.00 87.07 72 GLY C C 1
ATOM 2954 O O . GLY C 1 73 ? 31.943 71.443 -20.810 1.00 65.99 72 GLY C O 1
ATOM 2955 N N . LYS C 1 74 ? 33.112 73.077 -21.830 1.00 69.90 73 LYS C N 1
ATOM 2956 C CA . LYS C 1 74 ? 33.181 73.936 -20.655 1.00 76.21 73 LYS C CA 1
ATOM 2957 C C . LYS C 1 74 ? 32.511 75.273 -20.934 1.00 77.68 73 LYS C C 1
ATOM 2958 O O . LYS C 1 74 ? 32.767 75.907 -21.961 1.00 84.57 73 LYS C O 1
ATOM 2964 N N . ILE C 1 75 ? 31.657 75.705 -20.014 1.00 64.47 74 ILE C N 1
ATOM 2965 C CA . ILE C 1 75 ? 31.006 77.000 -20.148 1.00 65.20 74 ILE C CA 1
ATOM 2966 C C . ILE C 1 75 ? 31.944 78.134 -19.732 1.00 81.76 74 ILE C C 1
ATOM 2967 O O . ILE C 1 75 ? 32.348 78.226 -18.572 1.00 83.92 74 ILE C O 1
ATOM 2972 N N . VAL C 1 76 ? 32.294 78.991 -20.685 1.00 74.07 75 VAL C N 1
ATOM 2973 C CA . VAL C 1 76 ? 33.124 80.145 -20.379 1.00 55.98 75 VAL C CA 1
ATOM 2974 C C . VAL C 1 76 ? 32.294 81.419 -20.466 1.00 80.39 75 VAL C C 1
ATOM 2975 O O . VAL C 1 76 ? 31.827 81.813 -21.536 1.00 87.97 75 VAL C O 1
ATOM 2979 N N . TRP C 1 77 ? 32.084 82.049 -19.318 1.00 82.25 76 TRP C N 1
ATOM 2980 C CA . TRP C 1 77 ? 31.264 83.244 -19.276 1.00 86.08 76 TRP C CA 1
ATOM 2981 C C . TRP C 1 77 ? 32.024 84.384 -19.900 1.00 79.47 76 TRP C C 1
ATOM 2982 O O . TRP C 1 77 ? 33.251 84.400 -19.877 1.00 79.14 76 TRP C O 1
ATOM 2993 N N . ASN C 1 78 ? 31.282 85.318 -20.485 1.00 83.02 77 ASN C N 1
ATOM 2994 C CA . ASN C 1 78 ? 31.831 86.592 -20.903 1.00 58.95 77 ASN C CA 1
ATOM 2995 C C . ASN C 1 78 ? 31.290 87.665 -19.968 1.00 89.72 77 ASN C C 1
ATOM 2996 O O . ASN C 1 78 ? 30.252 88.270 -20.236 1.00 78.54 77 ASN C O 1
ATOM 3001 N N . LEU C 1 79 ? 31.987 87.883 -18.856 1.00 84.77 78 LEU C N 1
ATOM 3002 C CA . LEU C 1 79 ? 31.496 88.776 -17.806 1.00 60.55 78 LEU C CA 1
ATOM 3003 C C . LEU C 1 79 ? 31.235 90.182 -18.308 1.00 80.50 78 LEU C C 1
ATOM 3004 O O . LEU C 1 79 ? 30.449 90.922 -17.715 1.00 109.01 78 LEU C O 1
ATOM 3009 N N . ASP C 1 80 ? 31.892 90.552 -19.401 1.00 87.36 79 ASP C N 1
ATOM 3010 C CA . ASP C 1 80 ? 31.670 91.864 -19.997 1.00 94.99 79 ASP C CA 1
ATOM 3011 C C . ASP C 1 80 ? 30.221 92.004 -20.462 1.00 89.09 79 ASP C C 1
ATOM 3012 O O . ASP C 1 80 ? 29.611 93.054 -20.299 1.00 84.48 79 ASP C O 1
ATOM 3017 N N . SER C 1 81 ? 29.674 90.929 -21.024 1.00 85.53 80 SER C N 1
ATOM 3018 C CA . SER C 1 81 ? 28.329 90.947 -21.600 1.00 81.27 80 SER C CA 1
ATOM 3019 C C . SER C 1 81 ? 27.201 90.897 -20.561 1.00 94.26 80 SER C C 1
ATOM 3020 O O . SER C 1 81 ? 26.021 91.013 -20.911 1.00 84.11 80 SER C O 1
ATOM 3023 N N . LEU C 1 82 ? 27.555 90.718 -19.292 1.00 92.95 81 LEU C N 1
ATOM 3024 C CA . LEU C 1 82 ? 26.545 90.585 -18.245 1.00 83.42 81 LEU C CA 1
ATOM 3025 C C . LEU C 1 82 ? 25.742 91.863 -18.024 1.00 85.60 81 LEU C C 1
ATOM 3026 O O . LEU C 1 82 ? 26.302 92.935 -17.765 1.00 74.92 81 LEU C O 1
ATOM 3031 N N . GLU C 1 83 ? 24.424 91.731 -18.120 1.00 63.44 82 GLU C N 1
ATOM 3032 C CA . GLU C 1 83 ? 23.526 92.834 -17.849 1.00 68.49 82 GLU C CA 1
ATOM 3033 C C . GLU C 1 83 ? 22.549 92.443 -16.754 1.00 77.50 82 GLU C C 1
ATOM 3034 O O . GLU C 1 83 ? 21.975 91.349 -16.775 1.00 67.04 82 GLU C O 1
ATOM 3040 N N . ILE C 1 84 ? 22.376 93.338 -15.787 1.00 78.09 83 ILE C N 1
ATOM 3041 C CA . ILE C 1 84 ? 21.422 93.118 -14.715 1.00 58.53 83 ILE C CA 1
ATOM 3042 C C . ILE C 1 84 ? 20.454 94.285 -14.659 1.00 67.25 83 ILE C C 1
ATOM 3043 O O . ILE C 1 84 ? 20.744 95.315 -14.055 1.00 84.35 83 ILE C O 1
ATOM 3048 N N . GLU C 1 85 ? 19.310 94.126 -15.310 1.00 67.99 84 GLU C N 1
ATOM 3049 C CA . GLU C 1 85 ? 18.234 95.095 -15.186 1.00 54.43 84 GLU C CA 1
ATOM 3050 C C . GLU C 1 85 ? 17.532 94.866 -13.857 1.00 64.63 84 GLU C C 1
ATOM 3051 O O . GLU C 1 85 ? 17.248 93.725 -13.477 1.00 68.39 84 GLU C O 1
ATOM 3057 N N . THR C 1 86 ? 17.264 95.953 -13.145 1.00 68.96 85 THR C N 1
ATOM 3058 C CA . THR C 1 86 ? 16.619 95.865 -11.844 1.00 67.74 85 THR C CA 1
ATOM 3059 C C . THR C 1 86 ? 15.289 96.607 -11.835 1.00 53.62 85 THR C C 1
ATOM 3060 O O . THR C 1 86 ? 15.105 97.579 -12.562 1.00 66.05 85 THR C O 1
ATOM 3064 N N . TYR C 1 87 ? 14.355 96.130 -11.019 1.00 81.45 86 TYR C N 1
ATOM 3065 C CA . TYR C 1 87 ? 13.039 96.749 -10.922 1.00 66.67 86 TYR C CA 1
ATOM 3066 C C . TYR C 1 87 ? 12.579 96.751 -9.473 1.00 81.80 86 TYR C C 1
ATOM 3067 O O . TYR C 1 87 ? 12.190 95.718 -8.930 1.00 70.09 86 TYR C O 1
ATOM 3076 N N . LYS C 1 88 ? 12.643 97.920 -8.850 1.00 72.14 87 LYS C N 1
ATOM 3077 C CA . LYS C 1 88 ? 12.304 98.056 -7.443 1.00 59.22 87 LYS C CA 1
ATOM 3078 C C . LYS C 1 88 ? 10.828 97.765 -7.208 1.00 69.97 87 LYS C C 1
ATOM 3079 O O . LYS C 1 88 ? 9.961 98.235 -7.949 1.00 78.15 87 LYS C O 1
ATOM 3085 N N . LYS C 1 89 ? 10.550 96.980 -6.173 1.00 47.96 88 LYS C N 1
ATOM 3086 C CA . LYS C 1 89 ? 9.177 96.639 -5.818 1.00 63.45 88 LYS C CA 1
ATOM 3087 C C . LYS C 1 89 ? 8.277 97.877 -5.737 1.00 74.57 88 LYS C C 1
ATOM 3088 O O . LYS C 1 89 ? 7.167 97.889 -6.274 1.00 84.84 88 LYS C O 1
ATOM 3094 N N . GLU C 1 90 ? 8.763 98.918 -5.065 1.00 72.42 89 GLU C N 1
ATOM 3095 C CA . GLU C 1 90 ? 7.974 100.126 -4.836 1.00 70.78 89 GLU C CA 1
ATOM 3096 C C . GLU C 1 90 ? 7.655 100.882 -6.128 1.00 54.18 89 GLU C C 1
ATOM 3097 O O . GLU C 1 90 ? 6.676 101.626 -6.197 1.00 82.63 89 GLU C O 1
ATOM 3103 N N . GLU C 1 91 ? 8.485 100.689 -7.148 1.00 62.01 90 GLU C N 1
ATOM 3104 C CA . GLU C 1 91 ? 8.262 101.324 -8.440 1.00 59.87 90 GLU C CA 1
ATOM 3105 C C . GLU C 1 91 ? 7.507 100.412 -9.389 1.00 65.44 90 GLU C C 1
ATOM 3106 O O . GLU C 1 91 ? 6.974 100.863 -10.402 1.00 67.05 90 GLU C O 1
ATOM 3112 N N . GLU C 1 92 ? 7.464 99.128 -9.043 1.00 70.56 91 GLU C N 1
ATOM 3113 C CA . GLU C 1 92 ? 6.819 98.120 -9.869 1.00 41.60 91 GLU C CA 1
ATOM 3114 C C . GLU C 1 92 ? 6.015 97.146 -9.009 1.00 67.75 91 GLU C C 1
ATOM 3115 O O . GLU C 1 92 ? 6.306 95.948 -8.950 1.00 65.04 91 GLU C O 1
ATOM 3121 N N . GLU C 1 93 ? 5.002 97.690 -8.343 1.00 73.33 92 GLU C N 1
ATOM 3122 C CA . GLU C 1 93 ? 4.155 96.960 -7.411 1.00 83.41 92 GLU C CA 1
ATOM 3123 C C . GLU C 1 93 ? 3.596 95.670 -8.003 1.00 72.83 92 GLU C C 1
ATOM 3124 O O . GLU C 1 93 ? 3.650 94.600 -7.386 1.00 46.66 92 GLU C O 1
ATOM 3130 N N . LYS C 1 94 ? 3.048 95.789 -9.205 1.00 60.63 93 LYS C N 1
ATOM 3131 C CA . LYS C 1 94 ? 2.349 94.683 -9.841 1.00 46.71 93 LYS C CA 1
ATOM 3132 C C . LYS C 1 94 ? 3.302 93.606 -10.375 1.00 55.98 93 LYS C C 1
ATOM 3133 O O . LYS C 1 94 ? 3.063 92.407 -10.199 1.00 48.07 93 LYS C O 1
ATOM 3139 N N . LEU C 1 95 ? 4.383 94.039 -11.014 1.00 52.65 94 LEU C N 1
ATOM 3140 C CA . LEU C 1 95 ? 5.401 93.123 -11.505 1.00 54.43 94 LEU C CA 1
ATOM 3141 C C . LEU C 1 95 ? 5.984 92.332 -10.348 1.00 66.32 94 LEU C C 1
ATOM 3142 O O . LEU C 1 95 ? 6.144 91.113 -10.431 1.00 55.58 94 LEU C O 1
ATOM 3147 N N . ALA C 1 96 ? 6.303 93.037 -9.268 1.00 55.00 95 ALA C N 1
ATOM 3148 C CA . ALA C 1 96 ? 6.862 92.391 -8.085 1.00 62.31 95 ALA C CA 1
ATOM 3149 C C . ALA C 1 96 ? 5.887 91.364 -7.519 1.00 47.00 95 ALA C C 1
ATOM 3150 O O . ALA C 1 96 ? 6.291 90.278 -7.110 1.00 57.15 95 ALA C O 1
ATOM 3152 N N . LEU C 1 97 ? 4.604 91.721 -7.498 1.00 42.05 96 LEU C N 1
ATOM 3153 C CA . LEU C 1 97 ? 3.582 90.839 -6.964 1.00 36.13 96 LEU C CA 1
ATOM 3154 C C . LEU C 1 97 ? 3.494 89.585 -7.823 1.00 42.98 96 LEU C C 1
ATOM 3155 O O . LEU C 1 97 ? 3.436 88.476 -7.301 1.00 40.32 96 LEU C O 1
ATOM 3160 N N . ALA C 1 98 ? 3.514 89.775 -9.139 1.00 32.04 97 ALA C N 1
ATOM 3161 C CA . ALA C 1 98 ? 3.418 88.675 -10.085 1.00 48.82 97 ALA C CA 1
ATOM 3162 C C . ALA C 1 98 ? 4.592 87.715 -9.953 1.00 50.22 97 ALA C C 1
ATOM 3163 O O . ALA C 1 98 ? 4.410 86.503 -10.046 1.00 42.97 97 ALA C O 1
ATOM 3173 N N . GLU C 1 100 ? 6.479 87.281 -7.292 1.00 32.21 99 GLU C N 1
ATOM 3174 C CA . GLU C 1 100 ? 6.361 86.590 -6.020 1.00 69.27 99 GLU C CA 1
ATOM 3175 C C . GLU C 1 100 ? 5.381 85.429 -6.162 1.00 30.54 99 GLU C C 1
ATOM 3176 O O . GLU C 1 100 ? 5.583 84.365 -5.592 1.00 57.42 99 GLU C O 1
ATOM 3182 N N . GLU C 1 101 ? 4.322 85.653 -6.937 1.00 42.31 100 GLU C N 1
ATOM 3183 C CA . GLU C 1 101 ? 3.339 84.620 -7.223 1.00 41.85 100 GLU C CA 1
ATOM 3184 C C . GLU C 1 101 ? 3.984 83.475 -7.991 1.00 57.07 100 GLU C C 1
ATOM 3185 O O . GLU C 1 101 ? 3.761 82.308 -7.675 1.00 36.29 100 GLU C O 1
ATOM 3191 N N . VAL C 1 102 ? 4.789 83.816 -8.994 1.00 35.35 101 VAL C N 1
ATOM 3192 C CA . VAL C 1 102 ? 5.519 82.810 -9.760 1.00 40.79 101 VAL C CA 1
ATOM 3193 C C . VAL C 1 102 ? 6.405 81.977 -8.842 1.00 46.32 101 VAL C C 1
ATOM 3194 O O . VAL C 1 102 ? 6.356 80.745 -8.859 1.00 52.35 101 VAL C O 1
ATOM 3198 N N . GLU C 1 103 ? 7.208 82.667 -8.039 1.00 43.31 102 GLU C N 1
ATOM 3199 C CA . GLU C 1 103 ? 8.114 82.025 -7.098 1.00 35.54 102 GLU C CA 1
ATOM 3200 C C . GLU C 1 103 ? 7.344 81.041 -6.216 1.00 54.27 102 GLU C C 1
ATOM 3201 O O . GLU C 1 103 ? 7.823 79.944 -5.921 1.00 57.07 102 GLU C O 1
ATOM 3207 N N . HIS C 1 104 ? 6.141 81.436 -5.810 1.00 39.13 103 HIS C N 1
ATOM 3208 C CA . HIS C 1 104 ? 5.332 80.616 -4.921 1.00 46.40 103 HIS C CA 1
ATOM 3209 C C . HIS C 1 104 ? 4.790 79.378 -5.624 1.00 45.65 103 HIS C C 1
ATOM 3210 O O . HIS C 1 104 ? 4.832 78.273 -5.074 1.00 39.28 103 HIS C O 1
ATOM 3225 N N . GLU C 1 106 ? 6.128 77.896 -7.906 1.00 45.62 105 GLU C N 1
ATOM 3226 C CA . GLU C 1 106 ? 7.282 77.046 -8.152 1.00 52.42 105 GLU C CA 1
ATOM 3227 C C . GLU C 1 106 ? 7.656 76.227 -6.929 1.00 38.81 105 GLU C C 1
ATOM 3228 O O . GLU C 1 106 ? 8.068 75.076 -7.054 1.00 49.54 105 GLU C O 1
ATOM 3234 N N . LYS C 1 107 ? 7.511 76.818 -5.748 1.00 38.96 106 LYS C N 1
ATOM 3235 C CA . LYS C 1 107 ? 7.821 76.104 -4.518 1.00 43.55 106 LYS C CA 1
ATOM 3236 C C . LYS C 1 107 ? 6.865 74.922 -4.361 1.00 58.86 106 LYS C C 1
ATOM 3237 O O . LYS C 1 107 ? 7.262 73.829 -3.951 1.00 67.27 106 LYS C O 1
ATOM 3251 N N . PHE C 1 109 ? 5.217 73.448 -6.901 1.00 29.65 108 PHE C N 1
ATOM 3252 C CA . PHE C 1 109 ? 5.474 72.487 -7.965 1.00 37.70 108 PHE C CA 1
ATOM 3253 C C . PHE C 1 109 ? 6.625 71.542 -7.603 1.00 40.19 108 PHE C C 1
ATOM 3254 O O . PHE C 1 109 ? 6.660 70.388 -8.029 1.00 40.39 108 PHE C O 1
ATOM 3262 N N . GLU C 1 110 ? 7.555 72.039 -6.801 1.00 33.83 109 GLU C N 1
ATOM 3263 C CA . GLU C 1 110 ? 8.701 71.250 -6.388 1.00 36.97 109 GLU C CA 1
ATOM 3264 C C . GLU C 1 110 ? 8.303 70.100 -5.479 1.00 48.31 109 GLU C C 1
ATOM 3265 O O . GLU C 1 110 ? 8.924 69.036 -5.512 1.00 36.22 109 GLU C O 1
ATOM 3271 N N . GLU C 1 111 ? 7.269 70.311 -4.670 1.00 33.08 110 GLU C N 1
ATOM 3272 C CA . GLU C 1 111 ? 6.727 69.228 -3.856 1.00 55.79 110 GLU C CA 1
ATOM 3273 C C . GLU C 1 111 ? 6.248 68.098 -4.747 1.00 46.61 110 GLU C C 1
ATOM 3274 O O . GLU C 1 111 ? 6.453 66.923 -4.443 1.00 45.73 110 GLU C O 1
ATOM 3280 N N . THR C 1 112 ? 5.619 68.471 -5.855 1.00 28.73 111 THR C N 1
ATOM 3281 C CA . THR C 1 112 ? 5.182 67.511 -6.862 1.00 47.77 111 THR C CA 1
ATOM 3282 C C . THR C 1 112 ? 6.351 66.759 -7.496 1.00 39.64 111 THR C C 1
ATOM 3283 O O . THR C 1 112 ? 6.300 65.539 -7.671 1.00 45.36 111 THR C O 1
ATOM 3287 N N . VAL C 1 113 ? 7.400 67.490 -7.845 1.00 42.02 112 VAL C N 1
ATOM 3288 C CA . VAL C 1 113 ? 8.561 66.889 -8.476 1.00 20.91 112 VAL C CA 1
ATOM 3289 C C . VAL C 1 113 ? 9.241 65.909 -7.527 1.00 50.09 112 VAL C C 1
ATOM 3290 O O . VAL C 1 113 ? 9.696 64.844 -7.939 1.00 34.14 112 VAL C O 1
ATOM 3294 N N . LYS C 1 114 ? 9.303 66.272 -6.252 1.00 24.95 113 LYS C N 1
ATOM 3295 C CA . LYS C 1 114 ? 9.899 65.404 -5.249 1.00 28.63 113 LYS C CA 1
ATOM 3296 C C . LYS C 1 114 ? 9.089 64.117 -5.075 1.00 54.90 113 LYS C C 1
ATOM 3297 O O . LYS C 1 114 ? 9.644 63.033 -4.870 1.00 40.02 113 LYS C O 1
ATOM 3303 N N . GLU C 1 115 ? 7.772 64.248 -5.157 1.00 36.81 114 GLU C N 1
ATOM 3304 C CA . GLU C 1 115 ? 6.883 63.099 -5.124 1.00 34.44 114 GLU C CA 1
ATOM 3305 C C . GLU C 1 115 ? 7.193 62.194 -6.317 1.00 54.81 114 GLU C C 1
ATOM 3306 O O . GLU C 1 115 ? 7.306 60.977 -6.179 1.00 34.47 114 GLU C O 1
ATOM 3312 N N . LEU C 1 116 ? 7.337 62.809 -7.486 1.00 23.63 115 LEU C N 1
ATOM 3313 C CA . LEU C 1 116 ? 7.673 62.110 -8.712 1.00 28.72 115 LEU C CA 1
ATOM 3314 C C . LEU C 1 116 ? 9.023 61.402 -8.606 1.00 42.33 115 LEU C C 1
ATOM 3315 O O . LEU C 1 116 ? 9.174 60.256 -9.007 1.00 40.86 115 LEU C O 1
ATOM 3320 N N . GLU C 1 117 ? 10.015 62.111 -8.093 1.00 26.29 116 GLU C N 1
ATOM 3321 C CA . GLU C 1 117 ? 11.353 61.569 -7.954 1.00 48.59 116 GLU C CA 1
ATOM 3322 C C . GLU C 1 117 ? 11.356 60.341 -7.056 1.00 45.59 116 GLU C C 1
ATOM 3323 O O . GLU C 1 117 ? 12.048 59.364 -7.332 1.00 41.58 116 GLU C O 1
ATOM 3329 N N . ALA C 1 118 ? 10.579 60.394 -5.979 1.00 38.10 117 ALA C N 1
ATOM 3330 C CA . ALA C 1 118 ? 10.509 59.280 -5.044 1.00 37.68 117 ALA C CA 1
ATOM 3331 C C . ALA C 1 118 ? 9.942 58.075 -5.767 1.00 58.04 117 ALA C C 1
ATOM 3332 O O . ALA C 1 118 ? 10.459 56.971 -5.655 1.00 38.10 117 ALA C O 1
ATOM 3334 N N . LEU C 1 119 ? 8.872 58.302 -6.519 1.00 39.02 118 LEU C N 1
ATOM 3335 C CA . LEU C 1 119 ? 8.253 57.243 -7.290 1.00 46.62 118 LEU C CA 1
ATOM 3336 C C . LEU C 1 119 ? 9.235 56.638 -8.279 1.00 43.57 118 LEU C C 1
ATOM 3337 O O . LEU C 1 119 ? 9.309 55.420 -8.406 1.00 39.59 118 LEU C O 1
ATOM 3342 N N . SER C 1 120 ? 9.984 57.483 -8.981 1.00 32.58 119 SER C N 1
ATOM 3343 C CA . SER C 1 120 ? 10.895 56.991 -10.008 1.00 46.30 119 SER C CA 1
ATOM 3344 C C . SER C 1 120 ? 12.027 56.206 -9.363 1.00 57.57 119 SER C C 1
ATOM 3345 O O . SER C 1 120 ? 12.538 55.248 -9.946 1.00 26.53 119 SER C O 1
ATOM 3348 N N . ASP C 1 121 ? 12.412 56.621 -8.158 1.00 28.48 120 ASP C N 1
ATOM 3349 C CA . ASP C 1 121 ? 13.458 55.935 -7.413 1.00 44.41 120 ASP C CA 1
ATOM 3350 C C . ASP C 1 121 ? 12.985 54.537 -7.042 1.00 51.65 120 ASP C C 1
ATOM 3351 O O . ASP C 1 121 ? 13.672 53.552 -7.306 1.00 41.35 120 ASP C O 1
ATOM 3356 N N . LYS C 1 122 ? 11.808 54.460 -6.429 1.00 28.96 121 LYS C N 1
ATOM 3357 C CA . LYS C 1 122 ? 11.187 53.184 -6.121 1.00 50.42 121 LYS C CA 1
ATOM 3358 C C . LYS C 1 122 ? 11.142 52.336 -7.383 1.00 54.92 121 LYS C C 1
ATOM 3359 O O . LYS C 1 122 ? 11.534 51.169 -7.376 1.00 29.95 121 LYS C O 1
ATOM 3365 N N . LEU C 1 123 ? 10.676 52.943 -8.467 1.00 27.99 122 LEU C N 1
ATOM 3366 C CA . LEU C 1 123 ? 10.579 52.261 -9.746 1.00 31.15 122 LEU C CA 1
ATOM 3367 C C . LEU C 1 123 ? 11.923 51.716 -10.204 1.00 44.70 122 LEU C C 1
ATOM 3368 O O . LEU C 1 123 ? 11.997 50.601 -10.708 1.00 30.03 122 LEU C O 1
ATOM 3373 N N . ARG C 1 124 ? 12.982 52.504 -10.053 1.00 29.96 123 ARG C N 1
ATOM 3374 C CA . ARG C 1 124 ? 14.289 52.071 -10.526 1.00 48.85 123 ARG C CA 1
ATOM 3375 C C . ARG C 1 124 ? 14.716 50.859 -9.719 1.00 47.91 123 ARG C C 1
ATOM 3376 O O . ARG C 1 124 ? 15.227 49.884 -10.261 1.00 43.70 123 ARG C O 1
ATOM 3384 N N . GLU C 1 125 ? 14.477 50.934 -8.415 1.00 27.63 124 GLU C N 1
ATOM 3385 C CA . GLU C 1 125 ? 14.840 49.876 -7.494 1.00 29.47 124 GLU C CA 1
ATOM 3386 C C . GLU C 1 125 ? 14.126 48.581 -7.880 1.00 59.51 124 GLU C C 1
ATOM 3387 O O . GLU C 1 125 ? 14.764 47.547 -8.067 1.00 43.86 124 GLU C O 1
ATOM 3393 N N . ILE C 1 126 ? 12.804 48.655 -8.010 1.00 32.87 125 ILE C N 1
ATOM 3394 C CA . ILE C 1 126 ? 11.983 47.510 -8.373 1.00 41.21 125 ILE C CA 1
ATOM 3395 C C . ILE C 1 126 ? 12.408 46.916 -9.708 1.00 58.48 125 ILE C C 1
ATOM 3396 O O . ILE C 1 126 ? 12.459 45.697 -9.871 1.00 28.54 125 ILE C O 1
ATOM 3401 N N . SER C 1 127 ? 12.721 47.789 -10.658 1.00 27.39 126 SER C N 1
ATOM 3402 C CA . SER C 1 127 ? 13.120 47.366 -11.994 1.00 38.03 126 SER C CA 1
ATOM 3403 C C . SER C 1 127 ? 14.417 46.574 -11.924 1.00 51.71 126 SER C C 1
ATOM 3404 O O . SER C 1 127 ? 14.573 45.559 -12.601 1.00 37.31 126 SER C O 1
ATOM 3407 N N . LYS C 1 128 ? 15.343 47.050 -11.099 1.00 39.59 127 LYS C N 1
ATOM 3408 C CA . LYS C 1 128 ? 16.620 46.385 -10.916 1.00 49.42 127 LYS C CA 1
ATOM 3409 C C . LYS C 1 128 ? 16.417 45.014 -10.273 1.00 54.85 127 LYS C C 1
ATOM 3410 O O . LYS C 1 128 ? 17.006 44.025 -10.698 1.00 48.07 127 LYS C O 1
ATOM 3416 N N . GLU C 1 129 ? 15.566 44.962 -9.256 1.00 34.40 128 GLU C N 1
ATOM 3417 C CA . GLU C 1 129 ? 15.260 43.717 -8.577 1.00 36.81 128 GLU C CA 1
ATOM 3418 C C . GLU C 1 129 ? 14.676 42.705 -9.553 1.00 48.43 128 GLU C C 1
ATOM 3419 O O . GLU C 1 129 ? 15.054 41.531 -9.554 1.00 50.02 128 GLU C O 1
ATOM 3425 N N . ILE C 1 130 ? 13.755 43.171 -10.386 1.00 25.39 129 ILE C N 1
ATOM 3426 C CA . ILE C 1 130 ? 13.123 42.309 -11.371 1.00 47.73 129 ILE C CA 1
ATOM 3427 C C . ILE C 1 130 ? 14.155 41.737 -12.343 1.00 34.62 129 ILE C C 1
ATOM 3428 O O . ILE C 1 130 ? 14.149 40.543 -12.634 1.00 47.89 129 ILE C O 1
ATOM 3433 N N . SER C 1 131 ? 15.056 42.591 -12.807 1.00 20.72 130 SER C N 1
ATOM 3434 C CA . SER C 1 131 ? 16.115 42.187 -13.720 1.00 38.92 130 SER C CA 1
ATOM 3435 C C . SER C 1 131 ? 17.040 41.165 -13.085 1.00 40.54 130 SER C C 1
ATOM 3436 O O . SER C 1 131 ? 17.514 40.247 -13.749 1.00 46.70 130 SER C O 1
ATOM 3439 N N . GLU C 1 132 ? 17.300 41.341 -11.795 1.00 39.05 131 GLU C N 1
ATOM 3440 C CA . GLU C 1 132 ? 18.149 40.433 -11.041 1.00 40.87 131 GLU C CA 1
ATOM 3441 C C . GLU C 1 132 ? 17.467 39.079 -10.919 1.00 49.88 131 GLU C C 1
ATOM 3442 O O . GLU C 1 132 ? 18.059 38.052 -11.228 1.00 48.96 131 GLU C O 1
ATOM 3448 N N . LEU C 1 133 ? 16.215 39.095 -10.466 1.00 35.15 132 LEU C N 1
ATOM 3449 C CA . LEU C 1 133 ? 15.439 37.879 -10.286 1.00 45.88 132 LEU C CA 1
ATOM 3450 C C . LEU C 1 133 ? 15.321 37.103 -11.595 1.00 49.19 132 LEU C C 1
ATOM 3451 O O . LEU C 1 133 ? 15.537 35.891 -11.638 1.00 43.78 132 LEU C O 1
ATOM 3456 N N . VAL C 1 134 ? 14.983 37.813 -12.663 1.00 26.87 133 VAL C N 1
ATOM 3457 C CA . VAL C 1 134 ? 14.841 37.193 -13.971 1.00 26.39 133 VAL C CA 1
ATOM 3458 C C . VAL C 1 134 ? 16.121 36.481 -14.385 1.00 58.20 133 VAL C C 1
ATOM 3459 O O . VAL C 1 134 ? 16.089 35.319 -14.786 1.00 33.70 133 VAL C O 1
ATOM 3463 N N . GLU C 1 135 ? 17.248 37.173 -14.273 1.00 30.50 134 GLU C N 1
ATOM 3464 C CA . GLU C 1 135 ? 18.527 36.579 -14.633 1.00 48.89 134 GLU C CA 1
ATOM 3465 C C . GLU C 1 135 ? 18.814 35.351 -13.771 1.00 51.62 134 GLU C C 1
ATOM 3466 O O . GLU C 1 135 ? 19.350 34.359 -14.251 1.00 42.51 134 GLU C O 1
ATOM 3472 N N . ARG C 1 136 ? 18.449 35.433 -12.498 1.00 32.46 135 ARG C N 1
ATOM 3473 C CA . ARG C 1 136 ? 18.627 34.330 -11.568 1.00 37.01 135 ARG C CA 1
ATOM 3474 C C . ARG C 1 136 ? 17.815 33.090 -12.001 1.00 42.99 135 ARG C C 1
ATOM 3475 O O . ARG C 1 136 ? 18.288 31.961 -11.905 1.00 51.09 135 ARG C O 1
ATOM 3491 N N . LYS C 1 138 ? 17.000 32.455 -15.052 1.00 19.84 137 LYS C N 1
ATOM 3492 C CA . LYS C 1 138 ? 17.692 31.948 -16.231 1.00 38.89 137 LYS C CA 1
ATOM 3493 C C . LYS C 1 138 ? 18.787 30.995 -15.788 1.00 39.31 137 LYS C C 1
ATOM 3494 O O . LYS C 1 138 ? 18.955 29.923 -16.361 1.00 45.08 137 LYS C O 1
ATOM 3500 N N . GLN C 1 139 ? 19.497 31.391 -14.736 1.00 27.98 138 GLN C N 1
ATOM 3501 C CA . GLN C 1 139 ? 20.614 30.630 -14.204 1.00 49.14 138 GLN C CA 1
ATOM 3502 C C . GLN C 1 139 ? 20.174 29.308 -13.586 1.00 64.84 138 GLN C C 1
ATOM 3503 O O . GLN C 1 139 ? 20.856 28.294 -13.720 1.00 43.31 138 GLN C O 1
ATOM 3509 N N . GLU C 1 140 ? 19.034 29.328 -12.907 1.00 37.28 139 GLU C N 1
ATOM 3510 C CA . GLU C 1 140 ? 18.653 28.220 -12.052 1.00 37.42 139 GLU C CA 1
ATOM 3511 C C . GLU C 1 140 ? 17.629 27.264 -12.664 1.00 45.77 139 GLU C C 1
ATOM 3512 O O . GLU C 1 140 ? 17.493 26.118 -12.217 1.00 45.93 139 GLU C O 1
ATOM 3518 N N . TYR C 1 141 ? 16.920 27.722 -13.688 1.00 26.14 140 TYR C N 1
ATOM 3519 C CA . TYR C 1 141 ? 15.777 26.965 -14.198 1.00 51.16 140 TYR C CA 1
ATOM 3520 C C . TYR C 1 141 ? 15.772 26.824 -15.709 1.00 39.06 140 TYR C C 1
ATOM 3521 O O . TYR C 1 141 ? 14.794 26.345 -16.283 1.00 47.21 140 TYR C O 1
ATOM 3530 N N . THR C 1 142 ? 16.853 27.244 -16.358 1.00 34.79 141 THR C N 1
ATOM 3531 C CA . THR C 1 142 ? 16.912 27.180 -17.817 1.00 51.92 141 THR C CA 1
ATOM 3532 C C . THR C 1 142 ? 18.322 26.923 -18.337 1.00 26.49 141 THR C C 1
ATOM 3533 O O . THR C 1 142 ? 19.299 27.010 -17.591 1.00 35.93 141 THR C O 1
ATOM 3537 N N . GLY C 1 143 ? 18.415 26.630 -19.631 1.00 28.16 142 GLY C N 1
ATOM 3538 C CA . GLY C 1 143 ? 19.694 26.594 -20.312 1.00 30.80 142 GLY C CA 1
ATOM 3539 C C . GLY C 1 143 ? 19.929 27.821 -21.181 1.00 52.47 142 GLY C C 1
ATOM 3540 O O . GLY C 1 143 ? 20.790 27.802 -22.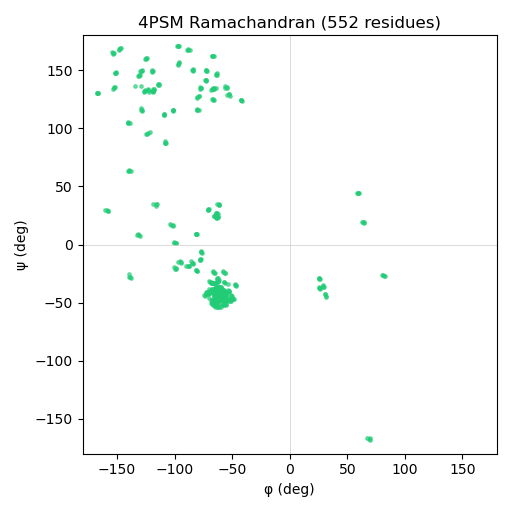063 1.00 40.38 142 GLY C O 1
ATOM 3541 N N . LEU C 1 144 ? 19.171 28.892 -20.937 1.00 47.91 143 LEU C N 1
ATOM 3542 C CA . LEU C 1 144 ? 19.284 30.110 -21.756 1.00 61.59 143 LEU C CA 1
ATOM 3543 C C . LEU C 1 144 ? 20.649 30.785 -21.649 1.00 33.33 143 LEU C C 1
ATOM 3544 O O . LEU C 1 144 ? 21.286 30.760 -20.596 1.00 31.26 143 LEU C O 1
ATOM 3549 N N . LYS C 1 145 ? 21.093 31.383 -22.746 1.00 41.23 144 LYS C N 1
ATOM 3550 C CA . LYS C 1 145 ? 22.313 32.174 -22.734 1.00 47.14 144 LYS C CA 1
ATOM 3551 C C . LYS C 1 145 ? 22.256 33.199 -21.604 1.00 65.26 144 LYS C C 1
ATOM 3552 O O . LYS C 1 145 ? 21.290 33.947 -21.480 1.00 54.58 144 LYS C O 1
ATOM 3558 N N . LEU C 1 146 ? 23.289 33.224 -20.771 1.00 55.63 145 LEU C N 1
ATOM 3559 C CA . LEU C 1 146 ? 23.324 34.143 -19.640 1.00 45.98 145 LEU C CA 1
ATOM 3560 C C . LEU C 1 146 ? 24.097 35.418 -19.968 1.00 63.63 145 LEU C C 1
ATOM 3561 O O . LEU C 1 146 ? 24.942 35.432 -20.865 1.00 48.41 145 LEU C O 1
ATOM 3566 N N . ARG C 1 147 ? 23.802 36.485 -19.232 1.00 42.62 146 ARG C N 1
ATOM 3567 C CA . ARG C 1 147 ? 24.533 37.739 -19.368 1.00 52.96 146 ARG C CA 1
ATOM 3568 C C . ARG C 1 147 ? 25.995 37.546 -18.972 1.00 70.71 146 ARG C C 1
ATOM 3569 O O . ARG C 1 147 ? 26.892 38.191 -19.518 1.00 80.49 146 ARG C O 1
ATOM 3577 N N . SER C 1 148 ? 26.225 36.649 -18.020 1.00 65.75 147 SER C N 1
ATOM 3578 C CA . SER C 1 148 ? 27.566 36.404 -17.503 1.00 77.43 147 SER C CA 1
ATOM 3579 C C . SER C 1 148 ? 28.376 35.484 -18.415 1.00 90.84 147 SER C C 1
ATOM 3580 O O . SER C 1 148 ? 29.462 35.029 -18.047 1.00 85.14 147 SER C O 1
ATOM 3583 N N . GLU C 1 149 ? 27.840 35.210 -19.601 1.00 71.54 148 GLU C N 1
ATOM 3584 C CA . GLU C 1 149 ? 28.531 34.385 -20.585 1.00 69.70 148 GLU C CA 1
ATOM 3585 C C . GLU C 1 149 ? 29.115 35.239 -21.704 1.00 85.28 148 GLU C C 1
ATOM 3586 O O . GLU C 1 149 ? 28.450 35.503 -22.705 1.00 108.61 148 GLU C O 1
ATOM 3592 N N . PRO D 1 3 ? -14.766 79.508 0.369 1.00 66.58 2 PRO D N 1
ATOM 3593 C CA . PRO D 1 3 ? -13.684 79.143 -0.553 1.00 94.47 2 PRO D CA 1
ATOM 3594 C C . PRO D 1 3 ? -13.597 80.142 -1.692 1.00 101.28 2 PRO D C 1
ATOM 3595 O O . PRO D 1 3 ? -14.633 80.600 -2.176 1.00 67.89 2 PRO D O 1
ATOM 3599 N N . LYS D 1 4 ? -12.384 80.473 -2.120 1.00 82.21 3 LYS D N 1
ATOM 3600 C CA . LYS D 1 4 ? -12.221 81.440 -3.198 1.00 62.78 3 LYS D CA 1
ATOM 3601 C C . LYS D 1 4 ? -11.216 80.973 -4.240 1.00 54.42 3 LYS D C 1
ATOM 3602 O O . LYS D 1 4 ? -10.154 80.445 -3.914 1.00 57.97 3 LYS D O 1
ATOM 3608 N N . LEU D 1 5 ? -11.572 81.167 -5.502 1.00 45.36 4 LEU D N 1
ATOM 3609 C CA . LEU D 1 5 ? -10.685 80.847 -6.604 1.00 40.28 4 LEU D CA 1
ATOM 3610 C C . LEU D 1 5 ? -9.973 82.124 -7.025 1.00 66.51 4 LEU D C 1
ATOM 3611 O O . LEU D 1 5 ? -10.608 83.149 -7.257 1.00 51.36 4 LEU D O 1
ATOM 3624 N N . THR D 1 7 ? -6.699 83.506 -9.616 1.00 46.09 6 THR D N 1
ATOM 3625 C CA . THR D 1 7 ? -5.715 83.179 -10.639 1.00 39.85 6 THR D CA 1
ATOM 3626 C C . THR D 1 7 ? -4.382 83.867 -10.375 1.00 34.25 6 THR D C 1
ATOM 3627 O O . THR D 1 7 ? -3.329 83.385 -10.796 1.00 46.91 6 THR D O 1
ATOM 3631 N N . GLY D 1 8 ? -4.428 84.989 -9.664 1.00 41.70 7 GLY D N 1
ATOM 3632 C CA . GLY D 1 8 ? -3.283 85.879 -9.604 1.00 32.74 7 GLY D CA 1
ATOM 3633 C C . GLY D 1 8 ? -3.126 86.450 -10.995 1.00 40.39 7 GLY D C 1
ATOM 3634 O O . GLY D 1 8 ? -4.035 86.308 -11.819 1.00 39.92 7 GLY D O 1
ATOM 3635 N N . PHE D 1 9 ? -1.988 87.078 -11.276 1.00 39.70 8 PHE D N 1
ATOM 3636 C CA . PHE D 1 9 ? -1.788 87.683 -12.589 1.00 40.01 8 PHE D CA 1
ATOM 3637 C C . PHE D 1 9 ? -1.677 86.617 -13.667 1.00 37.17 8 PHE D C 1
ATOM 3638 O O . PHE D 1 9 ? -0.947 85.644 -13.514 1.00 43.49 8 PHE D O 1
ATOM 3646 N N . VAL D 1 10 ? -2.404 86.811 -14.758 1.00 44.03 9 VAL D N 1
ATOM 3647 C CA . VAL D 1 10 ? -2.323 85.906 -15.889 1.00 27.13 9 VAL D CA 1
ATOM 3648 C C . VAL D 1 10 ? -2.653 86.635 -17.188 1.00 27.68 9 VAL D C 1
ATOM 3649 O O . VAL D 1 10 ? -3.595 87.427 -17.249 1.00 35.54 9 VAL D O 1
ATOM 3653 N N . ARG D 1 11 ? -1.850 86.387 -18.215 1.00 35.96 10 ARG D N 1
ATOM 3654 C CA . ARG D 1 11 ? -2.130 86.894 -19.548 1.00 40.75 10 ARG D CA 1
ATOM 3655 C C . ARG D 1 11 ? -3.509 86.406 -19.945 1.00 29.43 10 ARG D C 1
ATOM 3656 O O . ARG D 1 11 ? -3.851 85.246 -19.714 1.00 46.65 10 ARG D O 1
ATOM 3664 N N . ALA D 1 12 ? -4.309 87.294 -20.524 1.00 38.25 11 ALA D N 1
ATOM 3665 C CA . ALA D 1 12 ? -5.697 86.975 -20.843 1.00 43.43 11 ALA D CA 1
ATOM 3666 C C . ALA D 1 12 ? -5.802 85.738 -21.736 1.00 61.09 11 ALA D C 1
ATOM 3667 O O . ALA D 1 12 ? -6.673 84.885 -21.541 1.00 42.87 11 ALA D O 1
ATOM 3669 N N . SER D 1 13 ? -4.904 85.653 -22.712 1.00 46.72 12 SER D N 1
ATOM 3670 C CA . SER D 1 13 ? -4.842 84.527 -23.639 1.00 36.58 12 SER D CA 1
ATOM 3671 C C . SER D 1 13 ? -4.918 83.165 -22.935 1.00 44.23 12 SER D C 1
ATOM 3672 O O . SER D 1 13 ? -5.483 82.209 -23.459 1.00 36.53 12 SER D O 1
ATOM 3675 N N . GLY D 1 14 ? -4.333 83.076 -21.748 1.00 28.42 13 GLY D N 1
ATOM 3676 C CA . GLY D 1 14 ? -4.329 81.839 -21.003 1.00 26.04 13 GLY D CA 1
ATOM 3677 C C . GLY D 1 14 ? -5.077 81.876 -19.684 1.00 47.58 13 GLY D C 1
ATOM 3678 O O . GLY D 1 14 ? -4.680 81.208 -18.736 1.00 32.88 13 GLY D O 1
ATOM 3679 N N . TYR D 1 15 ? -6.168 82.633 -19.618 1.00 41.26 14 TYR D N 1
ATOM 3680 C CA . TYR D 1 15 ? -6.933 82.728 -18.377 1.00 30.19 14 TYR D CA 1
ATOM 3681 C C . TYR D 1 15 ? -7.669 81.412 -18.127 1.00 45.39 14 TYR D C 1
ATOM 3682 O O . TYR D 1 15 ? -7.739 80.916 -17.003 1.00 24.29 14 TYR D O 1
ATOM 3691 N N . ALA D 1 16 ? -8.225 80.845 -19.185 1.00 24.80 15 ALA D N 1
ATOM 3692 C CA . ALA D 1 16 ? -9.102 79.698 -19.020 1.00 26.42 15 ALA D CA 1
ATOM 3693 C C . ALA D 1 16 ? -8.357 78.465 -18.473 1.00 39.06 15 ALA D C 1
ATOM 3694 O O . ALA D 1 16 ? -8.849 77.775 -17.576 1.00 28.92 15 ALA D O 1
ATOM 3696 N N . ASN D 1 17 ? -7.165 78.199 -19.001 1.00 26.58 16 ASN D N 1
ATOM 3697 C CA . ASN D 1 17 ? -6.332 77.130 -18.457 1.00 23.39 16 ASN D CA 1
ATOM 3698 C C . ASN D 1 17 ? -5.954 77.397 -17.003 1.00 34.12 16 ASN D C 1
ATOM 3699 O O . ASN D 1 17 ? -5.900 76.478 -16.185 1.00 39.09 16 ASN D O 1
ATOM 3704 N N . LYS D 1 18 ? -5.692 78.658 -16.673 1.00 25.29 17 LYS D N 1
ATOM 3705 C CA . LYS D 1 18 ? -5.242 78.979 -15.332 1.00 28.46 17 LYS D CA 1
ATOM 3706 C C . LYS D 1 18 ? -6.366 78.761 -14.334 1.00 30.15 17 LYS D C 1
ATOM 3707 O O . LYS D 1 18 ? -6.145 78.249 -13.236 1.00 26.73 17 LYS D O 1
ATOM 3713 N N . VAL D 1 19 ? -7.574 79.159 -14.721 1.00 33.29 18 VAL D N 1
ATOM 3714 C CA . VAL D 1 19 ? -8.748 78.938 -13.887 1.00 34.19 18 VAL D CA 1
ATOM 3715 C C . VAL D 1 19 ? -8.876 77.451 -13.569 1.00 42.96 18 VAL D C 1
ATOM 3716 O O . VAL D 1 19 ? -8.999 77.054 -12.409 1.00 39.08 18 VAL D O 1
ATOM 3720 N N . ARG D 1 20 ? -8.823 76.629 -14.610 1.00 25.98 19 ARG D N 1
ATOM 3721 C CA . ARG D 1 20 ? -8.987 75.198 -14.446 1.00 28.52 19 ARG D CA 1
ATOM 3722 C C . ARG D 1 20 ? -7.913 74.617 -13.543 1.00 38.33 19 ARG D C 1
ATOM 3723 O O . ARG D 1 20 ? -8.195 73.770 -12.700 1.00 28.26 19 ARG D O 1
ATOM 3731 N N . ARG D 1 21 ? -6.685 75.097 -13.709 1.00 22.19 20 ARG D N 1
ATOM 3732 C CA . ARG D 1 21 ? -5.564 74.583 -12.935 1.00 25.76 20 ARG D CA 1
ATOM 3733 C C . ARG D 1 21 ? -5.726 74.876 -11.460 1.00 28.64 20 ARG D C 1
ATOM 3734 O O . ARG D 1 21 ? -5.531 74.001 -10.620 1.00 30.77 20 ARG D O 1
ATOM 3742 N N . VAL D 1 22 ? -6.117 76.105 -11.153 1.00 50.62 21 VAL D N 1
ATOM 3743 C CA . VAL D 1 22 ? -6.333 76.511 -9.774 1.00 45.02 21 VAL D CA 1
ATOM 3744 C C . VAL D 1 22 ? -7.486 75.726 -9.171 1.00 42.29 21 VAL D C 1
ATOM 3745 O O . VAL D 1 22 ? -7.412 75.257 -8.035 1.00 40.51 21 VAL D O 1
ATOM 3749 N N . LEU D 1 23 ? -8.552 75.584 -9.948 1.00 32.96 22 LEU D N 1
ATOM 3750 C CA . LEU D 1 23 ? -9.716 74.824 -9.519 1.00 45.04 22 LEU D CA 1
ATOM 3751 C C . LEU D 1 23 ? -9.369 73.362 -9.175 1.00 46.24 22 LEU D C 1
ATOM 3752 O O . LEU D 1 23 ? -9.800 72.832 -8.151 1.00 28.29 22 LEU D O 1
ATOM 3757 N N . PHE D 1 24 ? -8.587 72.711 -10.028 1.00 27.25 23 PHE D N 1
ATOM 3758 C CA . PHE D 1 24 ? -8.129 71.354 -9.738 1.00 40.12 23 PHE D CA 1
ATOM 3759 C C . PHE D 1 24 ? -7.375 71.271 -8.422 1.00 50.20 23 PHE D C 1
ATOM 3760 O O . PHE D 1 24 ? -7.564 70.331 -7.647 1.00 35.60 23 PHE D O 1
ATOM 3768 N N . ALA D 1 25 ? -6.521 72.259 -8.176 1.00 44.16 24 ALA D N 1
ATOM 3769 C CA . ALA D 1 25 ? -5.665 72.249 -6.997 1.00 57.24 24 ALA D CA 1
ATOM 3770 C C . ALA D 1 25 ? -6.440 72.441 -5.694 1.00 56.49 24 ALA D C 1
ATOM 3771 O O . ALA D 1 25 ? -6.157 71.779 -4.694 1.00 55.88 24 ALA D O 1
ATOM 3773 N N . ILE D 1 26 ? -7.428 73.330 -5.709 1.00 41.01 25 ILE D N 1
ATOM 3774 C CA . ILE D 1 26 ? -8.152 73.666 -4.483 1.00 43.02 25 ILE D CA 1
ATOM 3775 C C . ILE D 1 26 ? -9.344 72.756 -4.167 1.00 64.21 25 ILE D C 1
ATOM 3776 O O . ILE D 1 26 ? -9.807 72.718 -3.026 1.00 46.46 25 ILE D O 1
ATOM 3781 N N . THR D 1 27 ? -9.840 72.031 -5.166 1.00 35.76 26 THR D N 1
ATOM 3782 C CA . THR D 1 27 ? -10.930 71.085 -4.950 1.00 53.40 26 THR D CA 1
ATOM 3783 C C . THR D 1 27 ? -10.403 69.658 -4.811 1.00 63.06 26 THR D C 1
ATOM 3784 O O . THR D 1 27 ? -11.172 68.716 -4.649 1.00 48.14 26 THR D O 1
ATOM 3788 N N . ARG D 1 28 ? -9.085 69.517 -4.879 1.00 47.74 27 ARG D N 1
ATOM 3789 C CA . ARG D 1 28 ? -8.429 68.220 -4.808 1.00 50.03 27 ARG D CA 1
ATOM 3790 C C . ARG D 1 28 ? -9.049 67.332 -3.738 1.00 75.12 27 ARG D C 1
ATOM 3791 O O . ARG D 1 28 ? -9.141 67.717 -2.573 1.00 56.40 27 ARG D O 1
ATOM 3799 N N . GLY D 1 29 ? -9.483 66.144 -4.141 1.00 54.75 28 GLY D N 1
ATOM 3800 C CA . GLY D 1 29 ? -10.038 65.194 -3.200 1.00 43.21 28 GLY D CA 1
ATOM 3801 C C . GLY D 1 29 ? -11.496 65.457 -2.882 1.00 87.22 28 GLY D C 1
ATOM 3802 O O . GLY D 1 29 ? -12.244 64.538 -2.533 1.00 74.09 28 GLY D O 1
ATOM 3803 N N . LYS D 1 30 ? -11.904 66.717 -3.004 1.00 67.90 29 LYS D N 1
ATOM 3804 C CA . LYS D 1 30 ? -13.274 67.111 -2.692 1.00 50.13 29 LYS D CA 1
ATOM 3805 C C . LYS D 1 30 ? -14.219 66.911 -3.875 1.00 39.66 29 LYS D C 1
ATOM 3806 O O . LYS D 1 30 ? -15.433 66.935 -3.712 1.00 34.40 29 LYS D O 1
ATOM 3812 N N . VAL D 1 31 ? -13.666 66.709 -5.066 1.00 52.80 30 VAL D N 1
ATOM 3813 C CA . VAL D 1 31 ? -14.487 66.657 -6.271 1.00 34.25 30 VAL D CA 1
ATOM 3814 C C . VAL D 1 31 ? -13.864 65.792 -7.363 1.00 47.87 30 VAL D C 1
ATOM 3815 O O . VAL D 1 31 ? -12.641 65.714 -7.480 1.00 82.50 30 VAL D O 1
ATOM 3819 N N . PHE D 1 32 ? -14.714 65.142 -8.156 1.00 40.70 31 PHE D N 1
ATOM 3820 C CA . PHE D 1 32 ? -14.256 64.362 -9.303 1.00 63.38 31 PHE D CA 1
ATOM 3821 C C . PHE D 1 32 ? -13.791 65.280 -10.432 1.00 59.09 31 PHE D C 1
ATOM 3822 O O . PHE D 1 32 ? -14.386 66.323 -10.679 1.00 53.08 31 PHE D O 1
ATOM 3830 N N . PRO D 1 33 ? -12.718 64.884 -11.122 1.00 57.57 32 PRO D N 1
ATOM 3831 C CA . PRO D 1 33 ? -12.115 65.700 -12.177 1.00 42.10 32 PRO D CA 1
ATOM 3832 C C . PRO D 1 33 ? -13.138 66.169 -13.203 1.00 63.02 32 PRO D C 1
ATOM 3833 O O . PRO D 1 33 ? -13.120 67.336 -13.607 1.00 69.83 32 PRO D O 1
ATOM 3837 N N . GLU D 1 34 ? -14.025 65.273 -13.619 1.00 29.63 33 GLU D N 1
ATOM 3838 C CA . GLU D 1 34 ? -15.019 65.625 -14.624 1.00 39.33 33 GLU D CA 1
ATOM 3839 C C . GLU D 1 34 ? -15.847 66.823 -14.172 1.00 44.31 33 GLU D C 1
ATOM 3840 O O . GLU D 1 34 ? -16.285 67.626 -14.995 1.00 50.23 33 GLU D O 1
ATOM 3846 N N . GLU D 1 35 ? -16.060 66.942 -12.865 1.00 35.81 34 GLU D N 1
ATOM 3847 C CA . GLU D 1 35 ? -16.843 68.055 -12.329 1.00 40.80 34 GLU D CA 1
ATOM 3848 C C . GLU D 1 35 ? -16.039 69.337 -12.406 1.00 52.73 34 GLU D C 1
ATOM 3849 O O . GLU D 1 35 ? -16.577 70.384 -12.738 1.00 38.51 34 GLU D O 1
ATOM 3855 N N . VAL D 1 36 ? -14.749 69.237 -12.101 1.00 43.91 35 VAL D N 1
ATOM 3856 C CA . VAL D 1 36 ? -13.842 70.364 -12.203 1.00 37.39 35 VAL D CA 1
ATOM 3857 C C . VAL D 1 36 ? -13.829 70.873 -13.635 1.00 52.99 35 VAL D C 1
ATOM 3858 O O . VAL D 1 36 ? -13.964 72.076 -13.882 1.00 36.93 35 VAL D O 1
ATOM 3862 N N . VAL D 1 37 ? -13.683 69.948 -14.579 1.00 36.09 36 VAL D N 1
ATOM 3863 C CA . VAL D 1 37 ? -13.638 70.315 -15.989 1.00 55.05 36 VAL D CA 1
ATOM 3864 C C . VAL D 1 37 ? -14.937 70.999 -16.378 1.00 54.02 36 VAL D C 1
ATOM 3865 O O . VAL D 1 37 ? -14.940 72.008 -17.087 1.00 58.45 36 VAL D O 1
ATOM 3869 N N . LYS D 1 38 ? -16.038 70.447 -15.883 1.00 38.08 37 LYS D N 1
ATOM 3870 C CA . LYS D 1 38 ? -17.364 70.948 -16.194 1.00 34.28 37 LYS D CA 1
ATOM 3871 C C . LYS D 1 38 ? -17.578 72.339 -15.582 1.00 38.94 37 LYS D C 1
ATOM 3872 O O . LYS D 1 38 ? -18.019 73.264 -16.253 1.00 34.21 37 LYS D O 1
ATOM 3878 N N . ALA D 1 39 ? -17.250 72.479 -14.305 1.00 40.68 38 ALA D N 1
ATOM 3879 C CA . ALA D 1 39 ? -17.413 73.742 -13.596 1.00 38.05 38 ALA D CA 1
ATOM 3880 C C . ALA D 1 39 ? -16.554 74.861 -14.199 1.00 60.28 38 ALA D C 1
ATOM 3881 O O . ALA D 1 39 ? -17.021 75.988 -14.396 1.00 41.94 38 ALA D O 1
ATOM 3883 N N . ALA D 1 40 ? -15.297 74.547 -14.487 1.00 38.87 39 ALA D N 1
ATOM 3884 C CA . ALA D 1 40 ? -14.375 75.528 -15.053 1.00 51.13 39 ALA D CA 1
ATOM 3885 C C . ALA D 1 40 ? -14.823 75.947 -16.446 1.00 45.87 39 ALA D C 1
ATOM 3886 O O . ALA D 1 40 ? -14.763 77.122 -16.799 1.00 50.94 39 ALA D O 1
ATOM 3888 N N . GLY D 1 41 ? -15.279 74.981 -17.238 1.00 33.58 40 GLY D N 1
ATOM 3889 C CA . GLY D 1 41 ? -15.745 75.273 -18.579 1.00 36.84 40 GLY D CA 1
ATOM 3890 C C . GLY D 1 41 ? -16.843 76.317 -18.541 1.00 45.67 40 GLY D C 1
ATOM 3891 O O . GLY D 1 41 ? -16.860 77.245 -19.349 1.00 50.49 40 GLY D O 1
ATOM 3892 N N . GLU D 1 42 ? -17.756 76.163 -17.587 1.00 40.04 41 GLU D N 1
ATOM 3893 C CA . GLU D 1 42 ? -18.876 77.079 -17.436 1.00 47.75 41 GLU D CA 1
ATOM 3894 C C . GLU D 1 42 ? -18.393 78.481 -17.078 1.00 58.68 41 GLU D C 1
ATOM 3895 O O . GLU D 1 42 ? -18.764 79.453 -17.731 1.00 42.08 41 GLU D O 1
ATOM 3901 N N . LEU D 1 43 ? -17.569 78.576 -16.038 1.00 33.81 42 LEU D N 1
ATOM 3902 C CA . LEU D 1 43 ? -17.033 79.855 -15.593 1.00 50.32 42 LEU D CA 1
ATOM 3903 C C . LEU D 1 43 ? -16.246 80.541 -16.712 1.00 43.61 42 LEU D C 1
ATOM 3904 O O . LEU D 1 43 ? -16.441 81.724 -16.980 1.00 40.87 42 LEU D O 1
ATOM 3909 N N . ASN D 1 44 ? -15.379 79.786 -17.375 1.00 26.98 43 ASN D N 1
ATOM 3910 C CA . ASN D 1 44 ? -14.573 80.324 -18.458 1.00 40.50 43 ASN D CA 1
ATOM 3911 C C . ASN D 1 44 ? -15.418 80.834 -19.613 1.00 28.09 43 ASN D C 1
ATOM 3912 O O . ASN D 1 44 ? -15.029 81.776 -20.306 1.00 42.82 43 ASN D O 1
ATOM 3917 N N . LYS D 1 45 ? -16.578 80.215 -19.809 1.00 44.68 44 LYS D N 1
ATOM 3918 C CA . LYS D 1 45 ? -17.535 80.672 -20.812 1.00 33.22 44 LYS D CA 1
ATOM 3919 C C . LYS D 1 45 ? -18.007 82.080 -20.445 1.00 69.42 44 LYS D C 1
ATOM 3920 O O . LYS D 1 45 ? -17.996 82.998 -21.269 1.00 41.82 44 LYS D O 1
ATOM 3926 N N . ILE D 1 46 ? -18.407 82.235 -19.188 1.00 34.52 45 ILE D N 1
ATOM 3927 C CA . ILE D 1 46 ? -18.879 83.505 -18.664 1.00 38.20 45 ILE D CA 1
ATOM 3928 C C . ILE D 1 46 ? -17.771 84.549 -18.685 1.00 46.26 45 ILE D C 1
ATOM 3929 O O . ILE D 1 46 ? -17.968 85.678 -19.138 1.00 51.61 45 ILE D O 1
ATOM 3934 N N . ILE D 1 47 ? -16.598 84.163 -18.202 1.00 31.26 46 ILE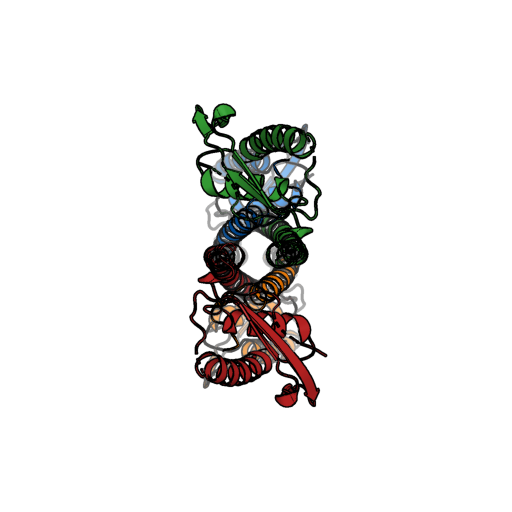 D N 1
ATOM 3935 C CA . ILE D 1 47 ? -15.470 85.077 -18.157 1.00 34.95 46 ILE D CA 1
ATOM 3936 C C . ILE D 1 47 ? -15.160 85.622 -19.548 1.00 52.48 46 ILE D C 1
ATOM 3937 O O . ILE D 1 47 ? -14.959 86.826 -19.727 1.00 45.61 46 ILE D O 1
ATOM 3942 N N . PHE D 1 48 ? -15.147 84.734 -20.535 1.00 34.68 47 PHE D N 1
ATOM 3943 C CA . PHE D 1 48 ? -14.786 85.116 -21.892 1.00 37.06 47 PHE D CA 1
ATOM 3944 C C . PHE D 1 48 ? -15.775 86.099 -22.504 1.00 38.44 47 PHE D C 1
ATOM 3945 O O . PHE D 1 48 ? -15.402 86.944 -23.317 1.00 43.49 47 PHE D O 1
ATOM 3953 N N . GLU D 1 49 ? -17.039 85.968 -22.132 1.00 36.32 48 GLU D N 1
ATOM 3954 C CA . GLU D 1 49 ? -18.052 86.907 -22.582 1.00 45.44 48 GLU D CA 1
ATOM 3955 C C . GLU D 1 49 ? -17.752 88.286 -21.999 1.00 66.98 48 GLU D C 1
ATOM 3956 O O . GLU D 1 49 ? -17.761 89.287 -22.711 1.00 40.79 48 GLU D O 1
ATOM 3962 N N . LYS D 1 50 ? -17.472 88.327 -20.702 1.00 39.73 49 LYS D N 1
ATOM 3963 C CA . LYS D 1 50 ? -17.119 89.570 -20.036 1.00 57.46 49 LYS D CA 1
ATOM 3964 C C . LYS D 1 50 ? -15.829 90.179 -20.590 1.00 54.28 49 LYS D C 1
ATOM 3965 O O . LYS D 1 50 ? -15.762 91.389 -20.818 1.00 42.96 49 LYS D O 1
ATOM 3971 N N . LEU D 1 51 ? -14.813 89.350 -20.819 1.00 46.93 50 LEU D N 1
ATOM 3972 C CA . LEU D 1 51 ? -13.567 89.851 -21.406 1.00 39.01 50 LEU D CA 1
ATOM 3973 C C . LEU D 1 51 ? -13.819 90.474 -22.771 1.00 57.57 50 LEU D C 1
ATOM 3974 O O . LEU D 1 51 ? -13.186 91.462 -23.132 1.00 45.48 50 LEU D O 1
ATOM 3979 N N . GLN D 1 52 ? -14.741 89.888 -23.530 1.00 47.27 51 GLN D N 1
ATOM 3980 C CA . GLN D 1 52 ? -15.140 90.455 -24.812 1.00 57.80 51 GLN D CA 1
ATOM 3981 C C . GLN D 1 52 ? -15.786 91.826 -24.617 1.00 62.60 51 GLN D C 1
ATOM 3982 O O . GLN D 1 52 ? -15.437 92.792 -25.282 1.00 39.40 51 GLN D O 1
ATOM 3988 N N . GLU D 1 53 ? -16.732 91.891 -23.693 1.00 42.23 52 GLU D N 1
ATOM 3989 C CA . GLU D 1 53 ? -17.469 93.104 -23.421 1.00 62.41 52 GLU D CA 1
ATOM 3990 C C . GLU D 1 53 ? -16.532 94.198 -22.915 1.00 81.70 52 GLU D C 1
ATOM 3991 O O . GLU D 1 53 ? -16.744 95.377 -23.180 1.00 44.49 52 GLU D O 1
ATOM 4005 N N . GLY D 1 55 ? -13.510 94.745 -23.765 1.00 51.27 54 GLY D N 1
ATOM 4006 C CA . GLY D 1 55 ? -12.496 95.114 -24.737 1.00 34.45 54 GLY D CA 1
ATOM 4007 C C . GLY D 1 55 ? -11.110 94.627 -24.351 1.00 55.87 54 GLY D C 1
ATOM 4008 O O . GLY D 1 55 ? -10.104 95.251 -24.689 1.00 40.70 54 GLY D O 1
ATOM 4009 N N . VAL D 1 56 ? -11.054 93.505 -23.638 1.00 48.28 55 VAL D N 1
ATOM 4010 C CA . VAL D 1 56 ? -9.777 92.925 -23.241 1.00 58.15 55 VAL D CA 1
ATOM 4011 C C . VAL D 1 56 ? -9.139 92.163 -24.396 1.00 38.23 55 VAL D C 1
ATOM 4012 O O . VAL D 1 56 ? -9.782 91.338 -25.032 1.00 44.82 55 VAL D O 1
ATOM 4016 N N . LYS D 1 57 ? -7.882 92.483 -24.682 1.00 56.57 56 LYS D N 1
ATOM 4017 C CA . LYS D 1 57 ? -7.106 91.780 -25.692 1.00 67.01 56 LYS D CA 1
ATOM 4018 C C . LYS D 1 57 ? -6.398 90.600 -25.030 1.00 67.85 56 LYS D C 1
ATOM 4019 O O . LYS D 1 57 ? -6.346 90.507 -23.806 1.00 59.03 56 LYS D O 1
ATOM 4025 N N . LYS D 1 58 ? -5.846 89.694 -25.824 1.00 52.30 57 LYS D N 1
ATOM 4026 C CA . LYS D 1 58 ? -5.162 88.553 -25.233 1.00 52.84 57 LYS D CA 1
ATOM 4027 C C . LYS D 1 58 ? -3.766 88.904 -24.706 1.00 45.26 57 LYS D C 1
ATOM 4028 O O . LYS D 1 58 ? -3.173 88.131 -23.954 1.00 50.16 57 LYS D O 1
ATOM 4034 N N . GLU D 1 59 ? -3.266 90.081 -25.089 1.00 68.28 58 GLU D N 1
ATOM 4035 C CA . GLU D 1 59 ? -1.982 90.595 -24.598 1.00 68.02 58 GLU D CA 1
ATOM 4036 C C . GLU D 1 59 ? -2.143 91.225 -23.217 1.00 44.38 58 GLU D C 1
ATOM 4037 O O . GLU D 1 59 ? -1.184 91.362 -22.460 1.00 45.23 58 GLU D O 1
ATOM 4043 N N . ASP D 1 60 ? -3.364 91.626 -22.901 1.00 33.31 59 ASP D N 1
ATOM 4044 C CA . ASP D 1 60 ? -3.640 92.233 -21.615 1.00 53.52 59 ASP D CA 1
ATOM 4045 C C . ASP D 1 60 ? -3.467 91.205 -20.516 1.00 49.56 59 ASP D C 1
ATOM 4046 O O . ASP D 1 60 ? -3.463 90.001 -20.766 1.00 36.16 59 ASP D O 1
ATOM 4051 N N . VAL D 1 61 ? -3.326 91.694 -19.294 1.00 31.09 60 VAL D N 1
ATOM 4052 C CA . VAL D 1 61 ? -3.206 90.830 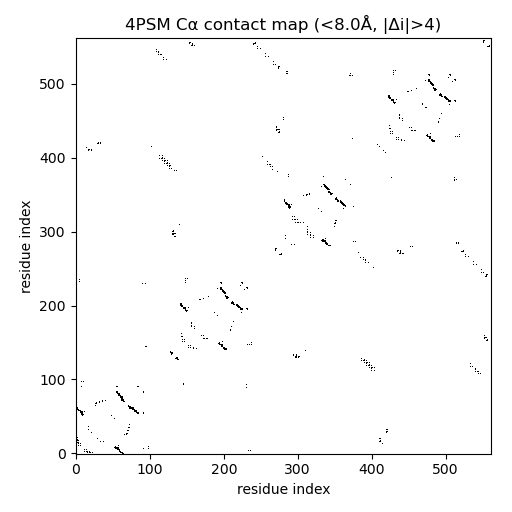-18.143 1.00 35.46 60 VAL D CA 1
ATOM 4053 C C . VAL D 1 61 ? -4.426 91.009 -17.259 1.00 39.64 60 VAL D C 1
ATOM 4054 O O . VAL D 1 61 ? -4.911 92.121 -17.059 1.00 45.72 60 VAL D O 1
ATOM 4058 N N . VAL D 1 62 ? -4.932 89.895 -16.752 1.00 45.52 61 VAL D N 1
ATOM 4059 C CA . VAL D 1 62 ? -6.102 89.917 -15.899 1.00 32.37 61 VAL D CA 1
ATOM 4060 C C . VAL D 1 62 ? -5.815 89.214 -14.576 1.00 58.66 61 VAL D C 1
ATOM 4061 O O . VAL D 1 62 ? -4.859 88.435 -14.459 1.00 28.33 61 VAL D O 1
ATOM 4065 N N . ARG D 1 63 ? -6.630 89.525 -13.574 1.00 36.30 62 ARG D N 1
ATOM 4066 C CA . ARG D 1 63 ? -6.689 88.742 -12.350 1.00 30.94 62 ARG D CA 1
ATOM 4067 C C . ARG D 1 63 ? -8.138 88.355 -12.159 1.00 26.81 62 ARG D C 1
ATOM 4068 O O . ARG D 1 63 ? -9.031 89.196 -12.269 1.00 35.21 62 ARG D O 1
ATOM 4076 N N . ILE D 1 64 ? -8.374 87.082 -11.878 1.00 33.56 63 ILE D N 1
ATOM 4077 C CA . ILE D 1 64 ? -9.729 86.591 -11.706 1.00 33.57 63 ILE D CA 1
ATOM 4078 C C . ILE D 1 64 ? -9.930 86.030 -10.312 1.00 41.98 63 ILE D C 1
ATOM 4079 O O . ILE D 1 64 ? -9.116 85.247 -9.812 1.00 57.22 63 ILE D O 1
ATOM 4084 N N . SER D 1 65 ? -11.022 86.448 -9.688 1.00 32.53 64 SER D N 1
ATOM 4085 C CA . SER D 1 65 ? -11.396 85.955 -8.376 1.00 50.31 64 SER D CA 1
ATOM 4086 C C . SER D 1 65 ? -12.861 85.542 -8.416 1.00 45.57 64 SER D C 1
ATOM 4087 O O . SER D 1 65 ? -13.675 86.148 -9.103 1.00 35.68 64 SER D O 1
ATOM 4090 N N . VAL D 1 66 ? -13.198 84.497 -7.682 1.00 36.45 65 VAL D N 1
ATOM 4091 C CA . VAL D 1 66 ? -14.580 84.060 -7.618 1.00 52.31 65 VAL D CA 1
ATOM 4092 C C . VAL D 1 66 ? -14.765 83.084 -6.475 1.00 54.98 65 VAL D C 1
ATOM 4093 O O . VAL D 1 66 ? -13.991 82.135 -6.312 1.00 37.34 65 VAL D O 1
ATOM 4097 N N . AS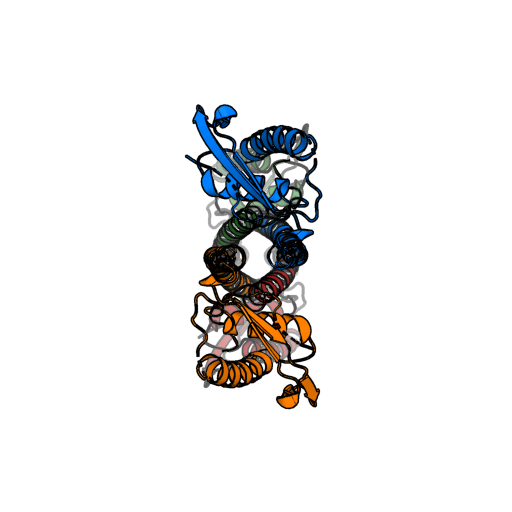P D 1 67 ? -15.778 83.347 -5.661 1.00 44.29 66 ASP D N 1
ATOM 4098 C CA . ASP D 1 67 ? -16.139 82.433 -4.595 1.00 60.35 66 ASP D CA 1
ATOM 4099 C C . ASP D 1 67 ? -17.052 81.369 -5.168 1.00 58.12 66 ASP D C 1
ATOM 4100 O O . ASP D 1 67 ? -17.781 81.608 -6.134 1.00 38.39 66 ASP D O 1
ATOM 4105 N N . PHE D 1 68 ? -16.986 80.183 -4.581 1.00 47.40 67 PHE D N 1
ATOM 4106 C CA . PHE D 1 68 ? -17.814 79.074 -5.011 1.00 52.92 67 PHE D CA 1
ATOM 4107 C C . PHE D 1 68 ? -18.017 78.147 -3.827 1.00 74.29 67 PHE D C 1
ATOM 4108 O O . PHE D 1 68 ? -17.313 78.230 -2.819 1.00 47.75 67 PHE D O 1
ATOM 4116 N N . ASN D 1 69 ? -18.988 77.261 -3.946 1.00 77.68 68 ASN D N 1
ATOM 4117 C CA . ASN D 1 69 ? -19.213 76.286 -2.903 1.00 75.65 68 ASN D CA 1
ATOM 4118 C C . ASN D 1 69 ? -19.273 74.893 -3.487 1.00 74.70 68 ASN D C 1
ATOM 4119 O O . ASN D 1 69 ? -19.666 74.710 -4.641 1.00 61.20 68 ASN D O 1
ATOM 4124 N N . ILE D 1 70 ? -18.863 73.915 -2.690 1.00 54.92 69 ILE D N 1
ATOM 4125 C CA . ILE D 1 70 ? -18.981 72.526 -3.087 1.00 52.41 69 ILE D CA 1
ATOM 4126 C C . ILE D 1 70 ? -20.190 71.948 -2.372 1.00 56.43 69 ILE D C 1
ATOM 4127 O O . ILE D 1 70 ? -20.231 71.897 -1.145 1.00 48.07 69 ILE D O 1
ATOM 4132 N N . GLU D 1 71 ? -21.193 71.551 -3.144 1.00 61.56 70 GLU D N 1
ATOM 4133 C CA . GLU D 1 71 ? -22.406 70.983 -2.581 1.00 50.78 70 GLU D CA 1
ATOM 4134 C C . GLU D 1 71 ? -22.739 69.665 -3.271 1.00 68.46 70 GLU D C 1
ATOM 4135 O O . GLU D 1 71 ? -23.022 69.635 -4.471 1.00 49.39 70 GLU D O 1
ATOM 4141 N N . ASP D 1 72 ? -22.700 68.577 -2.507 1.00 71.11 71 ASP D N 1
ATOM 4142 C CA . ASP D 1 72 ? -22.948 67.257 -3.065 1.00 55.15 71 ASP D CA 1
ATOM 4143 C C . ASP D 1 72 ? -21.927 66.990 -4.161 1.00 46.65 71 ASP D C 1
ATOM 4144 O O . ASP D 1 72 ? -22.272 66.528 -5.249 1.00 81.08 71 ASP D O 1
ATOM 4149 N N . GLY D 1 73 ? -20.671 67.315 -3.870 1.00 52.23 72 GLY D N 1
ATOM 4150 C CA . GLY D 1 73 ? -19.580 67.076 -4.796 1.00 58.17 72 GLY D CA 1
ATOM 4151 C C . GLY D 1 73 ? -19.696 67.848 -6.094 1.00 65.92 72 GLY D C 1
ATOM 4152 O O . GLY D 1 73 ? -19.065 67.496 -7.087 1.00 42.89 72 GLY D O 1
ATOM 4153 N N . LYS D 1 74 ? -20.504 68.903 -6.085 1.00 49.81 73 LYS D N 1
ATOM 4154 C CA . LYS D 1 74 ? -20.693 69.734 -7.269 1.00 48.98 73 LYS D CA 1
ATOM 4155 C C . LYS D 1 74 ? -20.228 71.153 -6.994 1.00 44.70 73 LYS D C 1
ATOM 4156 O O . LYS D 1 74 ? -20.547 71.729 -5.957 1.00 49.44 73 LYS D O 1
ATOM 4162 N N . ILE D 1 75 ? -19.468 71.718 -7.922 1.00 65.80 74 ILE D N 1
ATOM 4163 C CA . ILE D 1 75 ? -19.018 73.095 -7.781 1.00 41.72 74 ILE D CA 1
ATOM 4164 C C . ILE D 1 75 ? -20.124 74.061 -8.200 1.00 61.77 74 ILE D C 1
ATOM 4165 O O . ILE D 1 75 ? -20.554 74.071 -9.358 1.00 45.50 74 ILE D O 1
ATOM 4170 N N . VAL D 1 76 ? -20.601 74.855 -7.245 1.00 39.26 75 VAL D N 1
ATOM 4171 C CA . VAL D 1 76 ? -21.603 75.872 -7.547 1.00 61.57 75 VAL D CA 1
ATOM 4172 C C . VAL D 1 76 ? -20.981 77.267 -7.462 1.00 59.36 75 VAL D C 1
ATOM 4173 O O . VAL D 1 76 ? -20.569 77.735 -6.399 1.00 48.95 75 VAL D O 1
ATOM 4177 N N . TRP D 1 77 ? -20.869 77.914 -8.610 1.00 44.61 76 TRP D N 1
ATOM 4178 C CA . TRP D 1 77 ? -20.247 79.222 -8.650 1.00 61.19 76 TRP D CA 1
ATOM 4179 C C . TRP D 1 77 ? -21.185 80.242 -8.036 1.00 59.06 76 TRP D C 1
ATOM 4180 O O . TRP D 1 77 ? -22.403 80.087 -8.082 1.00 67.80 76 TRP D O 1
ATOM 4191 N N . ASN D 1 78 ? -20.604 81.270 -7.435 1.00 72.08 77 ASN D N 1
ATOM 4192 C CA . ASN D 1 78 ? -21.355 82.446 -7.026 1.00 50.67 77 ASN D CA 1
ATOM 4193 C C . ASN D 1 78 ? -20.969 83.578 -7.964 1.00 67.97 77 ASN D C 1
ATOM 4194 O O . ASN D 1 78 ? -20.029 84.329 -7.700 1.00 45.22 77 ASN D O 1
ATOM 4199 N N . LEU D 1 79 ? -21.680 83.669 -9.081 1.00 55.85 78 LEU D N 1
ATOM 4200 C CA . LEU D 1 79 ? -21.358 84.628 -10.133 1.00 49.74 78 LEU D CA 1
ATOM 4201 C C . LEU D 1 79 ? -21.310 86.073 -9.636 1.00 60.69 78 LEU D C 1
ATOM 4202 O O . LEU D 1 79 ? -20.645 86.920 -10.227 1.00 75.77 78 LEU D O 1
ATOM 4207 N N . ASP D 1 80 ? -22.017 86.347 -8.547 1.00 74.44 79 ASP D N 1
ATOM 4208 C CA . ASP D 1 80 ? -22.009 87.671 -7.943 1.00 65.48 79 ASP D CA 1
ATOM 4209 C C . ASP D 1 80 ? -20.608 88.043 -7.463 1.00 56.36 79 ASP D C 1
ATOM 4210 O O . ASP D 1 80 ? -20.175 89.184 -7.603 1.00 56.44 79 ASP D O 1
ATOM 4215 N N . SER D 1 81 ? -19.899 87.068 -6.906 1.00 66.62 80 SER D N 1
ATOM 4216 C CA . SER D 1 81 ? -18.577 87.299 -6.325 1.00 44.50 80 SER D CA 1
ATOM 4217 C C . SER D 1 81 ? -17.452 87.438 -7.358 1.00 44.41 80 SER D C 1
ATOM 4218 O O . SER D 1 81 ? -16.316 87.742 -6.997 1.00 43.06 80 SER D O 1
ATOM 4221 N N . LEU D 1 82 ? -17.761 87.204 -8.631 1.00 48.45 81 LEU D N 1
ATOM 4222 C CA . LEU D 1 82 ? -16.737 87.211 -9.674 1.00 45.33 81 LEU D CA 1
ATOM 4223 C C . LEU D 1 82 ? -16.159 88.596 -9.900 1.00 73.37 81 LEU D C 1
ATOM 4224 O O . LEU D 1 82 ? -16.889 89.554 -10.170 1.00 48.49 81 LEU D O 1
ATOM 4229 N N . GLU D 1 83 ? -14.839 88.687 -9.794 1.00 73.53 82 GLU D N 1
ATOM 4230 C CA . GLU D 1 83 ? -14.130 89.927 -10.067 1.00 54.94 82 GLU D CA 1
ATOM 4231 C C . GLU D 1 83 ? -13.095 89.688 -11.155 1.00 46.10 82 GLU D C 1
ATOM 4232 O O . GLU D 1 83 ? -12.351 88.708 -11.120 1.00 47.62 82 GLU D O 1
ATOM 4238 N N . ILE D 1 84 ? -13.074 90.578 -12.136 1.00 54.73 83 ILE D N 1
ATOM 4239 C CA . ILE D 1 84 ? -12.080 90.519 -13.194 1.00 53.72 83 ILE D CA 1
ATOM 4240 C C . ILE D 1 84 ? -11.311 91.831 -13.239 1.00 50.94 83 ILE D C 1
ATOM 4241 O O . ILE D 1 84 ? -11.770 92.801 -13.835 1.00 55.37 83 ILE D O 1
ATOM 4246 N N . GLU D 1 85 ? -10.154 91.860 -12.590 1.00 43.24 84 GLU D N 1
ATOM 4247 C CA . GLU D 1 85 ? -9.245 92.989 -12.699 1.00 34.93 84 GLU D CA 1
ATOM 4248 C C . GLU D 1 85 ? -8.505 92.877 -14.024 1.00 53.00 84 GLU D C 1
ATOM 4249 O O . GLU D 1 85 ? -8.045 91.799 -14.410 1.00 45.20 84 GLU D O 1
ATOM 4255 N N . THR D 1 86 ? -8.401 93.995 -14.728 1.00 38.12 85 THR D N 1
ATOM 4256 C CA . THR D 1 86 ? -7.751 94.002 -16.030 1.00 63.36 85 THR D CA 1
ATOM 4257 C C . THR D 1 86 ? -6.547 94.938 -16.043 1.00 41.68 85 THR D C 1
ATOM 4258 O O . THR D 1 86 ? -6.521 95.938 -15.334 1.00 48.77 85 THR D O 1
ATOM 4262 N N . TYR D 1 87 ? -5.544 94.599 -16.842 1.00 52.59 86 TYR D N 1
ATOM 4263 C CA . TYR D 1 87 ? -4.345 95.417 -16.942 1.00 41.57 86 TYR D CA 1
ATOM 4264 C C . TYR D 1 87 ? -3.887 95.509 -18.390 1.00 67.38 86 TYR D C 1
ATOM 4265 O O . TYR D 1 87 ? -3.335 94.555 -18.939 1.00 42.01 86 TYR D O 1
ATOM 4274 N N . LYS D 1 88 ? -4.129 96.663 -19.005 1.00 51.83 87 LYS D N 1
ATOM 4275 C CA . LYS D 1 88 ? -3.817 96.854 -20.415 1.00 40.56 87 LYS D CA 1
ATOM 4276 C C . LYS D 1 88 ? -2.317 96.801 -20.650 1.00 49.05 87 LYS D C 1
ATOM 4277 O O . LYS D 1 88 ? -1.547 97.407 -19.907 1.00 52.56 87 LYS D O 1
ATOM 4283 N N . LYS D 1 89 ? -1.910 96.057 -21.675 1.00 43.38 88 LYS D N 1
ATOM 4284 C CA . LYS D 1 89 ? -0.501 95.934 -22.038 1.00 50.82 88 LYS D CA 1
ATOM 4285 C C . LYS D 1 89 ? 0.195 97.292 -22.114 1.00 52.45 88 LYS D C 1
ATOM 4286 O O . LYS D 1 89 ? 1.287 97.464 -21.579 1.00 54.35 88 LYS D O 1
ATOM 4292 N N . GLU D 1 90 ? -0.450 98.250 -22.777 1.00 44.39 89 GLU D N 1
ATOM 4293 C CA . GLU D 1 90 ? 0.136 99.570 -23.008 1.00 66.72 89 GLU D CA 1
ATOM 4294 C C . GLU D 1 90 ? 0.327 100.372 -21.716 1.00 55.80 89 GLU D C 1
ATOM 4295 O O . GLU D 1 90 ? 1.154 101.291 -21.654 1.00 47.91 89 GLU D O 1
ATOM 4301 N N . GLU D 1 91 ? -0.441 100.024 -20.689 1.00 39.53 90 GLU D N 1
ATOM 4302 C CA . GLU D 1 91 ? -0.340 100.698 -19.403 1.00 41.63 90 GLU D CA 1
ATOM 4303 C C . GLU D 1 91 ? 0.546 99.931 -18.449 1.00 47.50 90 GLU D C 1
ATOM 4304 O O . GLU D 1 91 ? 0.983 100.466 -17.434 1.00 45.45 90 GLU D O 1
ATOM 4310 N N . GLU D 1 92 ? 0.810 98.674 -18.792 1.00 58.72 91 GLU D N 1
ATOM 4311 C CA . GLU D 1 92 ? 1.600 97.783 -17.954 1.00 38.02 91 GLU D CA 1
ATOM 4312 C C . GLU D 1 92 ? 2.528 96.944 -18.823 1.00 43.75 91 GLU D C 1
ATOM 4313 O O . GLU D 1 92 ? 2.400 95.720 -18.877 1.00 64.76 91 GLU D O 1
ATOM 4319 N N . GLU D 1 93 ? 3.457 97.607 -19.504 1.00 57.49 92 GLU D N 1
ATOM 4320 C CA A GLU D 1 93 ? 4.384 96.971 -20.445 0.0000 52.35 92 GLU D CA 1
ATOM 4321 C CA B GLU D 1 93 ? 4.283 96.895 -20.463 1.00 42.11 92 GLU D CA 1
ATOM 4322 C C . GLU D 1 93 ? 5.137 95.807 -19.828 1.00 65.19 92 GLU D C 1
ATOM 4323 O O . GLU D 1 93 ? 5.267 94.742 -20.416 1.00 40.70 92 GLU D O 1
ATOM 4334 N N . LYS D 1 94 ? 5.675 96.048 -18.637 1.00 67.20 93 LYS D N 1
ATOM 4335 C CA . LYS D 1 94 ? 6.536 95.061 -17.984 1.00 49.25 93 LYS D CA 1
ATOM 4336 C C . LYS D 1 94 ? 5.769 93.858 -17.451 1.00 57.85 93 LYS D C 1
ATOM 4337 O O . LYS D 1 94 ? 6.210 92.712 -17.603 1.00 39.58 93 LYS D O 1
ATOM 4343 N N . LEU D 1 95 ? 4.621 94.120 -16.833 1.00 48.85 94 LEU D N 1
ATOM 4344 C CA . LEU D 1 95 ? 3.759 93.055 -16.334 1.00 50.20 94 LEU D CA 1
ATOM 4345 C C . LEU D 1 95 ? 3.310 92.180 -17.493 1.00 58.75 94 LEU D C 1
ATOM 4346 O O . LEU D 1 95 ? 3.339 90.951 -17.410 1.00 47.40 94 LEU D O 1
ATOM 4351 N N . ALA D 1 96 ? 2.899 92.826 -18.577 1.00 36.63 95 ALA D N 1
ATOM 4352 C CA . ALA D 1 96 ? 2.452 92.112 -19.764 1.00 48.84 95 ALA D CA 1
ATOM 4353 C C . ALA D 1 96 ? 3.573 91.253 -20.321 1.00 48.72 95 ALA D C 1
ATOM 4354 O O . ALA D 1 96 ? 3.352 90.110 -20.711 1.00 51.96 95 ALA D O 1
ATOM 4356 N N . LEU D 1 97 ? 4.777 91.816 -20.363 1.00 38.49 96 LEU D N 1
ATOM 4357 C CA . LEU D 1 97 ? 5.931 91.087 -20.859 1.00 57.00 96 LEU D CA 1
ATOM 4358 C C . LEU D 1 97 ? 6.192 89.857 -19.997 1.00 53.62 96 LEU D C 1
ATOM 4359 O O . LEU D 1 97 ? 6.432 88.773 -20.514 1.00 43.41 96 LEU D O 1
ATOM 4364 N N . ALA D 1 98 ? 6.125 90.038 -18.682 1.00 35.72 97 ALA D N 1
ATOM 4365 C CA . ALA D 1 98 ? 6.409 88.966 -17.744 1.00 45.81 97 ALA D CA 1
ATOM 4366 C C . ALA D 1 98 ? 5.403 87.826 -17.883 1.00 50.25 97 ALA D C 1
ATOM 4367 O O . ALA D 1 98 ? 5.764 86.652 -17.788 1.00 52.38 97 ALA D O 1
ATOM 4377 N N . GLU D 1 100 ? 3.604 87.084 -20.552 1.00 31.49 99 GLU D N 1
ATOM 4378 C CA . GLU D 1 100 ? 3.870 86.430 -21.823 1.00 63.32 99 GLU D CA 1
ATOM 4379 C C . GLU D 1 100 ? 5.041 85.452 -21.681 1.00 49.33 99 GLU D C 1
ATOM 4380 O O . GLU D 1 100 ? 5.034 84.370 -22.258 1.00 52.97 99 GLU D O 1
ATOM 4386 N N . GLU D 1 101 ? 6.040 85.840 -20.897 1.00 48.66 100 GLU D N 1
ATOM 4387 C CA . GLU D 1 101 ? 7.165 84.966 -20.609 1.00 41.88 100 GLU D CA 1
ATOM 4388 C C . GLU D 1 101 ? 6.692 83.741 -19.843 1.00 60.25 100 GLU D C 1
ATOM 4389 O O . GLU D 1 101 ? 7.075 82.617 -20.163 1.00 45.26 100 GLU D O 1
ATOM 4395 N N . VAL D 1 102 ? 5.853 83.955 -18.834 1.00 45.41 101 VAL D N 1
ATOM 4396 C CA . VAL D 1 102 ? 5.293 82.842 -18.073 1.00 50.23 101 VAL D CA 1
ATOM 4397 C C . VAL D 1 102 ? 4.550 81.883 -18.993 1.00 42.45 101 VAL D C 1
ATOM 4398 O O . VAL D 1 102 ? 4.791 80.683 -18.981 1.00 49.38 101 VAL D O 1
ATOM 4402 N N . GLU D 1 103 ? 3.649 82.440 -19.793 1.00 61.54 102 GLU D N 1
ATOM 4403 C CA . GLU D 1 103 ? 2.862 81.671 -20.741 1.00 51.71 102 GLU D CA 1
ATOM 4404 C C . GLU D 1 103 ? 3.773 80.815 -21.621 1.00 44.33 102 GLU D C 1
ATOM 4405 O O . GLU D 1 103 ? 3.474 79.655 -21.910 1.00 56.09 102 GLU D O 1
ATOM 4411 N N . HIS D 1 104 ? 4.895 81.391 -22.033 1.00 45.72 103 HIS D N 1
ATOM 4412 C CA . HIS D 1 104 ? 5.831 80.695 -22.909 1.00 57.66 103 HIS D CA 1
ATOM 4413 C C . HIS D 1 104 ? 6.555 79.558 -22.191 1.00 40.77 103 HIS D C 1
ATOM 4414 O O . HIS D 1 104 ? 6.689 78.468 -22.731 1.00 49.29 103 HIS D O 1
ATOM 4429 N N . GLU D 1 106 ? 5.455 77.900 -19.919 1.00 44.85 105 GLU D N 1
ATOM 4430 C CA . GLU D 1 106 ? 4.452 76.873 -19.671 1.00 56.58 105 GLU D CA 1
ATOM 4431 C C . GLU D 1 106 ? 4.210 76.018 -20.902 1.00 49.00 105 GLU D C 1
ATOM 4432 O O . GLU D 1 106 ? 3.962 74.821 -20.788 1.00 39.71 105 GLU D O 1
ATOM 4438 N N . LYS D 1 107 ? 4.280 76.627 -22.081 1.00 32.31 106 LYS D N 1
ATOM 4439 C CA . LYS D 1 107 ? 4.079 75.862 -23.299 1.00 48.83 106 LYS D CA 1
ATOM 4440 C C . LYS D 1 107 ? 5.218 74.856 -23.441 1.00 75.70 106 LYS D C 1
ATOM 4441 O O . LYS D 1 107 ? 5.006 73.706 -23.835 1.00 66.46 106 LYS D O 1
ATOM 4455 N N . PHE D 1 109 ? 7.063 73.649 -20.905 1.00 46.14 108 PHE D N 1
ATOM 4456 C CA . PHE D 1 109 ? 6.960 72.666 -19.842 1.00 32.85 108 PHE D CA 1
ATOM 4457 C C . PHE D 1 109 ? 5.970 71.559 -20.202 1.00 45.74 108 PHE D C 1
ATOM 4458 O O . PHE D 1 109 ? 6.101 70.417 -19.759 1.00 47.79 108 PHE D O 1
ATOM 4466 N N . GLU D 1 110 ? 4.981 71.901 -21.016 1.00 48.41 109 GLU D N 1
ATOM 4467 C CA . GLU D 1 110 ? 3.980 70.930 -21.439 1.00 54.60 109 GLU D CA 1
ATOM 4468 C C . GLU D 1 110 ? 4.563 69.862 -22.348 1.00 61.48 109 GLU D C 1
ATOM 4469 O O . GLU D 1 110 ? 4.104 68.718 -22.336 1.00 50.13 109 GLU D O 1
ATOM 4475 N N . GLU D 1 111 ? 5.561 70.236 -23.144 1.00 25.20 110 GLU D N 1
ATOM 4476 C CA . GLU D 1 111 ? 6.271 69.255 -23.954 1.00 47.07 110 GLU D CA 1
ATOM 4477 C C . GLU D 1 111 ? 6.917 68.208 -23.053 1.00 39.59 110 GLU D C 1
ATOM 4478 O O . GLU D 1 111 ? 6.888 67.013 -23.343 1.00 55.82 110 GLU D O 1
ATOM 4484 N N . THR D 1 112 ? 7.489 68.674 -21.951 1.00 39.61 111 THR D N 1
ATOM 4485 C CA . THR D 1 112 ? 8.055 67.793 -20.937 1.00 42.32 111 THR D CA 1
ATOM 4486 C C . THR D 1 112 ? 7.011 66.869 -20.301 1.00 28.56 111 THR D C 1
ATOM 4487 O O . THR D 1 112 ? 7.253 65.678 -20.104 1.00 43.81 111 THR D O 1
ATOM 4491 N N . VAL D 1 113 ? 5.854 67.423 -19.971 1.00 42.62 112 VAL D N 1
ATOM 4492 C CA . VAL D 1 113 ? 4.803 66.643 -19.344 1.00 31.06 112 VAL D CA 1
ATOM 4493 C C . VAL D 1 113 ? 4.305 65.563 -20.293 1.00 56.62 112 VAL D C 1
ATOM 4494 O O . VAL D 1 113 ? 4.033 64.435 -19.882 1.00 36.85 112 VAL D O 1
ATOM 4498 N N . LYS D 1 114 ? 4.198 65.914 -21.567 1.00 37.41 113 LYS D N 1
ATOM 4499 C CA . LYS D 1 114 ? 3.735 64.971 -22.576 1.00 52.13 113 LYS D CA 1
ATOM 4500 C C . LYS D 1 114 ? 4.733 63.834 -22.736 1.00 58.69 113 LYS D C 1
ATOM 4501 O O . LYS D 1 114 ? 4.349 62.683 -22.922 1.00 47.09 113 LYS D O 1
ATOM 4507 N N . GLU D 1 115 ? 6.017 64.170 -22.661 1.00 42.88 114 GLU D N 1
ATOM 4508 C CA . GLU D 1 115 ? 7.078 63.175 -22.697 1.00 34.78 114 GLU D CA 1
ATOM 4509 C C . GLU D 1 115 ? 6.921 62.242 -21.501 1.00 53.64 114 GLU D C 1
ATOM 4510 O O . GLU D 1 115 ? 7.000 61.021 -21.626 1.00 50.73 114 GLU D O 1
ATOM 4516 N N . LEU D 1 116 ? 6.676 62.835 -20.341 1.00 41.79 115 LEU D N 1
ATOM 4517 C CA . LEU D 1 116 ? 6.457 62.087 -19.114 1.00 43.90 115 LEU D CA 1
ATOM 4518 C C . LEU D 1 116 ? 5.220 61.179 -19.210 1.00 50.53 115 LEU D C 1
ATOM 4519 O O . LEU D 1 116 ? 5.255 60.014 -18.815 1.00 36.39 115 LEU D O 1
ATOM 4524 N N . GLU D 1 117 ? 4.129 61.719 -19.735 1.00 40.33 116 GLU D N 1
ATOM 4525 C CA . GLU D 1 117 ? 2.897 60.960 -19.873 1.00 34.57 116 GLU D CA 1
ATOM 4526 C C . GLU D 1 117 ? 3.092 59.741 -20.769 1.00 50.39 116 GLU D C 1
ATOM 4527 O O . GLU D 1 117 ? 2.566 58.665 -20.495 1.00 43.20 116 GLU D O 1
ATOM 4533 N N . ALA D 1 118 ? 3.840 59.920 -21.848 1.00 26.18 117 ALA D N 1
ATOM 4534 C CA . ALA D 1 118 ? 4.083 58.848 -22.785 1.00 47.72 117 ALA D CA 1
ATOM 4535 C C . ALA D 1 118 ? 4.836 57.736 -22.058 1.00 73.44 117 ALA D C 1
ATOM 4536 O O . ALA D 1 118 ? 4.508 56.552 -22.162 1.00 30.53 117 ALA D O 1
ATOM 4538 N N . LEU D 1 119 ? 5.844 58.139 -21.301 1.00 29.28 118 LEU D N 1
ATOM 4539 C CA . LEU D 1 119 ? 6.634 57.206 -20.522 1.00 35.77 118 LEU D CA 1
ATOM 4540 C C . LEU D 1 119 ? 5.770 56.435 -19.529 1.00 38.00 118 LEU D C 1
ATOM 4541 O O . LEU D 1 119 ? 5.898 55.215 -19.398 1.00 57.56 118 LEU D O 1
ATOM 4546 N N . SER D 1 120 ? 4.886 57.143 -18.836 1.00 28.17 119 SER D N 1
ATOM 4547 C CA . SER D 1 120 ? 4.060 56.515 -17.811 1.00 50.16 119 SER D CA 1
ATOM 4548 C C . SER D 1 120 ? 3.060 55.572 -18.456 1.00 41.92 119 SER D C 1
ATOM 4549 O O . SER D 1 120 ? 2.688 54.563 -17.864 1.00 24.62 119 SER D O 1
ATOM 4552 N N . ASP D 1 121 ? 2.626 55.916 -19.667 1.00 23.20 120 ASP D N 1
ATOM 4553 C CA . ASP D 1 121 ? 1.704 55.074 -20.418 1.00 48.82 120 ASP D CA 1
ATOM 4554 C C . ASP D 1 121 ? 2.382 53.762 -20.791 1.00 56.28 120 ASP D C 1
ATOM 4555 O O . ASP D 1 121 ? 1.831 52.688 -20.559 1.00 38.38 120 ASP D O 1
ATOM 4560 N N . LYS D 1 122 ? 3.575 53.864 -21.371 1.00 33.60 121 LYS D N 1
ATOM 4561 C CA . LYS D 1 122 ? 4.383 52.701 -21.691 1.00 50.37 121 LYS D CA 1
ATOM 4562 C C . LYS D 1 122 ? 4.555 51.872 -20.427 1.00 59.53 121 LYS D C 1
ATOM 4563 O O . LYS D 1 122 ? 4.344 50.661 -20.428 1.00 36.87 121 LYS D O 1
ATOM 4569 N N . LEU D 1 123 ? 4.916 52.546 -19.342 1.00 38.30 122 LEU D N 1
ATOM 4570 C CA . LEU D 1 123 ? 5.120 51.881 -18.069 1.00 30.65 122 LEU D CA 1
ATOM 4571 C C . LEU D 1 123 ? 3.874 51.120 -17.631 1.00 49.90 122 LEU D C 1
ATOM 4572 O O . LEU D 1 123 ? 3.967 49.980 -17.172 1.00 30.87 122 LEU D O 1
ATOM 4577 N N . ARG D 1 124 ? 2.708 51.746 -17.768 1.00 26.94 123 ARG D N 1
ATOM 4578 C CA . ARG D 1 124 ? 1.481 51.119 -17.298 1.00 32.09 123 ARG D CA 1
ATOM 4579 C C . ARG D 1 124 ? 1.254 49.853 -18.109 1.00 49.57 123 ARG D C 1
ATOM 4580 O O . ARG D 1 124 ? 0.882 48.809 -17.571 1.00 44.18 123 ARG D O 1
ATOM 4588 N N . GLU D 1 125 ? 1.505 49.955 -19.410 1.00 25.93 124 GLU D N 1
ATOM 4589 C CA . GLU D 1 125 ? 1.312 48.847 -20.332 1.00 36.39 124 GLU D CA 1
ATOM 4590 C C . GLU D 1 125 ? 2.222 47.678 -19.956 1.00 60.29 124 GLU D C 1
ATOM 4591 O O . GLU D 1 125 ? 1.772 46.545 -19.778 1.00 40.68 124 GLU D O 1
ATOM 4597 N N . ILE D 1 126 ? 3.509 47.970 -19.830 1.00 31.48 125 ILE D N 1
ATOM 4598 C CA . ILE D 1 126 ? 4.493 46.972 -19.447 1.00 41.65 125 ILE D CA 1
ATOM 4599 C C . ILE D 1 126 ? 4.152 46.328 -18.109 1.00 60.08 125 ILE D C 1
ATOM 4600 O O . ILE D 1 126 ? 4.313 45.119 -17.934 1.00 45.38 125 ILE D O 1
ATOM 4605 N N . SER D 1 127 ? 3.677 47.140 -17.171 1.00 30.30 126 SER D N 1
ATOM 4606 C CA . SER D 1 127 ? 3.366 46.657 -15.834 1.00 42.00 126 SER D CA 1
ATOM 4607 C C . SER D 1 127 ? 2.214 45.668 -15.905 1.00 47.11 126 SER D C 1
ATOM 4608 O O . SER D 1 127 ? 2.216 44.638 -15.227 1.00 44.81 126 SER D O 1
ATOM 4611 N N . LYS D 1 128 ? 1.234 45.989 -16.740 1.00 37.37 127 LYS D N 1
ATOM 4612 C CA . LYS D 1 128 ? 0.081 45.130 -16.927 1.00 42.31 127 LYS D CA 1
ATOM 4613 C C . LYS D 1 128 ? 0.504 43.810 -17.568 1.00 51.75 127 LYS D C 1
ATOM 4614 O O . LYS D 1 128 ? 0.068 42.737 -17.150 1.00 47.32 127 LYS D O 1
ATOM 4620 N N . GLU D 1 129 ? 1.364 43.896 -18.577 1.00 35.60 128 GLU D N 1
ATOM 4621 C CA . GLU D 1 129 ? 1.879 42.708 -19.248 1.00 51.98 128 GLU D CA 1
ATOM 4622 C C . GLU D 1 129 ? 2.600 41.797 -18.268 1.00 59.79 128 GLU D C 1
ATOM 4623 O O . GLU D 1 129 ? 2.393 40.580 -18.252 1.00 44.06 128 GLU D O 1
ATOM 4629 N N . ILE D 1 130 ? 3.448 42.396 -17.447 1.00 36.31 129 ILE D N 1
ATOM 4630 C CA . ILE D 1 130 ? 4.189 41.643 -16.451 1.00 35.50 129 ILE D CA 1
ATOM 4631 C C . ILE D 1 130 ? 3.253 40.941 -15.477 1.00 37.48 129 ILE D C 1
ATOM 4632 O O . ILE D 1 130 ? 3.459 39.774 -15.152 1.00 41.24 129 ILE D O 1
ATOM 4637 N N . SER D 1 131 ? 2.222 41.652 -15.028 1.00 29.31 130 SER D N 1
ATOM 4638 C CA . SER D 1 131 ? 1.242 41.084 -14.113 1.00 49.64 130 SER D CA 1
ATOM 4639 C C . SER D 1 131 ? 0.508 39.919 -14.751 1.00 43.30 130 SER D C 1
ATOM 4640 O O . SER D 1 131 ? 0.195 38.934 -14.083 1.00 55.03 130 SER D O 1
ATOM 4643 N N . GLU D 1 132 ? 0.241 40.043 -16.048 1.00 41.16 131 GLU D N 1
ATOM 4644 C CA . GLU D 1 132 ? -0.468 39.015 -16.801 1.00 56.05 131 GLU D CA 1
ATOM 4645 C C . GLU D 1 132 ? 0.393 37.770 -16.918 1.00 42.04 131 GLU D C 1
ATOM 4646 O O . GLU D 1 132 ? -0.049 36.663 -16.628 1.00 40.53 131 GLU D O 1
ATOM 4652 N N . LEU D 1 133 ? 1.633 37.979 -17.339 1.00 41.21 132 LEU D N 1
ATOM 4653 C CA . LEU D 1 133 ? 2.589 36.906 -17.524 1.00 41.07 132 LEU D CA 1
ATOM 4654 C C . LEU D 1 133 ? 2.845 36.163 -16.219 1.00 58.56 132 LEU D C 1
ATOM 4655 O O . LEU D 1 133 ? 2.814 34.932 -16.174 1.00 52.40 132 LEU D O 1
ATOM 4660 N N . VAL D 1 134 ? 3.082 36.916 -15.155 1.00 42.85 133 VAL D N 1
ATOM 4661 C CA . VAL D 1 134 ? 3.301 36.329 -13.841 1.00 29.81 133 VAL D CA 1
ATOM 4662 C C . VAL D 1 134 ? 2.138 35.428 -13.424 1.00 62.20 133 VAL D C 1
ATOM 4663 O O . VAL D 1 134 ? 2.354 34.291 -12.990 1.00 35.34 133 VAL D O 1
ATOM 4667 N N . GLU D 1 135 ? 0.911 35.929 -13.565 1.00 25.81 134 GLU D N 1
ATOM 4668 C CA . GLU D 1 135 ? -0.263 35.149 -13.207 1.00 39.57 134 GLU D CA 1
ATOM 4669 C C . GLU D 1 135 ? -0.351 33.892 -14.059 1.00 35.91 134 GLU D C 1
ATOM 4670 O O . GLU D 1 135 ? -0.745 32.837 -13.581 1.00 43.03 134 GLU D O 1
ATOM 4676 N N . ARG D 1 136 ? 0.034 34.022 -15.323 1.00 39.08 135 ARG D N 1
ATOM 4677 C CA . ARG D 1 136 ? 0.020 32.909 -16.259 1.00 53.75 135 ARG D CA 1
ATOM 4678 C C . ARG D 1 136 ? 1.006 31.812 -15.824 1.00 63.54 135 ARG D C 1
ATOM 4679 O O . ARG D 1 136 ? 0.709 30.617 -15.918 1.00 54.75 135 ARG D O 1
ATOM 4695 N N . LYS D 1 138 ? 1.885 31.304 -12.753 1.00 31.42 137 LYS D N 1
ATOM 4696 C CA . LYS D 1 138 ? 1.283 30.704 -11.583 1.00 26.32 137 LYS D CA 1
ATOM 4697 C C . LYS D 1 138 ? 0.352 29.592 -12.049 1.00 42.70 137 LYS D C 1
ATOM 4698 O O . LYS D 1 138 ? 0.361 28.490 -11.505 1.00 45.24 137 LYS D O 1
ATOM 4704 N N . GLN D 1 139 ? -0.422 29.888 -13.086 1.00 33.69 138 GLN D N 1
ATOM 4705 C CA . GLN D 1 139 ? -1.394 28.955 -13.638 1.00 47.21 138 GLN D CA 1
ATOM 4706 C C . GLN D 1 139 ? -0.759 27.716 -14.259 1.00 66.57 138 GLN D C 1
ATOM 4707 O O . GLN D 1 139 ? -1.278 26.598 -14.137 1.00 38.45 138 GLN D O 1
ATOM 4713 N N . GLU D 1 140 ? 0.359 27.925 -14.943 1.00 37.28 139 GLU D N 1
ATOM 4714 C CA . GLU D 1 140 ? 0.924 26.882 -15.781 1.00 52.74 139 GLU D CA 1
ATOM 4715 C C . GLU D 1 140 ? 2.074 26.095 -15.156 1.00 55.75 139 GLU D C 1
ATOM 4716 O O . GLU D 1 140 ? 2.361 24.984 -15.587 1.00 47.95 139 GLU D O 1
ATOM 4722 N N . TYR D 1 141 ? 2.715 26.656 -14.136 1.00 35.20 140 TYR D N 1
ATOM 4723 C CA . TYR D 1 141 ? 3.948 26.075 -13.615 1.00 41.49 140 TYR D CA 1
ATOM 4724 C C . TYR D 1 141 ? 3.955 25.938 -12.100 1.00 32.76 140 TYR D C 1
ATOM 4725 O O . TYR D 1 141 ? 4.989 25.633 -11.508 1.00 53.19 140 TYR D O 1
ATOM 4734 N N . THR D 1 142 ? 2.817 26.179 -11.462 1.00 29.29 141 THR D N 1
ATOM 4735 C CA . THR D 1 142 ? 2.771 26.124 -10.002 1.00 58.65 141 THR D CA 1
ATOM 4736 C C . THR D 1 142 ? 1.415 25.658 -9.481 1.00 41.25 141 THR D C 1
ATOM 4737 O O . THR D 1 142 ? 0.433 25.607 -10.226 1.00 53.28 141 THR D O 1
ATOM 4741 N N . GLY D 1 143 ? 1.372 25.331 -8.193 1.00 37.42 142 GLY D N 1
ATOM 4742 C CA . GLY D 1 143 ? 0.123 25.088 -7.497 1.00 38.59 142 GLY D CA 1
ATOM 4743 C C . GLY D 1 143 ? -0.305 26.283 -6.653 1.00 55.64 142 GLY D C 1
ATOM 4744 O O . GLY D 1 143 ? -1.156 26.146 -5.779 1.00 57.24 142 GLY D O 1
ATOM 4745 N N . LEU D 1 144 ? 0.273 27.459 -6.909 1.00 39.32 143 LEU D N 1
ATOM 4746 C CA . LEU D 1 144 ? -0.028 28.644 -6.091 1.00 62.64 143 LEU D CA 1
ATOM 4747 C C . LEU D 1 144 ? -1.483 29.097 -6.187 1.00 44.77 143 LEU D C 1
ATOM 4748 O O . LEU D 1 144 ? -2.124 28.949 -7.225 1.00 45.15 143 LEU D O 1
ATOM 4753 N N . LYS D 1 145 ? -2.005 29.638 -5.093 1.00 54.89 144 LYS D N 1
ATOM 4754 C CA . LYS D 1 145 ? -3.343 30.213 -5.106 1.00 54.93 144 LYS D CA 1
ATOM 4755 C C . LYS D 1 145 ? -3.439 31.222 -6.245 1.00 70.05 144 LYS D C 1
ATOM 4756 O O . LYS D 1 145 ? -2.578 32.093 -6.384 1.00 56.76 144 LYS D O 1
ATOM 4762 N N . LEU D 1 146 ? -4.473 31.090 -7.071 1.00 44.69 145 LEU D N 1
ATOM 4763 C CA . LEU D 1 146 ? -4.649 31.991 -8.207 1.00 56.88 145 LEU D CA 1
ATOM 4764 C C . LEU D 1 146 ? -5.619 33.125 -7.888 1.00 61.95 145 LEU D C 1
ATOM 4765 O O . LEU D 1 146 ? -6.482 32.999 -7.011 1.00 48.09 145 LEU D O 1
ATOM 4770 N N . ARG D 1 147 ? -5.474 34.232 -8.610 1.00 43.99 146 ARG D N 1
ATOM 4771 C CA . ARG D 1 147 ? -6.404 35.354 -8.488 1.00 49.31 146 ARG D CA 1
ATOM 4772 C C . ARG D 1 147 ? -7.817 34.932 -8.888 1.00 74.51 146 ARG D C 1
ATOM 4773 O O . ARG D 1 147 ? -8.806 35.439 -8.356 1.00 82.53 146 ARG D O 1
ATOM 4781 N N . SER D 1 148 ? -7.899 33.996 -9.828 1.00 76.51 147 SER D N 1
ATOM 4782 C CA . SER D 1 148 ? -9.180 33.549 -10.362 1.00 75.63 147 SER D CA 1
ATOM 4783 C C . SER D 1 148 ? -9.845 32.522 -9.453 1.00 76.61 147 SER D C 1
ATOM 4784 O O . SER D 1 148 ? -10.851 31.916 -9.821 1.00 83.87 147 SER D O 1
ATOM 4787 N N . GLU D 1 149 ? -9.274 32.334 -8.268 1.00 72.80 148 GLU D N 1
ATOM 4788 C CA . GLU D 1 149 ? -9.829 31.413 -7.284 1.00 76.84 148 GLU D CA 1
ATOM 4789 C C . GLU D 1 149 ? -10.534 32.168 -6.168 1.00 81.65 148 GLU D C 1
ATOM 4790 O O . GLU D 1 149 ? -9.917 32.522 -5.166 1.00 98.00 148 GLU D O 1
#